Protein 3ND1 (pdb70)

Secondary structure (DSSP, 8-state):
--EEEEEEE-BSS-GGG-BHHHHHHHHH-SEEEEEPP-S-GGG-HHHHHHHHHHH---TT-EEEEEPPP---HHHHHHHHHHHHHHHHHHH-TTS-EEEEEEESB-TTSS-SHHHHHHTTTTTSSEEEEEE----HHHHHHHHHT--SSPTT--EEEEEHHHHHHH-SPTT-SEEEEES-SS-GGGGS--TTEEEEEEESTTSTT-EEEEEEHHHHHHHHHHHHHHHHHHHS---EEEEEEE--/--EEEEEEE-BSS-GGG-BHHHHHHHHH-SEEEEEPP-S-GGG-HHHHHHHHHHH---TT-EEEEEPPPPP-TT--HHHHHHHHHHHHHHHHHHHHSTT--EEEEEEESB-TTSS-SHHHHHHHHTTTS-EEEEEE----HHHHHHHHHT--SSPTT--EEEEEHHHHHHH-SPTT-SEEEEES-SS-GGGGS--TTEEEEEEESTTSTT-EEEEEEHHHHHHHHHHHHHHHHHHHS---EEEEEEE--

Radius of gyration: 22.64 Å; Cα contacts (8 Å, |Δi|>4): 1051; chains: 2; bounding box: 62×51×59 Å

InterPro domains:
  IPR000878 Tetrapyrrole methylase [PF00590] (4-224)
  IPR012797 Precorrin-6A synthase [deacetylating] [PIRSF036525] (1-253)
  IPR012797 Precorrin-6A synthase [deacetylating] [TIGR02434] (3-250)
  IPR012797 Precorrin-6A synthase [deacetylating] [cd11643] (6-250)
  IPR014776 Tetrapyrrole methylase, subdomain 2 [G3DSA:3.30.950.10] (143-255)
  IPR014777 Tetrapyrrole methylase, subdomain 1 [G3DSA:3.40.1010.10] (1-142)
  IPR035996 Tetrapyrrole methylase superfamily [SSF53790] (4-250)

Sequence (493 aa):
HMIELSLIGIGTGNPRHITGQAVDAMNAADLILIPLKGADKSDLAGLRRQICAAHLTNPATKVIDFALPVRGVDDWHDAIAETWLSEITAHVPGLEGRVALLVWGDPSLYDSTLRIAERLKSRLPLTTKVIPGITAIQALCAAHAIPLNDIGAPVVITTGRQLRDHGWPAGTETVVAMLDGECSFQSLPPDGLTIFWGACVAMPEEVLIRGPVAEVTDEILQARADLRARHGWVMDIYLLRRNVHMIELSLIGIGTGNPRHITGQAVDAMNAADLILIPLKGADKSDLAGLRRQICAAHLTNPATKVIDFALPVRDASNKGVDDWHDAIAETWLSEITAHVPGLEGRVALLVWGDPSLYDSTLRIAERLKSRLPLTTKVIPGITAIQALCAAHAIPLNDIGAPVVITTGRQLRDHGWPAGTETVVAMLDGECSFQSLPPDGLTIFWGACVAMPEEVLIRGPVAEVTDEILQARADLRARHGWVMDIYLLRRNV

B-factor: mean 17.98, std 8.76, range [4.0, 58.09]

Nearest PDB structures (foldseek):
  3nd1-assembly1_B  TM=1.004E+00  e=5.130E-55  Rhodobacter capsulatus SB 1003
  3nd1-assembly1_A  TM=1.000E+00  e=1.198E-51  Rhodobacter capsulatus SB 1003
  2npn-assembly1_A  TM=9.055E-01  e=2.704E-24  Corynebacterium diphtheriae
  1ve2-assembly1_A  TM=6.795E-01  e=1.907E-11  Thermus thermophilus
  8t1s-assembly1_A  TM=6.544E-01  e=1.743E-08  Shewanella oneidensis MR-1

Foldseek 3Di:
DAEEEEEEECEAQALVQHDPVSLVLQQQFQEEEAEDDDPACVVVSVSLVVSSVVRHDNPNRYYDYFHQADDVVVVSLQVRLVRVVVVCCVRVVVNDTYYYYYDYAFCVPPHCPVVSVVVCVVVGRYDYHYHHTHHPLNLLCVVVVHDQADVVADEAEEELVVCLVPNDDPRHQKYKYFPHPDPSVVSYDQPQKKKWKWKSGNDPLIDTDIGRCVVCVVVVVVSQVVCCVVSVDIGMMMMMGGDD/DEEEEEEEECEAQQLVQHDPVSLVLLQQFQEEEAEDDDPPCSVVRVSLVVSSVVRHDNPRRYYYYDHQDDFDPPDVSVVVSLQVRLVRVVVVCCVRVVVLDTYYYYYDYAFCVPPHCPVVSVVVCVVVGRYDYHYHHTHHPLNLLCVVVVHDQDDVPADEAEEELVCCQVPNDDPRHQKYKYFPYPDLSCVVHDLPQKKKWKWKSGSHPLIDTDIGRCVPCVVVVVVSQVVSCVVPVDIGMMMMIGGDD

Organism: Rhodobacter capsulatus (strain ATCC BAA-309 / NBRC 16581 / SB1003) (NCBI:txid272942)

CATH classification: 3.40.1010.10 (+1 more: 3.30.950.10)

Solvent-accessible surface area: 21117 Å² total; per-residue (Å²): 179,90,0,41,1,10,0,0,1,1,0,20,4,32,52,90,4,4,1,9,45,0,31,65,18,0,37,54,4,69,3,0,1,2,15,98,141,45,106,95,89,26,36,41,10,44,36,15,93,111,0,0,65,70,21,33,111,50,135,61,13,122,29,45,73,5,72,73,32,133,206,76,78,90,101,75,29,59,38,8,4,76,29,13,20,71,34,0,72,70,84,16,100,69,55,106,13,122,1,0,10,7,5,58,10,3,1,4,15,28,46,48,19,3,74,4,1,78,88,1,100,106,123,12,48,25,52,18,95,12,9,4,2,0,8,30,10,7,3,0,0,9,38,8,26,15,20,8,6,45,145,32,22,22,0,4,2,2,7,0,149,45,2,93,76,136,24,44,23,58,59,5,77,1,0,0,0,23,118,8,58,98,1,4,0,91,64,12,104,60,118,30,7,46,0,23,0,0,0,4,12,28,13,134,66,63,43,64,13,123,11,61,4,77,135,15,23,97,96,0,59,136,22,27,56,66,2,138,88,150,53,48,30,18,91,15,8,0,0,0,36,73,133,142,129,80,0,41,1,11,0,0,1,0,0,22,4,31,50,90,3,5,1,10,44,0,28,63,18,0,38,53,3,72,2,0,1,2,18,95,154,50,92,94,97,24,39,46,15,55,38,14,96,98,0,2,71,69,34,37,111,48,137,78,14,120,41,32,55,8,70,75,31,141,111,89,87,108,109,164,12,80,65,58,72,34,56,36,6,1,59,31,12,27,72,35,1,62,67,76,15,101,54,35,117,10,121,1,0,10,8,5,58,9,3,1,3,15,28,47,49,19,12,76,5,1,98,86,0,93,105,121,10,43,23,56,17,96,11,11,3,1,0,7,30,10,7,3,0,0,11,39,9,28,14,18,9,6,47,143,32,20,23,0,4,2,2,6,1,133,46,2,74,91,138,25,44,26,57,60,5,70,2,0,0,0,24,118,8,55,77,1,0,0,79,62,11,91,56,112,42,8,46,0,24,0,0,0,5,12,29,18,133,64,64,44,65,15,124,10,62,4,76,132,15,21,96,91,0,61,131,22,25,60,68,2,143,89,148,69,45,37,20,94,14,8,0,0,0,33,70,130,156

Structure (mmCIF, N/CA/C/O backbone):
data_3ND1
#
_entry.id   3ND1
#
_cell.length_a   61.661
_cell.length_b   89.283
_cell.length_c   107.163
_cell.angle_alpha   90.00
_cell.angle_beta   90.00
_cell.angle_gamma   90.00
#
_symmetry.space_group_name_H-M   'P 21 21 21'
#
loop_
_entity.id
_entity.type
_entity.pdbx_description
1 polymer 'Precorrin-6A synthase/CobF protein'
2 non-polymer S-ADENOSYL-L-HOMOCYSTEINE
3 non-polymer 'ACETATE ION'
4 water water
#
loop_
_atom_site.group_PDB
_atom_site.id
_atom_site.type_symbol
_atom_site.label_atom_id
_atom_site.label_alt_id
_atom_site.label_comp_id
_atom_site.label_asym_id
_atom_site.label_entity_id
_atom_site.label_seq_id
_atom_site.pdbx_PDB_ins_code
_atom_site.Cartn_x
_atom_site.Cartn_y
_atom_site.Cartn_z
_atom_site.occupancy
_atom_site.B_iso_or_equiv
_atom_site.auth_seq_id
_atom_site.auth_comp_id
_atom_site.auth_asym_id
_atom_site.auth_atom_id
_atom_site.pdbx_PDB_model_num
ATOM 1 N N . HIS A 1 20 ? 38.545 84.146 -1.914 1.00 25.49 0 HIS A N 1
ATOM 2 C CA . HIS A 1 20 ? 37.443 83.354 -2.545 1.00 24.63 0 HIS A CA 1
ATOM 3 C C . HIS A 1 20 ? 37.204 82.052 -1.768 1.00 23.82 0 HIS A C 1
ATOM 4 O O . HIS A 1 20 ? 36.940 80.996 -2.351 1.00 23.21 0 HIS A O 1
ATOM 11 N N . MET A 1 21 ? 37.287 82.154 -0.441 1.00 22.59 1 MET A N 1
ATOM 12 C CA . MET A 1 21 ? 37.218 81.009 0.455 1.00 21.30 1 MET A CA 1
ATOM 13 C C . MET A 1 21 ? 36.476 81.422 1.724 1.00 19.10 1 MET A C 1
ATOM 14 O O . MET A 1 21 ? 36.507 82.590 2.117 1.00 18.45 1 MET A O 1
ATOM 19 N N . ILE A 1 22 ? 35.807 80.459 2.350 1.00 17.25 2 ILE A N 1
ATOM 20 C CA . ILE A 1 22 ? 35.416 80.579 3.748 1.00 15.33 2 ILE A CA 1
ATOM 21 C C . ILE A 1 22 ? 36.531 79.941 4.566 1.00 15.05 2 ILE A C 1
ATOM 22 O O . ILE A 1 22 ? 36.845 78.765 4.371 1.00 14.88 2 ILE A O 1
ATOM 27 N N . GLU A 1 23 ? 37.156 80.724 5.441 1.00 13.71 3 GLU A N 1
ATOM 28 C CA . GLU A 1 23 ? 38.092 80.176 6.416 1.00 13.30 3 GLU A CA 1
ATOM 29 C C . GLU A 1 23 ? 37.334 79.969 7.713 1.00 12.49 3 GLU A C 1
ATOM 30 O O . GLU A 1 23 ? 36.890 80.932 8.332 1.00 12.40 3 GLU A O 1
ATOM 36 N N . LEU A 1 24 ? 37.186 78.709 8.106 1.00 11.74 4 LEU A N 1
ATOM 37 C CA . LEU A 1 24 ? 36.469 78.346 9.320 1.00 11.70 4 LEU A CA 1
ATOM 38 C C . LEU A 1 24 ? 37.460 77.995 10.427 1.00 11.74 4 LEU A C 1
ATOM 39 O O . LEU A 1 24 ? 38.219 77.030 10.305 1.00 12.37 4 LEU A O 1
ATOM 44 N N . SER A 1 25 ? 37.449 78.779 11.499 1.00 11.14 5 SER A N 1
ATOM 45 C CA . SER A 1 25 ? 38.305 78.518 12.652 1.00 10.88 5 SER A CA 1
ATOM 46 C C . SER A 1 25 ? 37.506 77.875 13.763 1.00 10.41 5 SER A C 1
ATOM 47 O O . SER A 1 25 ? 36.462 78.373 14.149 1.00 11.10 5 SER A O 1
ATOM 50 N N . LEU A 1 26 ? 38.010 76.748 14.257 1.00 9.62 6 LEU A N 1
ATOM 51 C CA . LEU A 1 26 ? 37.441 76.090 15.423 1.00 9.42 6 LEU A CA 1
ATOM 52 C C . LEU A 1 26 ? 38.297 76.525 16.599 1.00 9.18 6 LEU A C 1
ATOM 53 O O . LEU A 1 26 ? 39.452 76.103 16.740 1.00 9.21 6 LEU A O 1
ATOM 58 N N . ILE A 1 27 ? 37.730 77.410 17.413 1.00 8.29 7 ILE A N 1
ATOM 59 C CA . ILE A 1 27 ? 38.508 78.059 18.475 1.00 8.19 7 ILE A CA 1
ATOM 60 C C . ILE A 1 27 ? 38.224 77.415 19.826 1.00 8.28 7 ILE A C 1
ATOM 61 O O . ILE A 1 27 ? 37.129 77.557 20.371 1.00 8.43 7 ILE A O 1
ATOM 66 N N . GLY A 1 28 ? 39.223 76.726 20.381 1.00 7.94 8 GLY A N 1
ATOM 67 C CA . GLY A 1 28 ? 39.123 76.230 21.762 1.00 8.55 8 GLY A CA 1
ATOM 68 C C . GLY A 1 28 ? 39.008 77.400 22.725 1.00 8.44 8 GLY A C 1
ATOM 69 O O . GLY A 1 28 ? 39.736 78.384 22.593 1.00 9.18 8 GLY A O 1
ATOM 70 N N . ILE A 1 29 ? 38.090 77.300 23.682 1.00 9.02 9 ILE A N 1
ATOM 71 C CA . ILE A 1 29 ? 37.874 78.384 24.653 1.00 9.51 9 ILE A CA 1
ATOM 72 C C . ILE A 1 29 ? 38.092 78.003 26.114 1.00 9.95 9 ILE A C 1
ATOM 73 O O . ILE A 1 29 ? 37.827 78.803 27.002 1.00 11.49 9 ILE A O 1
ATOM 78 N N . GLY A 1 30 ? 38.591 76.792 26.359 1.00 9.35 10 GLY A N 1
ATOM 79 C CA . GLY A 1 30 ? 38.924 76.398 27.726 1.00 9.49 10 GLY A CA 1
ATOM 80 C C . GLY A 1 30 ? 37.752 75.787 28.453 1.00 9.74 10 GLY A C 1
ATOM 81 O O . GLY A 1 30 ? 36.732 75.471 27.849 1.00 9.52 10 GLY A O 1
ATOM 82 N N . THR A 1 31 ? 37.889 75.619 29.768 1.00 9.90 11 THR A N 1
ATOM 83 C CA . THR A 1 31 ? 36.931 74.785 30.505 1.00 11.16 11 THR A CA 1
ATOM 84 C C . THR A 1 31 ? 35.880 75.542 31.321 1.00 11.45 11 THR A C 1
ATOM 85 O O . THR A 1 31 ? 35.174 74.948 32.143 1.00 12.18 11 THR A O 1
ATOM 89 N N . GLY A 1 32 ? 35.749 76.839 31.075 1.00 11.03 12 GLY A N 1
ATOM 90 C CA . GLY A 1 32 ? 34.730 77.640 31.755 1.00 11.92 12 GLY A CA 1
ATOM 91 C C . GLY A 1 32 ? 35.266 78.902 32.391 1.00 11.94 12 GLY A C 1
ATOM 92 O O . GLY A 1 32 ? 34.502 79.833 32.649 1.00 12.87 12 GLY A O 1
ATOM 93 N N . ASN A 1 33 ? 36.568 78.930 32.662 1.00 11.75 13 ASN A N 1
ATOM 94 C CA . ASN A 1 33 ? 37.232 80.129 33.165 1.00 11.38 13 ASN A CA 1
ATOM 95 C C . ASN A 1 33 ? 37.497 81.075 31.986 1.00 10.98 13 ASN A C 1
ATOM 96 O O . ASN A 1 33 ? 38.188 80.693 31.048 1.00 10.60 13 ASN A O 1
ATOM 101 N N . PRO A 1 34 ? 36.959 82.308 32.023 1.00 11.04 14 PRO A N 1
ATOM 102 C CA . PRO A 1 34 ? 37.217 83.209 30.885 1.00 10.99 14 PRO A CA 1
ATOM 103 C C . PRO A 1 34 ? 38.699 83.501 30.668 1.00 10.43 14 PRO A C 1
ATOM 104 O O . PRO A 1 34 ? 39.106 83.842 29.556 1.00 10.42 14 PRO A O 1
ATOM 108 N N . ARG A 1 35 ? 39.500 83.332 31.716 1.00 10.16 15 ARG A N 1
ATOM 109 C CA . ARG A 1 35 ? 40.933 83.570 31.619 1.00 9.68 15 ARG A CA 1
ATOM 110 C C . ARG A 1 35 ? 41.698 82.413 30.962 1.00 9.92 15 ARG A C 1
ATOM 111 O O . ARG A 1 35 ? 42.898 82.518 30.736 1.00 9.65 15 ARG A O 1
ATOM 119 N N . HIS A 1 36 ? 41.007 81.323 30.623 1.00 9.31 16 HIS A N 1
ATOM 120 C CA . HIS A 1 36 ? 41.654 80.235 29.876 1.00 9.38 16 HIS A CA 1
ATOM 121 C C . HIS A 1 36 ? 41.964 80.606 28.433 1.00 9.47 16 HIS A C 1
ATOM 122 O O . HIS A 1 36 ? 42.793 79.967 27.808 1.00 9.69 16 HIS A O 1
ATOM 129 N N . ILE A 1 37 ? 41.290 81.630 27.917 1.00 9.90 17 ILE A N 1
ATOM 130 C CA . ILE A 1 37 ? 41.459 82.042 26.522 1.00 10.58 17 ILE A CA 1
ATOM 131 C C . ILE A 1 37 ? 42.913 82.423 26.228 1.00 9.94 17 ILE A C 1
ATOM 132 O O . ILE A 1 37 ? 43.536 83.184 26.980 1.00 10.03 17 ILE A O 1
ATOM 137 N N . THR A 1 38 ? 43.456 81.876 25.140 1.00 9.36 18 THR A N 1
ATOM 138 C CA . THR A 1 38 ? 44.813 82.196 24.725 1.00 9.06 18 THR A CA 1
ATOM 139 C C . THR A 1 38 ? 44.824 83.443 23.839 1.00 8.89 18 THR A C 1
ATOM 140 O O . THR A 1 38 ? 43.801 83.810 23.237 1.00 8.79 18 THR A O 1
ATOM 144 N N . GLY A 1 39 ? 45.992 84.063 23.706 1.00 9.20 19 GLY A N 1
ATOM 145 C CA . GLY A 1 39 ? 46.137 85.170 22.768 1.00 9.47 19 GLY A CA 1
ATOM 146 C C . GLY A 1 39 ? 45.787 84.757 21.347 1.00 9.45 19 GLY A C 1
ATOM 147 O O . GLY A 1 39 ? 45.183 85.518 20.593 1.00 9.55 19 GLY A O 1
ATOM 148 N N . GLN A 1 40 ? 46.137 83.524 20.985 1.00 9.68 20 GLN A N 1
ATOM 149 C CA . GLN A 1 40 ? 45.845 83.017 19.652 1.00 9.33 20 GLN A CA 1
ATOM 150 C C . GLN A 1 40 ? 44.329 82.962 19.396 1.00 9.51 20 GLN A C 1
ATOM 151 O O . GLN A 1 40 ? 43.852 83.272 18.286 1.00 9.26 20 GLN A O 1
ATOM 157 N N . ALA A 1 41 ? 43.582 82.564 20.426 1.00 9.08 21 ALA A N 1
ATOM 158 C CA . ALA A 1 41 ? 42.121 82.531 20.353 1.00 9.51 21 ALA A CA 1
ATOM 159 C C . ALA A 1 41 ? 41.537 83.933 20.215 1.00 9.53 21 ALA A C 1
ATOM 160 O O . ALA A 1 41 ? 40.628 84.144 19.411 1.00 10.06 21 ALA A O 1
ATOM 162 N N . VAL A 1 42 ? 42.077 84.888 20.978 1.00 9.64 22 VAL A N 1
ATOM 163 C CA . VAL A 1 42 ? 41.638 86.290 20.883 1.00 9.44 22 VAL A CA 1
ATOM 164 C C . VAL A 1 42 ? 41.843 86.793 19.453 1.00 9.54 22 VAL A C 1
ATOM 165 O O . VAL A 1 42 ? 40.950 87.409 18.869 1.00 9.24 22 VAL A O 1
ATOM 169 N N . ASP A 1 43 ? 43.010 86.500 18.888 1.00 9.63 23 ASP A N 1
ATOM 170 C CA . ASP A 1 43 ? 43.339 86.947 17.536 1.00 10.02 23 ASP A CA 1
ATOM 171 C C . ASP A 1 43 ? 42.359 86.364 16.516 1.00 9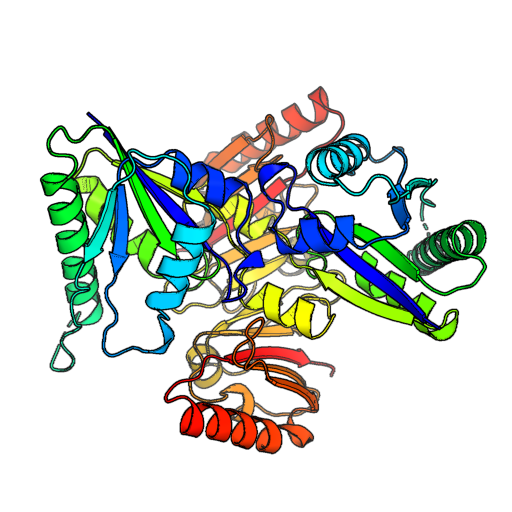.71 23 ASP A C 1
ATOM 172 O O . ASP A 1 43 ? 41.898 87.067 15.608 1.00 10.58 23 ASP A O 1
ATOM 177 N N . ALA A 1 44 ? 42.020 85.085 16.671 1.00 9.30 24 ALA A N 1
ATOM 178 C CA . ALA A 1 44 ? 41.114 84.424 15.737 1.00 9.32 24 ALA A CA 1
ATOM 179 C C . ALA A 1 44 ? 39.674 84.945 15.867 1.00 9.96 24 ALA A C 1
ATOM 180 O O . ALA A 1 44 ? 38.942 85.034 14.863 1.00 10.48 24 ALA A O 1
ATOM 182 N N . MET A 1 45 ? 39.263 85.292 17.087 1.00 10.01 25 MET A N 1
ATOM 183 C CA . MET A 1 45 ? 37.953 85.919 17.276 1.00 10.44 25 MET A CA 1
ATOM 184 C C . MET A 1 45 ? 37.920 87.275 16.570 1.00 10.61 25 MET A C 1
ATOM 185 O O . MET A 1 45 ? 36.977 87.576 15.819 1.00 10.50 25 MET A O 1
ATOM 190 N N . ASN A 1 46 ? 38.957 88.078 16.797 1.00 10.53 26 ASN A N 1
ATOM 191 C CA . ASN A 1 46 ? 39.013 89.428 16.218 1.00 10.83 26 ASN A CA 1
ATOM 192 C C . ASN A 1 46 ? 39.160 89.450 14.704 1.00 11.15 26 ASN A C 1
ATOM 193 O O . ASN A 1 46 ? 38.778 90.415 14.058 1.00 12.08 26 ASN A O 1
ATOM 198 N N . ALA A 1 47 ? 39.722 88.387 14.144 1.00 10.55 27 ALA A N 1
ATOM 199 C CA . ALA A 1 47 ? 39.831 88.260 12.691 1.00 10.47 27 ALA A CA 1
ATOM 200 C C . ALA A 1 47 ? 38.549 87.770 12.031 1.00 10.84 27 ALA A C 1
ATOM 201 O O . ALA A 1 47 ? 38.398 87.880 10.807 1.00 11.41 27 ALA A O 1
ATOM 203 N N . ALA A 1 48 ? 37.622 87.233 12.819 1.00 10.54 28 ALA A N 1
ATOM 204 C CA . ALA A 1 48 ? 36.395 86.659 12.262 1.00 10.40 28 ALA A CA 1
ATOM 205 C C . ALA A 1 48 ? 35.419 87.736 11.776 1.00 10.61 28 ALA A C 1
ATOM 206 O O . ALA A 1 48 ? 35.236 88.777 12.421 1.00 11.50 28 ALA A O 1
ATOM 208 N N . ASP A 1 49 ? 34.798 87.478 10.630 1.00 10.35 29 ASP A N 1
ATOM 209 C CA . ASP A 1 49 ? 33.648 88.269 10.201 1.00 10.75 29 ASP A CA 1
ATOM 210 C C . ASP A 1 49 ? 32.395 87.822 10.933 1.00 10.71 29 ASP A C 1
ATOM 211 O O . ASP A 1 49 ? 31.507 88.633 11.223 1.00 10.71 29 ASP A O 1
ATOM 216 N N . LEU A 1 50 ? 32.329 86.526 11.227 1.00 10.48 30 LEU A N 1
ATOM 217 C CA . LEU A 1 50 ? 31.141 85.907 11.793 1.00 10.81 30 LEU A CA 1
ATOM 218 C C . LEU A 1 50 ? 31.553 84.905 12.867 1.00 10.24 30 LEU A C 1
ATOM 219 O O . LEU A 1 50 ? 32.417 84.075 12.618 1.00 10.53 30 LEU A O 1
ATOM 224 N N . ILE A 1 51 ? 30.937 84.975 14.044 1.00 10.27 31 ILE A N 1
ATOM 225 C CA . ILE A 1 51 ? 31.131 83.947 15.074 1.00 10.42 31 ILE A CA 1
ATOM 226 C C . ILE A 1 51 ? 29.757 83.345 15.357 1.00 10.53 31 ILE A C 1
ATOM 227 O O . ILE A 1 51 ? 28.831 84.063 15.726 1.00 11.46 31 ILE A O 1
ATOM 232 N N . LEU A 1 52 ? 29.627 82.041 15.134 1.00 11.03 32 LEU A N 1
ATOM 233 C CA . LEU A 1 52 ? 28.351 81.342 15.324 1.00 12.16 32 LEU A CA 1
ATOM 234 C C . LEU A 1 52 ? 28.326 80.690 16.691 1.00 13.05 32 LEU A C 1
ATOM 235 O O . LEU A 1 52 ? 29.207 79.898 17.011 1.00 13.25 32 LEU A O 1
ATOM 240 N N . ILE A 1 53 ? 27.345 81.047 17.514 1.00 14.19 33 ILE A N 1
ATOM 241 C CA . ILE A 1 53 ? 27.231 80.408 18.825 1.00 16.21 33 ILE A CA 1
ATOM 242 C C . ILE A 1 53 ? 25.821 79.873 19.065 1.00 16.71 33 ILE A C 1
ATOM 243 O O . ILE A 1 53 ? 24.836 80.517 18.695 1.00 17.55 33 ILE A O 1
ATOM 248 N N . PRO A 1 54 ? 25.721 78.674 19.648 1.00 17.02 34 PRO A N 1
ATOM 249 C CA . PRO A 1 54 ? 24.397 78.080 19.842 1.00 17.52 34 PRO A CA 1
ATOM 250 C C . PRO A 1 54 ? 23.580 78.772 20.932 1.00 18.18 34 PRO A C 1
ATOM 251 O O . PRO A 1 54 ? 24.138 79.238 21.931 1.00 17.87 34 PRO A O 1
ATOM 255 N N . LEU A 1 55 ? 22.266 78.850 20.719 1.00 19.48 35 LEU A N 1
ATOM 256 C CA . LEU A 1 55 ? 21.340 79.259 21.767 1.00 20.99 35 LEU A CA 1
ATOM 257 C C . LEU A 1 55 ? 21.260 78.181 22.846 1.00 22.00 35 LEU A C 1
ATOM 258 O O . LEU A 1 55 ? 21.565 77.011 22.592 1.00 21.87 35 LEU A O 1
ATOM 263 N N . LYS A 1 56 ? 20.851 78.587 24.046 1.00 23.78 36 LYS A N 1
ATOM 264 C CA . LYS A 1 56 ? 20.547 77.651 25.128 1.00 25.79 36 LYS A CA 1
ATOM 265 C C . LYS A 1 56 ? 19.505 76.627 24.677 1.00 26.77 36 LYS A C 1
ATOM 266 O O . LYS A 1 56 ? 18.567 76.964 23.948 1.00 26.92 36 LYS A O 1
ATOM 272 N N . GLY A 1 57 ? 19.686 75.381 25.101 1.00 28.00 37 GLY A N 1
ATOM 273 C CA . GLY A 1 57 ? 18.711 74.325 24.847 1.00 29.86 37 GLY A CA 1
ATOM 274 C C . GLY A 1 57 ? 18.358 73.592 26.125 1.00 30.88 37 GLY A C 1
ATOM 275 O O . GLY A 1 57 ? 18.557 74.118 27.222 1.00 31.38 37 GLY A O 1
ATOM 276 N N . ALA A 1 58 ? 17.830 72.378 25.973 1.00 31.80 38 ALA A N 1
ATOM 277 C CA . ALA A 1 58 ? 17.509 71.503 27.101 1.00 32.42 38 ALA A CA 1
ATOM 278 C C . ALA A 1 58 ? 18.762 71.098 27.880 1.00 32.70 38 ALA A C 1
ATOM 279 O O . ALA A 1 58 ? 18.727 70.992 29.108 1.00 33.07 38 ALA A O 1
ATOM 281 N N . ASP A 1 59 ? 19.864 70.883 27.157 1.00 32.88 39 ASP A N 1
ATOM 282 C CA . ASP A 1 59 ? 21.148 70.524 27.759 1.00 32.79 39 ASP A CA 1
ATOM 283 C C . ASP A 1 59 ? 21.816 71.746 28.397 1.00 32.31 39 ASP A C 1
ATOM 284 O O . ASP A 1 59 ? 22.519 72.510 27.725 1.00 32.34 39 ASP A O 1
ATOM 289 N N . LYS A 1 60 ? 21.601 71.908 29.701 1.00 31.63 40 LYS A N 1
ATOM 290 C CA . LYS A 1 60 ? 22.139 73.049 30.453 1.00 30.95 40 LYS A CA 1
ATOM 291 C C . LYS A 1 60 ? 23.666 73.028 30.590 1.00 30.08 40 LYS A C 1
ATOM 292 O O . LYS A 1 60 ? 24.279 74.063 30.863 1.00 29.78 40 LYS A O 1
ATOM 298 N N . SER A 1 61 ? 24.270 71.856 30.383 1.00 28.94 41 SER A N 1
ATOM 299 C CA . SER A 1 61 ? 25.723 71.699 30.505 1.00 27.97 41 SER A CA 1
ATOM 300 C C . SER A 1 61 ? 26.521 72.403 29.399 1.00 26.94 41 SER A C 1
ATOM 301 O O . SER A 1 61 ? 27.727 72.621 29.555 1.00 26.96 41 SER A O 1
ATOM 304 N N . ASP A 1 62 ? 25.855 72.767 28.298 1.00 25.75 42 ASP A N 1
ATOM 305 C CA . ASP A 1 62 ? 26.520 73.521 27.221 1.00 24.58 42 ASP A CA 1
ATOM 306 C C . ASP A 1 62 ? 26.895 74.944 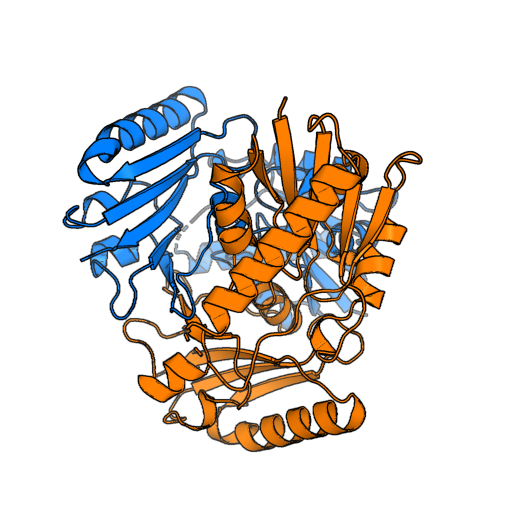27.638 1.00 23.50 42 ASP A C 1
ATOM 307 O O . ASP A 1 62 ? 27.728 75.583 26.990 1.00 22.99 42 ASP A O 1
ATOM 312 N N . LEU A 1 63 ? 26.279 75.434 28.714 1.00 21.91 43 LEU A N 1
ATOM 313 C CA . LEU A 1 63 ? 26.531 76.785 29.223 1.00 20.84 43 LEU A CA 1
ATOM 314 C C . LEU A 1 63 ? 26.613 77.780 28.068 1.00 19.73 43 LEU A C 1
ATOM 315 O O . LEU A 1 63 ? 27.616 78.483 27.890 1.00 19.06 43 LEU A O 1
ATOM 320 N N . ALA A 1 64 ? 25.543 77.818 27.280 1.00 18.11 44 ALA A N 1
ATOM 321 C CA . ALA A 1 64 ? 25.491 78.648 26.081 1.00 17.00 44 ALA A CA 1
ATOM 322 C C . ALA A 1 64 ? 25.695 80.125 26.400 1.00 16.21 44 ALA A C 1
ATOM 323 O O . ALA A 1 64 ? 26.339 80.841 25.639 1.00 15.79 44 ALA A O 1
ATOM 325 N N . GLY A 1 65 ? 25.157 80.573 27.533 1.00 15.24 45 GLY A N 1
ATOM 326 C CA . GLY A 1 65 ? 25.322 81.950 27.990 1.00 14.46 45 GLY A CA 1
ATOM 327 C C . GLY A 1 65 ? 26.762 82.246 28.359 1.00 14.05 45 GLY A C 1
ATOM 328 O O . GLY A 1 65 ? 27.269 83.334 28.071 1.00 14.14 45 GLY A O 1
ATOM 329 N N . LEU A 1 66 ? 27.420 81.278 29.002 1.00 13.82 46 LEU A N 1
ATOM 330 C CA . LEU A 1 66 ? 28.818 81.450 29.383 1.00 13.06 46 LEU A CA 1
ATOM 331 C C . LEU A 1 66 ? 29.715 81.580 28.148 1.00 12.44 46 LEU A C 1
ATOM 332 O O . LEU A 1 66 ? 30.629 82.405 28.130 1.00 12.37 46 LEU A O 1
ATOM 337 N N . ARG A 1 67 ? 29.445 80.787 27.113 1.00 12.02 47 ARG A N 1
ATOM 338 C CA . ARG A 1 67 ? 30.205 80.914 25.865 1.00 11.50 47 ARG A CA 1
ATOM 339 C C . ARG A 1 67 ? 30.090 82.339 25.307 1.00 11.42 47 ARG A C 1
ATOM 340 O O . ARG A 1 67 ? 31.098 82.937 24.913 1.00 11.10 47 ARG A O 1
ATOM 348 N N . ARG A 1 68 ? 28.871 82.879 25.292 1.00 11.15 48 ARG A N 1
ATOM 349 C CA . ARG A 1 68 ? 28.637 84.243 24.808 1.00 11.19 48 ARG A CA 1
ATOM 350 C C . ARG A 1 68 ? 29.411 85.258 25.636 1.00 11.02 48 ARG A C 1
ATOM 351 O O . ARG A 1 68 ? 29.990 86.197 25.086 1.00 10.65 48 AR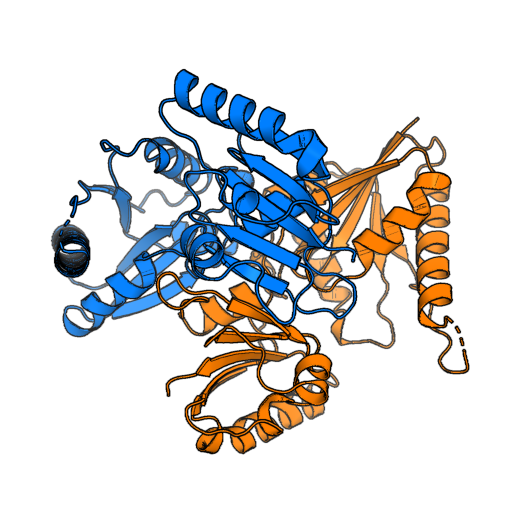G A O 1
ATOM 359 N N . GLN A 1 69 ? 29.420 85.069 26.954 1.00 11.41 49 GLN A N 1
ATOM 360 C CA . GLN A 1 69 ? 30.108 85.976 27.870 1.00 11.94 49 GLN A CA 1
ATOM 361 C C . GLN A 1 69 ? 31.617 85.917 27.702 1.00 11.63 49 GLN A C 1
ATOM 362 O O . GLN A 1 69 ? 32.305 86.941 27.785 1.00 11.07 49 GLN A O 1
ATOM 368 N N . ILE A 1 70 ? 32.135 84.714 27.480 1.00 11.60 50 ILE A N 1
ATOM 369 C CA . ILE A 1 70 ? 33.571 84.552 27.282 1.00 11.71 50 ILE A CA 1
ATOM 370 C C . ILE A 1 70 ? 33.975 85.243 25.977 1.00 11.46 50 ILE A C 1
ATOM 371 O O . ILE A 1 70 ? 35.006 85.925 25.917 1.00 11.23 50 ILE A O 1
ATOM 376 N N . CYS A 1 71 ? 33.137 85.109 24.953 1.00 11.43 51 CYS A N 1
ATOM 377 C CA . CYS A 1 71 ? 33.354 85.847 23.717 1.00 11.54 51 CYS A CA 1
ATOM 378 C C . CYS A 1 71 ? 33.365 87.357 23.978 1.00 11.24 51 CYS A C 1
ATOM 379 O O . CYS A 1 71 ? 34.281 88.070 23.541 1.00 11.02 51 CYS A O 1
ATOM 382 N N . ALA A 1 72 ? 32.372 87.839 24.720 1.00 11.48 52 ALA A N 1
ATOM 383 C CA . ALA A 1 72 ? 32.254 89.277 24.953 1.00 11.71 52 ALA A CA 1
ATOM 384 C C . ALA A 1 72 ? 33.442 89.835 25.729 1.00 11.87 52 ALA A C 1
ATOM 385 O O . ALA A 1 72 ? 33.811 91.000 25.548 1.00 12.84 52 ALA A O 1
ATOM 387 N N . ALA A 1 73 ? 34.033 89.014 26.593 1.00 11.73 53 ALA A N 1
ATOM 388 C CA . ALA A 1 73 ? 35.177 89.429 27.403 1.00 11.74 53 ALA A CA 1
ATOM 389 C C . ALA A 1 73 ? 36.465 89.635 26.605 1.00 11.62 53 ALA A C 1
ATOM 390 O O . ALA A 1 73 ? 37.397 90.283 27.093 1.00 12.53 53 ALA A O 1
ATOM 392 N N . HIS A 1 74 ? 36.523 89.089 25.392 1.00 11.14 54 HIS A N 1
ATOM 393 C CA . HIS A 1 74 ? 37.763 89.084 24.621 1.00 10.90 54 HIS A CA 1
ATOM 394 C C . HIS A 1 74 ? 37.666 89.703 23.230 1.00 10.71 54 HIS A C 1
ATOM 395 O O . HIS A 1 74 ? 38.650 90.254 22.734 1.00 11.34 54 HIS A O 1
ATOM 402 N N . LEU A 1 75 ? 36.507 89.584 22.593 1.00 10.49 55 LEU A N 1
ATOM 403 C CA . LEU A 1 75 ? 36.318 90.144 21.260 1.00 10.54 55 LEU A CA 1
ATOM 404 C C . LEU A 1 75 ? 36.317 91.671 21.314 1.00 10.80 55 LEU A C 1
ATOM 405 O O . LEU A 1 75 ? 35.527 92.274 22.050 1.00 11.81 55 LEU A O 1
ATOM 410 N N . THR A 1 76 ? 37.200 92.291 20.532 1.00 10.57 56 THR A N 1
ATOM 411 C CA . THR A 1 76 ? 37.264 93.756 20.496 1.00 11.35 56 THR A CA 1
ATOM 412 C C . THR A 1 76 ? 36.944 94.357 19.124 1.00 11.57 56 THR A C 1
ATOM 413 O O . THR A 1 76 ? 36.749 95.574 19.018 1.00 12.86 56 THR A O 1
ATOM 417 N N . ASN A 1 77 ? 36.879 93.528 18.084 1.00 10.59 57 ASN A N 1
ATOM 418 C CA . ASN A 1 77 ? 36.545 94.013 16.738 1.00 10.68 57 ASN A CA 1
ATOM 419 C C . ASN A 1 77 ? 35.052 94.337 16.638 1.00 10.55 57 ASN A C 1
ATOM 420 O O . ASN A 1 77 ? 34.214 93.441 16.718 1.00 10.10 57 ASN A O 1
ATOM 425 N N . PRO A 1 78 ? 34.712 95.627 16.453 1.00 10.31 58 PRO A N 1
ATOM 426 C CA . PRO A 1 78 ? 33.298 95.978 16.425 1.00 10.47 58 PRO A CA 1
ATOM 427 C C . PRO A 1 78 ? 32.561 95.508 15.172 1.00 10.62 58 PRO A C 1
ATOM 428 O O . PRO A 1 78 ? 31.332 95.572 15.144 1.00 11.22 58 PRO A O 1
ATOM 432 N N . ALA A 1 79 ? 33.297 95.044 14.155 1.00 10.20 59 ALA A N 1
ATOM 433 C CA . ALA A 1 79 ? 32.679 94.567 12.916 1.00 10.54 59 ALA A CA 1
ATOM 434 C C . ALA A 1 79 ? 32.428 93.061 12.909 1.00 10.48 59 ALA A C 1
ATOM 435 O O . ALA A 1 79 ? 31.766 92.537 12.014 1.00 10.95 59 ALA A O 1
ATOM 437 N N . THR A 1 80 ? 32.951 92.369 13.917 1.00 10.29 60 THR A N 1
ATOM 438 C CA . THR A 1 80 ? 32.706 90.942 14.053 1.00 10.42 60 THR A CA 1
ATOM 439 C C . THR A 1 80 ? 31.266 90.734 14.529 1.00 10.47 60 THR A C 1
ATOM 440 O O . THR A 1 80 ? 30.824 91.344 15.509 1.00 10.76 60 THR A O 1
ATOM 444 N N . LYS A 1 81 ? 30.544 89.866 13.829 1.00 11.11 61 LYS A N 1
ATOM 445 C CA . LYS A 1 81 ? 29.134 89.636 14.123 1.00 11.31 61 LYS A CA 1
ATOM 446 C C . LYS A 1 81 ? 28.935 88.296 14.804 1.00 11.88 61 LYS A C 1
ATOM 447 O O . LYS A 1 81 ? 29.165 87.241 14.200 1.00 11.76 61 LYS A O 1
ATOM 453 N N . VAL A 1 82 ? 28.521 88.356 16.067 1.00 12.42 62 VAL A N 1
ATOM 454 C CA . VAL A 1 82 ? 28.230 87.166 16.863 1.00 14.01 62 VAL A CA 1
ATOM 455 C C . VAL A 1 82 ? 26.756 86.852 16.677 1.00 14.75 62 VAL A C 1
ATOM 456 O O . VAL A 1 82 ? 25.883 87.636 17.082 1.00 15.48 62 VAL A O 1
ATOM 460 N N . ILE A 1 83 ? 26.489 85.703 16.069 1.00 15.33 63 ILE A N 1
ATOM 461 C CA . ILE A 1 83 ? 25.134 85.314 15.699 1.00 16.64 63 ILE A CA 1
ATOM 462 C C . ILE A 1 83 ? 24.732 84.069 16.468 1.00 17.33 63 ILE A C 1
ATOM 463 O O . ILE A 1 83 ? 25.417 83.042 16.411 1.00 16.47 63 ILE A O 1
ATOM 468 N N . ASP A 1 84 ? 23.636 84.182 17.207 1.00 18.73 64 ASP A N 1
ATOM 469 C CA . ASP A 1 84 ? 23.093 83.047 17.939 1.00 20.71 64 ASP A CA 1
ATOM 470 C C . ASP A 1 84 ? 22.234 82.230 16.992 1.00 21.15 64 ASP A C 1
ATOM 471 O O . ASP A 1 84 ? 21.426 82.789 16.241 1.00 21.71 64 ASP A O 1
ATOM 476 N N . PHE A 1 85 ? 22.417 80.914 17.019 1.00 21.33 65 PHE A N 1
ATOM 477 C CA . PHE A 1 85 ? 21.665 80.015 16.151 1.00 21.78 65 PHE A CA 1
ATOM 478 C C . PHE A 1 85 ? 21.060 78.861 16.946 1.00 22.42 65 PHE A C 1
ATOM 479 O O . PHE A 1 85 ? 21.584 78.473 17.992 1.00 21.94 65 PHE A O 1
ATOM 487 N N . ALA A 1 86 ? 19.947 78.323 16.448 1.00 23.28 66 ALA A N 1
ATOM 488 C CA . ALA A 1 86 ? 19.319 77.161 17.061 1.00 24.52 66 ALA A CA 1
ATOM 489 C C . ALA A 1 86 ? 20.047 75.887 16.654 1.00 25.11 66 ALA A C 1
ATOM 490 O O . ALA A 1 86 ? 20.124 75.551 15.470 1.00 25.45 66 ALA A O 1
ATOM 492 N N . LEU A 1 87 ? 20.591 75.190 17.643 1.00 26.22 67 LEU A N 1
ATOM 493 C CA . LEU A 1 87 ? 21.314 73.948 17.410 1.00 27.73 67 LEU A CA 1
ATOM 494 C C . LEU A 1 87 ? 20.324 72.786 17.316 1.00 28.66 67 LEU A C 1
ATOM 495 O O . LEU A 1 87 ? 19.520 72.589 18.227 1.00 28.89 67 LEU A O 1
ATOM 500 N N . PRO A 1 88 ? 20.372 72.021 16.208 1.00 29.58 68 PRO A N 1
ATOM 501 C CA . PRO A 1 88 ? 19.515 70.840 16.060 1.00 30.43 68 PRO A CA 1
ATOM 502 C C . PRO A 1 88 ? 19.770 69.805 17.156 1.00 31.40 68 PRO A C 1
ATOM 503 O O . PRO A 1 88 ? 20.895 69.689 17.652 1.00 31.48 68 PRO A O 1
ATOM 507 N N . VAL A 1 89 ? 18.727 69.067 17.527 1.00 32.48 69 VAL A N 1
ATOM 508 C CA . VAL A 1 89 ? 18.842 68.019 18.544 1.00 33.57 69 VAL A CA 1
ATOM 509 C C . VAL A 1 89 ? 18.691 66.623 17.942 1.00 34.03 69 VAL A C 1
ATOM 510 O O . VAL A 1 89 ? 18.045 66.450 16.904 1.00 34.16 69 VAL A O 1
ATOM 514 N N . ARG A 1 90 ? 19.307 65.638 18.594 1.00 34.59 70 ARG A N 1
ATOM 515 C CA . ARG A 1 90 ? 19.240 64.246 18.157 1.00 35.23 70 ARG A CA 1
ATOM 516 C C . ARG A 1 90 ? 17.854 63.655 18.424 1.00 35.38 70 ARG A C 1
ATOM 517 O O . ARG A 1 90 ? 17.170 63.223 17.495 1.00 35.72 70 ARG A O 1
ATOM 525 N N . GLY A 1 100 ? 21.118 57.656 13.726 1.00 39.89 80 GLY A N 1
ATOM 526 C CA . GLY A 1 100 ? 20.562 58.671 14.616 1.00 39.79 80 GLY A CA 1
ATOM 527 C C . GLY A 1 100 ? 21.540 59.806 14.851 1.00 39.78 80 GLY A C 1
ATOM 528 O O . GLY A 1 100 ? 21.216 60.976 14.625 1.00 39.79 80 GLY A O 1
ATOM 529 N N . VAL A 1 101 ? 22.740 59.448 15.303 1.00 39.64 81 VAL A N 1
ATOM 530 C CA . VAL A 1 101 ? 23.825 60.406 15.539 1.00 39.37 81 VAL A CA 1
ATOM 531 C C . VAL A 1 101 ? 24.348 60.991 14.218 1.00 39.10 81 VAL A C 1
ATOM 532 O O . VAL A 1 101 ? 24.663 62.184 14.145 1.00 39.05 81 VAL A O 1
ATOM 536 N N . ASP A 1 102 ? 24.414 60.150 13.184 1.00 38.67 82 ASP A N 1
ATOM 537 C CA . ASP A 1 102 ? 24.840 60.568 11.844 1.00 38.25 82 ASP A CA 1
ATOM 538 C C . ASP A 1 102 ? 23.915 61.627 11.245 1.00 37.56 82 ASP A C 1
ATOM 539 O O . ASP A 1 102 ? 24.381 62.598 10.645 1.00 37.48 82 ASP A O 1
ATOM 544 N N . ASP A 1 103 ? 22.609 61.430 11.418 1.00 36.49 83 ASP A N 1
ATOM 545 C CA . ASP A 1 103 ? 21.605 62.376 10.933 1.00 35.47 83 ASP A CA 1
ATOM 546 C C . ASP A 1 103 ? 21.687 63.695 11.695 1.00 34.40 83 ASP A C 1
ATOM 547 O O . ASP A 1 103 ? 21.527 64.768 11.112 1.00 34.18 83 ASP A O 1
ATOM 552 N N . TRP A 1 104 ? 21.932 63.593 12.999 1.00 33.10 84 TRP A N 1
ATOM 553 C CA . TRP A 1 104 ? 22.058 64.750 13.879 1.00 31.88 84 TRP A CA 1
ATOM 554 C C . TRP A 1 104 ? 23.257 65.608 13.463 1.00 31.13 84 TRP A C 1
ATOM 555 O O . TRP A 1 104 ? 23.144 66.832 13.330 1.00 30.32 84 TRP A O 1
ATOM 566 N N . HIS A 1 105 ? 24.388 64.945 13.234 1.00 30.07 85 HIS A N 1
ATOM 567 C CA . HIS A 1 105 ? 25.616 65.603 12.792 1.00 29.42 85 HIS A CA 1
ATOM 568 C C . HIS A 1 105 ? 25.459 66.225 11.403 1.00 28.60 85 HIS A C 1
ATOM 569 O O . HIS A 1 105 ? 25.950 67.327 11.156 1.00 28.46 85 HIS A O 1
ATOM 576 N N . ASP A 1 106 ? 24.761 65.523 10.509 1.00 27.64 86 ASP A N 1
ATOM 577 C CA . ASP A 1 106 ? 24.391 66.083 9.207 1.00 26.58 86 ASP A CA 1
ATOM 578 C C . ASP A 1 106 ? 23.536 67.344 9.362 1.00 25.30 86 ASP A C 1
ATOM 579 O O . ASP A 1 106 ? 23.778 68.344 8.686 1.00 24.95 86 ASP A O 1
ATOM 584 N N . ALA A 1 107 ? 22.553 67.289 10.263 1.00 23.58 87 ALA A N 1
ATOM 585 C CA . ALA A 1 107 ? 21.662 68.421 10.527 1.00 22.17 87 ALA A CA 1
ATOM 586 C C . ALA A 1 107 ? 22.417 69.628 11.090 1.00 21.11 87 ALA A C 1
ATOM 587 O O . ALA A 1 107 ? 22.137 70.772 10.717 1.00 20.59 87 ALA A O 1
ATOM 589 N N . ILE A 1 108 ? 23.370 69.364 11.984 1.00 19.85 88 ILE A N 1
ATOM 590 C CA . ILE A 1 108 ? 24.214 70.424 12.538 1.00 18.47 88 ILE A CA 1
ATOM 591 C C . ILE A 1 108 ? 25.025 71.095 11.419 1.00 17.90 88 ILE A C 1
ATOM 592 O O . ILE A 1 108 ? 25.071 72.323 11.333 1.00 17.01 88 ILE A O 1
ATOM 597 N N . ALA A 1 109 ? 25.655 70.283 10.571 1.00 17.75 89 ALA A N 1
ATOM 598 C CA . ALA A 1 109 ? 26.405 70.794 9.423 1.00 17.67 89 ALA A CA 1
ATOM 599 C C . ALA A 1 109 ? 25.527 71.657 8.514 1.00 17.80 89 ALA A C 1
ATOM 600 O O . ALA A 1 109 ? 25.942 72.739 8.102 1.00 17.45 89 ALA A O 1
ATOM 602 N N . GLU A 1 110 ? 24.314 71.179 8.224 1.00 18.22 90 GLU A N 1
ATOM 603 C CA . GLU A 1 110 ? 23.357 71.942 7.417 1.00 18.39 90 GLU A CA 1
ATOM 604 C C . GLU A 1 110 ? 22.995 73.282 8.059 1.00 17.76 90 GLU A C 1
ATOM 605 O O . GLU A 1 110 ? 22.827 74.281 7.360 1.00 17.72 90 GLU A O 1
ATOM 611 N N . THR A 1 111 ? 22.877 73.303 9.386 1.00 17.30 91 THR A N 1
ATOM 612 C CA . THR A 1 111 ? 22.580 74.536 10.113 1.00 16.96 91 THR A CA 1
ATOM 613 C C . THR A 1 111 ? 23.727 75.551 9.990 1.00 16.52 91 THR A C 1
ATOM 614 O O . THR A 1 111 ? 23.490 76.714 9.664 1.00 15.94 91 THR A O 1
ATOM 618 N N . TRP A 1 112 ? 24.962 75.113 10.229 1.00 16.36 92 TRP A N 1
ATOM 619 C CA . TRP A 1 112 ? 26.114 75.993 10.025 1.00 15.98 92 TRP A CA 1
ATOM 620 C C . TRP A 1 112 ? 26.172 76.503 8.588 1.00 16.05 92 TRP A C 1
ATOM 621 O O . TRP A 1 112 ? 26.436 77.678 8.362 1.00 15.68 92 TRP A O 1
ATOM 632 N N . LEU A 1 113 ? 25.937 75.615 7.622 1.00 16.39 93 LEU A N 1
ATOM 633 C CA . LEU A 1 113 ? 25.989 75.998 6.211 1.00 16.43 93 LEU A CA 1
ATOM 634 C C . LEU A 1 113 ? 24.945 77.069 5.891 1.00 16.43 93 LEU A C 1
ATOM 635 O O . LEU A 1 113 ? 25.251 78.055 5.212 1.00 15.87 93 LEU A O 1
ATOM 640 N N . SER A 1 114 ? 23.730 76.874 6.405 1.00 16.37 94 SER A N 1
ATOM 641 C CA . SER A 1 114 ? 22.640 77.841 6.224 1.00 16.61 94 SER A CA 1
ATOM 642 C C . SER A 1 114 ? 22.990 79.203 6.816 1.00 16.54 94 SER A C 1
ATOM 643 O O . SER A 1 114 ? 22.718 80.232 6.200 1.00 16.91 94 SER A O 1
ATOM 648 N N . GLU A 1 115 ? 23.621 79.201 7.990 1.00 16.13 95 GLU A N 1
ATOM 649 C CA . GLU A 1 115 ? 24.022 80.441 8.652 1.00 15.94 95 GLU A CA 1
ATOM 650 C C . GLU A 1 115 ? 25.139 81.143 7.888 1.00 15.46 95 GLU A C 1
ATOM 651 O O . GLU A 1 115 ? 25.143 82.366 7.770 1.00 15.17 95 GLU A O 1
ATOM 657 N N . ILE A 1 116 ? 26.094 80.360 7.389 1.00 15.45 96 ILE A N 1
ATOM 658 C CA . ILE A 1 116 ? 27.189 80.900 6.584 1.00 15.83 96 ILE A CA 1
ATOM 659 C C . ILE A 1 116 ? 26.646 81.479 5.273 1.00 16.67 96 ILE A C 1
ATOM 660 O O . ILE A 1 116 ? 27.030 82.578 4.866 1.00 16.71 96 ILE A O 1
ATOM 665 N N . THR A 1 117 ? 25.737 80.750 4.632 1.00 17.69 97 THR A N 1
ATOM 666 C CA . THR A 1 117 ? 25.095 81.224 3.404 1.00 18.90 97 THR A CA 1
ATOM 667 C C . THR A 1 117 ? 24.354 82.536 3.627 1.00 18.45 97 THR A C 1
ATOM 668 O O . THR A 1 117 ? 24.451 83.457 2.805 1.00 18.95 97 THR A O 1
ATOM 672 N N . ALA A 1 118 ? 23.628 82.614 4.742 1.00 18.27 98 ALA A N 1
ATOM 673 C CA . ALA A 1 118 ? 22.798 83.771 5.071 1.00 17.97 98 ALA A CA 1
ATOM 674 C C . ALA A 1 118 ? 23.614 85.016 5.408 1.00 18.03 98 ALA A C 1
ATOM 675 O O . ALA A 1 118 ? 23.253 86.128 5.004 1.00 18.56 98 ALA A O 1
ATOM 677 N N . HIS A 1 119 ? 24.707 84.829 6.146 1.00 17.37 99 HIS A N 1
ATOM 678 C CA . HIS A 1 119 ? 25.479 85.949 6.691 1.00 17.27 99 HIS A CA 1
ATOM 679 C C . HIS A 1 119 ? 26.748 86.265 5.908 1.00 17.25 99 HIS A C 1
ATOM 680 O O . HIS A 1 119 ? 27.276 87.371 6.010 1.00 17.92 99 HIS A O 1
ATOM 687 N N . VAL A 1 120 ? 27.235 85.294 5.138 1.00 17.35 100 VAL A N 1
ATOM 688 C CA . VAL A 1 120 ? 28.361 85.497 4.223 1.00 17.19 100 VAL A CA 1
ATOM 689 C C . VAL A 1 120 ? 27.971 84.962 2.830 1.00 17.42 100 VAL A C 1
ATOM 690 O O . VAL A 1 120 ? 28.586 84.022 2.326 1.00 17.19 100 VAL A O 1
ATOM 694 N N . PRO A 1 121 ? 26.936 85.556 2.201 1.00 17.60 101 PRO A N 1
ATOM 695 C CA . PRO A 1 121 ? 26.416 85.019 0.933 1.00 17.79 101 PRO A CA 1
ATOM 696 C C . PRO A 1 121 ? 27.419 85.038 -0.223 1.00 17.70 101 PRO A C 1
ATOM 697 O O . PRO A 1 121 ? 27.317 84.212 -1.137 1.00 18.04 101 PRO A O 1
ATOM 701 N N . GLY A 1 122 ? 28.374 85.967 -0.176 1.00 17.53 102 GLY A N 1
ATOM 702 C CA . GLY A 1 122 ? 29.462 86.023 -1.152 1.00 17.36 102 GLY A CA 1
ATOM 703 C C . GLY A 1 122 ? 30.443 84.871 -1.021 1.00 17.37 102 GLY A C 1
ATOM 704 O O . GLY A 1 122 ? 31.290 84.668 -1.896 1.00 17.78 102 GLY A O 1
ATOM 705 N N . LEU A 1 123 ? 30.332 84.130 0.086 1.00 17.23 103 LEU A N 1
ATOM 706 C CA . LEU A 1 123 ? 31.174 82.961 0.376 1.00 17.36 103 LEU A CA 1
ATOM 707 C C . LEU A 1 123 ? 32.674 83.274 0.407 1.00 17.51 103 LEU A C 1
ATOM 708 O O . LEU A 1 123 ? 33.507 82.453 0.026 1.00 18.19 103 LEU A O 1
ATOM 713 N N . GLU A 1 124 ? 32.998 84.473 0.881 1.00 17.27 104 GLU A N 1
ATOM 714 C CA . GLU A 1 124 ? 34.375 84.878 1.089 1.00 17.58 104 GLU A CA 1
ATOM 715 C C . GLU A 1 124 ? 34.438 85.583 2.433 1.00 16.49 104 GLU A C 1
ATOM 716 O O . GLU A 1 124 ? 33.887 86.674 2.601 1.00 16.83 104 GLU A O 1
ATOM 722 N N . GLY A 1 125 ? 35.099 84.956 3.397 1.00 15.64 105 GLY A N 1
ATOM 723 C CA . GLY A 1 125 ? 35.156 85.528 4.733 1.00 14.59 105 GLY A CA 1
ATOM 724 C C . GLY A 1 125 ? 35.698 84.568 5.761 1.00 13.81 105 GLY A C 1
ATOM 725 O O . GLY A 1 125 ? 36.079 83.443 5.437 1.00 14.06 105 GLY A O 1
ATOM 726 N N . ARG A 1 126 ? 35.724 85.033 7.004 1.00 12.90 106 ARG A N 1
ATOM 727 C CA . ARG A 1 126 ? 36.257 84.267 8.120 1.00 12.24 106 ARG A CA 1
ATOM 728 C C . ARG A 1 126 ? 35.139 84.018 9.114 1.00 11.36 106 ARG A C 1
ATOM 729 O O . ARG A 1 126 ? 34.466 84.952 9.545 1.00 11.52 106 ARG A O 1
ATOM 737 N N . VAL A 1 127 ? 34.928 82.748 9.436 1.00 10.45 107 VAL A N 1
ATOM 738 C CA . VAL A 1 127 ? 33.858 82.313 10.327 1.00 10.32 107 VAL A CA 1
ATOM 739 C C . VAL A 1 127 ? 34.489 81.534 11.470 1.00 10.17 107 VAL A C 1
ATOM 740 O O . VAL A 1 127 ? 35.468 80.821 11.261 1.00 11.28 107 VAL A O 1
ATOM 744 N N . ALA A 1 128 ? 33.946 81.684 12.677 1.00 9.96 108 ALA A N 1
ATOM 745 C CA . ALA A 1 128 ? 34.459 80.923 13.819 1.00 9.97 108 ALA A CA 1
ATOM 746 C C . ALA A 1 128 ? 33.364 80.226 14.591 1.00 9.99 108 ALA A C 1
ATOM 747 O O . ALA A 1 128 ? 32.234 80.723 14.685 1.00 10.01 108 ALA A O 1
ATOM 749 N N . LEU A 1 129 ? 33.717 79.067 15.138 1.00 9.98 109 LEU A N 1
ATOM 750 C CA . LEU A 1 129 ? 32.920 78.391 16.150 1.00 10.30 109 LEU A CA 1
ATOM 751 C C . LEU A 1 129 ? 33.750 78.357 17.426 1.00 9.70 109 LEU A C 1
ATOM 752 O O . LEU A 1 129 ? 34.980 78.195 17.361 1.00 10.02 109 LEU A O 1
ATOM 757 N N . LEU A 1 130 ? 33.081 78.486 18.575 1.00 9.63 110 LEU A N 1
ATOM 758 C CA . LEU A 1 130 ? 33.764 78.491 19.871 1.00 10.19 110 LEU A CA 1
ATOM 759 C C . LEU A 1 130 ? 33.526 77.159 20.562 1.00 10.11 110 LEU A C 1
ATOM 760 O O . LEU A 1 130 ? 32.392 76.826 20.929 1.00 10.70 110 LEU A O 1
ATOM 765 N N . VAL A 1 131 ? 34.610 76.392 20.705 1.00 9.79 111 VAL A N 1
ATOM 766 C CA . VAL A 1 131 ? 34.538 74.997 21.134 1.00 10.04 111 VAL A CA 1
ATOM 767 C C . VAL A 1 131 ? 35.053 74.877 22.572 1.00 9.33 111 VAL A C 1
ATOM 768 O O . VAL A 1 131 ? 36.152 75.312 22.874 1.00 9.98 111 VAL A O 1
ATOM 772 N N . TRP A 1 132 ? 34.255 74.306 23.466 1.00 9.69 112 TRP A N 1
ATOM 773 C CA . TRP A 1 132 ? 34.703 74.146 24.850 1.00 9.72 112 TRP A CA 1
ATOM 774 C C . TRP A 1 132 ? 35.971 73.301 24.926 1.00 9.51 112 TRP A C 1
ATOM 775 O O . TRP A 1 132 ? 36.107 72.301 24.215 1.00 9.95 112 TRP A O 1
ATOM 786 N N . GLY A 1 133 ? 36.890 73.717 25.796 1.00 8.95 113 GLY A N 1
ATOM 787 C CA . GLY A 1 133 ? 38.155 73.007 25.999 1.00 8.94 113 GLY A CA 1
ATOM 788 C C . GLY A 1 133 ? 39.057 73.163 24.795 1.00 8.41 113 GLY A C 1
ATOM 789 O O . GLY A 1 133 ? 39.328 74.275 24.357 1.00 8.74 113 GLY A O 1
ATOM 790 N N . ASP A 1 134 ? 39.533 72.035 24.275 1.00 8.36 114 ASP A N 1
ATOM 791 C CA . ASP A 1 134 ? 40.291 72.004 23.022 1.00 8.43 114 ASP A CA 1
ATOM 792 C C . ASP A 1 134 ? 39.477 71.231 21.983 1.00 8.57 114 ASP A C 1
ATOM 793 O O . ASP A 1 134 ? 38.836 70.229 22.318 1.00 9.04 114 ASP A O 1
ATOM 798 N N . PRO A 1 135 ? 39.498 71.685 20.709 1.00 9.19 115 PRO A N 1
ATOM 799 C CA . PRO A 1 135 ? 38.677 71.024 19.684 1.00 9.32 115 PRO A CA 1
ATOM 800 C C . PRO A 1 135 ? 39.080 69.587 19.359 1.00 9.61 115 PRO A C 1
ATOM 801 O O . PRO A 1 135 ? 38.286 68.852 18.766 1.00 10.29 115 PRO A O 1
ATOM 805 N N . SER A 1 136 ? 40.281 69.186 19.770 1.00 9.37 116 SER A N 1
ATOM 806 C CA . SER A 1 136 ? 40.789 67.846 19.472 1.00 9.13 116 SER A CA 1
ATOM 807 C C . SER A 1 136 ? 40.217 66.768 20.380 1.00 9.08 116 SER A C 1
ATOM 808 O O . SER A 1 136 ? 40.294 65.582 20.050 1.00 8.92 116 SER A O 1
ATOM 811 N N . LEU A 1 137 ? 39.661 67.174 21.526 1.00 9.21 117 LEU A N 1
ATOM 812 C CA . LEU A 1 137 ? 39.411 66.226 22.612 1.00 9.60 117 LEU A CA 1
ATOM 813 C C . LEU A 1 137 ? 37.927 65.944 22.854 1.00 9.61 117 LEU A C 1
ATOM 814 O O . LEU A 1 137 ? 37.212 66.786 23.394 1.00 9.53 117 LEU A O 1
ATOM 819 N N . TYR A 1 138 ? 37.481 64.748 22.468 1.00 9.53 118 TYR A N 1
ATOM 820 C CA . TYR A 1 138 ? 36.087 64.303 22.667 1.00 10.01 118 TYR A CA 1
ATOM 821 C C . TYR A 1 138 ? 35.062 65.387 22.317 1.00 10.31 118 TYR A C 1
ATOM 822 O O . TYR A 1 138 ? 34.144 65.670 23.076 1.00 10.67 118 TYR A O 1
ATOM 831 N N . ASP A 1 139 ? 35.244 65.988 21.149 1.00 10.47 119 ASP A N 1
ATOM 832 C CA . ASP A 1 139 ? 34.330 67.004 20.668 1.00 10.84 119 ASP A CA 1
ATOM 833 C C . ASP A 1 139 ? 34.042 66.761 19.193 1.00 11.19 119 ASP A C 1
ATOM 834 O O . ASP A 1 139 ? 34.952 66.527 18.413 1.00 11.42 119 ASP A O 1
ATOM 839 N N . SER A 1 140 ? 32.765 66.829 18.821 1.00 12.35 120 SER A N 1
ATOM 840 C CA . SER A 1 140 ? 32.340 66.450 17.473 1.00 13.36 120 SER A CA 1
ATOM 841 C C . SER A 1 140 ? 32.514 67.531 16.408 1.00 13.22 120 SER A C 1
ATOM 842 O O . SER A 1 140 ? 32.371 67.244 15.226 1.00 12.72 120 SER A O 1
ATOM 845 N N . THR A 1 141 ? 32.820 68.760 16.820 1.00 13.59 121 THR A N 1
ATOM 846 C CA . THR A 1 141 ? 32.797 69.908 15.905 1.00 13.48 121 THR A CA 1
ATOM 847 C C . THR A 1 141 ? 33.699 69.717 14.691 1.00 13.70 121 THR A C 1
ATOM 848 O O . THR A 1 141 ? 33.277 69.943 13.553 1.00 13.84 121 THR A O 1
ATOM 852 N N . LEU A 1 142 ? 34.930 69.280 14.933 1.00 13.72 122 LEU A N 1
ATOM 853 C CA . LEU A 1 142 ? 35.916 69.118 13.875 1.00 14.27 122 LEU A CA 1
ATOM 854 C C . LEU A 1 142 ? 35.441 68.124 12.811 1.00 14.87 122 LEU A C 1
ATOM 855 O O . LEU A 1 142 ? 35.523 68.403 11.614 1.00 15.15 122 LEU A O 1
ATOM 860 N N . ARG A 1 143 ? 34.921 66.979 13.250 1.00 15.57 123 ARG A N 1
ATOM 861 C CA . ARG A 1 143 ? 34.428 65.961 12.319 1.00 16.72 123 ARG A CA 1
ATOM 862 C C . ARG A 1 143 ? 33.144 66.391 11.586 1.00 17.00 123 ARG A C 1
ATOM 863 O O . ARG A 1 143 ? 32.978 66.082 10.400 1.00 17.40 123 ARG A O 1
ATOM 871 N N . ILE A 1 144 ? 32.257 67.114 12.268 1.00 16.92 124 ILE A N 1
ATOM 872 C CA . ILE A 1 144 ? 31.056 67.663 11.622 1.00 17.50 124 ILE A CA 1
ATOM 873 C C . ILE A 1 144 ? 31.447 68.686 10.548 1.00 17.69 124 ILE A C 1
ATOM 874 O O . ILE A 1 144 ? 30.900 68.680 9.437 1.00 17.57 124 ILE A O 1
ATOM 879 N N . ALA A 1 145 ? 32.412 69.543 10.864 1.00 17.74 125 ALA A N 1
ATOM 880 C CA . ALA A 1 145 ? 32.903 70.546 9.914 1.00 18.28 125 ALA A CA 1
ATOM 881 C C . ALA A 1 145 ? 33.502 69.954 8.632 1.00 18.90 125 ALA A C 1
ATOM 882 O O . ALA A 1 145 ? 33.481 70.601 7.582 1.00 18.58 125 ALA A O 1
ATOM 884 N N . GLU A 1 146 ? 34.032 68.735 8.718 1.00 19.69 126 GLU A N 1
ATOM 885 C CA . GLU A 1 146 ? 34.541 68.019 7.542 1.00 21.20 126 GLU A CA 1
ATOM 886 C C . GLU A 1 146 ? 33.465 67.872 6.466 1.00 21.17 126 GLU A C 1
ATOM 887 O O . GLU A 1 146 ? 33.772 67.911 5.270 1.00 21.58 126 GLU A O 1
ATOM 893 N N . ARG A 1 147 ? 32.212 67.714 6.893 1.00 21.37 127 ARG A N 1
ATOM 894 C CA . ARG A 1 147 ? 31.086 67.571 5.959 1.00 21.83 127 ARG A CA 1
ATOM 895 C C . ARG A 1 147 ? 30.938 68.784 5.043 1.00 21.65 127 ARG A C 1
ATOM 896 O O . ARG A 1 147 ? 30.417 68.659 3.930 1.00 21.89 127 ARG A O 1
ATOM 904 N N . LEU A 1 148 ? 31.402 69.944 5.504 1.00 20.83 128 LEU A N 1
ATOM 905 C CA . LEU A 1 148 ? 31.253 71.197 4.754 1.00 20.61 128 LEU A CA 1
ATOM 906 C C . LEU A 1 148 ? 32.316 71.427 3.681 1.00 20.19 128 LEU A C 1
ATOM 907 O O . LEU A 1 148 ? 32.164 72.308 2.831 1.00 19.75 128 LEU A O 1
ATOM 912 N N . LYS A 1 149 ? 33.379 70.627 3.697 1.00 19.61 129 LYS A N 1
ATOM 913 C CA . LYS A 1 149 ? 34.471 70.790 2.732 1.00 19.80 129 LYS A CA 1
ATOM 914 C C . LYS A 1 149 ? 34.009 70.671 1.276 1.00 19.63 129 LYS A C 1
ATOM 915 O O . LYS A 1 149 ? 34.508 71.387 0.406 1.00 19.66 129 LYS A O 1
ATOM 921 N N . SER A 1 150 ? 33.056 69.777 1.030 1.00 19.29 130 SER A N 1
ATOM 922 C CA . SER A 1 150 ? 32.565 69.521 -0.323 1.00 19.91 130 SER A CA 1
ATOM 923 C C . SER A 1 150 ? 31.453 70.484 -0.729 1.00 19.92 130 SER A C 1
ATOM 924 O O . SER A 1 150 ? 31.070 70.532 -1.900 1.00 19.59 130 SER A O 1
ATOM 927 N N . ARG A 1 151 ? 30.946 71.248 0.239 1.00 19.97 131 ARG A N 1
ATOM 928 C CA . ARG A 1 151 ? 29.766 72.098 0.052 1.00 20.56 131 ARG A CA 1
ATOM 929 C C . ARG A 1 151 ? 30.113 73.565 -0.155 1.00 20.63 131 ARG A C 1
ATOM 930 O O . ARG A 1 151 ? 29.309 74.331 -0.698 1.00 21.01 131 ARG A O 1
ATOM 938 N N . LEU A 1 152 ? 31.298 73.948 0.305 1.00 20.58 132 LEU A N 1
ATOM 939 C CA . LEU A 1 152 ? 31.760 75.331 0.311 1.00 20.71 132 LEU A CA 1
ATOM 940 C C . LEU A 1 152 ? 33.207 75.363 -0.138 1.00 20.35 132 LEU A C 1
ATOM 941 O O . LEU A 1 152 ? 33.897 74.347 -0.051 1.00 20.04 132 LEU A O 1
ATOM 946 N N . PRO A 1 153 ? 33.688 76.533 -0.602 1.00 20.25 133 PRO A N 1
ATOM 947 C CA . PRO A 1 153 ? 35.129 76.676 -0.759 1.00 20.33 133 PRO A CA 1
ATOM 948 C C . PRO A 1 153 ? 35.711 76.935 0.627 1.00 20.77 133 PRO A C 1
ATOM 949 O O . PRO A 1 153 ? 35.631 78.057 1.126 1.00 21.42 133 PRO A O 1
ATOM 953 N N . LEU A 1 154 ? 36.264 75.888 1.238 1.00 20.65 134 LEU A N 1
ATOM 954 C CA . LEU A 1 154 ? 36.515 75.873 2.681 1.00 20.55 134 LEU A CA 1
ATOM 955 C C . LEU A 1 154 ? 37.960 75.551 3.062 1.00 20.70 134 LEU A C 1
ATOM 956 O O . LEU A 1 154 ? 38.577 74.639 2.510 1.00 21.08 134 LEU A O 1
ATOM 961 N N . THR A 1 155 ? 38.488 76.319 4.010 1.00 20.14 135 THR A N 1
ATOM 962 C CA . THR A 1 155 ? 39.741 75.998 4.693 1.00 20.11 135 THR A CA 1
ATOM 963 C C . THR A 1 155 ? 39.401 75.976 6.179 1.00 19.35 135 THR A C 1
ATOM 964 O O . THR A 1 155 ? 38.713 76.867 6.671 1.00 19.76 135 THR A O 1
ATOM 968 N N . THR A 1 156 ? 39.864 74.954 6.887 1.00 18.43 136 THR A N 1
ATOM 969 C CA . THR A 1 156 ? 39.549 74.822 8.304 1.00 17.74 136 THR A CA 1
ATOM 970 C C . THR A 1 156 ? 40.820 74.929 9.125 1.00 16.70 136 THR A C 1
ATOM 971 O O . THR A 1 156 ? 41.822 74.281 8.820 1.00 17.32 136 THR A O 1
ATOM 975 N N . LYS A 1 157 ? 40.773 75.769 10.156 1.00 15.06 137 LYS A N 1
ATOM 976 C CA . LYS A 1 157 ? 41.896 75.927 11.078 1.00 14.14 137 LYS A CA 1
ATOM 977 C C . LYS A 1 157 ? 41.439 75.633 12.498 1.00 12.99 137 LYS A C 1
ATOM 978 O O . LYS A 1 157 ? 40.267 75.816 12.835 1.00 12.70 137 LYS A O 1
ATOM 989 N N . VAL A 1 158 ? 42.366 75.155 13.325 1.00 11.35 138 VAL A N 1
ATOM 990 C CA . VAL A 1 158 ? 42.063 74.853 14.722 1.00 10.76 138 VAL A CA 1
ATOM 991 C C . VAL A 1 158 ? 42.961 75.672 15.632 1.00 10.21 138 VAL A C 1
ATOM 992 O O . VAL A 1 158 ? 44.177 75.744 15.426 1.00 10.15 138 VAL A O 1
ATOM 996 N N . ILE A 1 159 ? 42.349 76.303 16.633 1.00 9.58 139 ILE A N 1
ATOM 997 C CA . ILE A 1 159 ? 43.103 77.042 17.644 1.00 9.47 139 ILE A CA 1
ATOM 998 C C . ILE A 1 159 ? 42.986 76.279 18.976 1.00 9.03 139 ILE A C 1
ATOM 999 O O . ILE A 1 159 ? 41.876 76.065 19.467 1.00 8.59 139 ILE A O 1
ATOM 1004 N N . PRO A 1 160 ? 44.124 75.836 19.546 1.00 9.23 140 PRO A N 1
ATOM 1005 C CA . PRO A 1 160 ? 44.054 75.058 20.786 1.00 9.61 140 PRO A CA 1
ATOM 1006 C C . PRO A 1 160 ? 43.535 75.823 22.000 1.00 9.56 140 PRO A C 1
ATOM 1007 O O . PRO A 1 160 ? 43.643 77.059 22.069 1.00 9.09 140 PRO A O 1
ATOM 1011 N N . GLY A 1 161 ? 42.965 75.076 22.941 1.00 9.41 141 GLY A N 1
ATOM 1012 C CA . GLY A 1 161 ? 42.451 75.628 24.189 1.00 9.72 141 GLY A CA 1
ATOM 1013 C C . GLY A 1 161 ? 42.769 74.709 25.351 1.00 10.00 141 GLY A C 1
ATOM 1014 O O . GLY A 1 161 ? 43.195 73.567 25.152 1.00 11.03 141 GLY A O 1
ATOM 1015 N N . ILE A 1 162 ? 42.564 75.207 26.565 1.00 9.91 142 ILE A N 1
ATOM 1016 C CA . ILE A 1 162 ? 42.841 74.428 27.774 1.00 9.38 142 ILE A CA 1
ATOM 1017 C C . ILE A 1 162 ? 41.820 73.299 27.914 1.00 8.94 142 ILE A C 1
ATOM 1018 O O . ILE A 1 162 ? 40.619 73.548 27.905 1.00 9.56 142 ILE A O 1
ATOM 1023 N N . THR A 1 163 ? 42.309 72.063 28.036 1.00 8.58 143 THR A N 1
ATOM 1024 C CA . THR A 1 163 ? 41.424 70.897 28.158 1.00 8.32 143 THR A CA 1
ATOM 1025 C C . THR A 1 163 ? 41.011 70.670 29.603 1.00 8.13 143 THR A C 1
ATOM 1026 O O . THR A 1 163 ? 41.673 71.146 30.533 1.00 8.36 143 THR A O 1
ATOM 1030 N N . ALA A 1 164 ? 39.954 69.891 29.787 1.00 7.90 144 ALA A N 1
ATOM 1031 C CA . ALA A 1 164 ? 39.502 69.546 31.133 1.00 7.40 144 ALA A CA 1
ATOM 1032 C C . ALA A 1 164 ? 40.534 68.665 31.849 1.00 7.63 144 ALA A C 1
ATOM 1033 O O . ALA A 1 164 ? 40.592 68.671 33.082 1.00 7.95 144 ALA A O 1
ATOM 1035 N N . ILE A 1 165 ? 41.345 67.921 31.094 1.00 7.65 145 ILE A N 1
ATOM 1036 C CA . ILE A 1 165 ? 42.406 67.105 31.695 1.00 7.86 145 ILE A CA 1
ATOM 1037 C C . ILE A 1 165 ? 43.421 68.015 32.381 1.00 7.63 145 ILE A C 1
ATOM 1038 O O . ILE A 1 165 ? 43.772 67.819 33.558 1.00 7.32 145 ILE A O 1
ATOM 1043 N N . GLN A 1 166 ? 43.883 69.022 31.647 1.00 7.58 146 GLN A N 1
ATOM 1044 C CA . GLN A 1 166 ? 44.850 69.959 32.198 1.00 7.60 146 GLN A CA 1
ATOM 1045 C C . GLN A 1 166 ? 44.260 70.781 33.324 1.00 7.38 146 GLN A C 1
ATOM 1046 O O . GLN A 1 166 ? 44.935 71.056 34.315 1.00 7.42 146 GLN A O 1
ATOM 1057 N N . ALA A 1 167 ? 43.004 71.183 33.181 1.00 7.20 147 ALA A N 1
ATOM 1058 C CA . ALA A 1 167 ? 42.367 71.945 34.243 1.00 7.80 147 ALA A CA 1
ATOM 1059 C C . ALA A 1 167 ? 42.256 71.126 35.525 1.00 7.83 147 ALA A C 1
ATOM 1060 O O . ALA A 1 167 ? 42.486 71.646 36.623 1.00 8.42 147 ALA A O 1
ATOM 1062 N N . LEU A 1 168 ? 41.944 69.836 35.394 1.00 7.74 148 LEU A N 1
ATOM 1063 C CA . LEU A 1 168 ? 41.824 68.979 36.572 1.00 7.84 148 LEU A CA 1
ATOM 1064 C C . LEU A 1 168 ? 43.184 68.819 37.259 1.00 7.58 148 LEU A C 1
ATOM 1065 O O . LEU A 1 168 ? 43.303 68.989 38.482 1.00 8.22 148 LEU A O 1
ATOM 1070 N N . CYS A 1 169 ? 44.206 68.485 36.481 1.00 7.44 149 CYS A N 1
ATOM 1071 C CA . CYS A 1 169 ? 45.538 68.301 37.046 1.00 7.26 149 CYS A CA 1
ATOM 1072 C C . CYS A 1 169 ? 46.028 69.589 37.692 1.00 7.62 149 CYS A C 1
ATOM 1073 O O . CYS A 1 169 ? 46.633 69.554 38.764 1.00 7.69 149 CYS A O 1
ATOM 1076 N N . ALA A 1 170 ? 45.761 70.726 37.052 1.00 8.37 150 ALA A N 1
ATOM 1077 C CA . ALA A 1 170 ? 46.190 72.008 37.607 1.00 8.12 150 ALA A CA 1
ATOM 1078 C C . ALA A 1 170 ? 45.480 72.297 38.930 1.00 8.21 150 ALA A C 1
ATOM 1079 O O . ALA A 1 170 ? 46.124 72.729 39.895 1.00 8.65 150 ALA A O 1
ATOM 1081 N N . ALA A 1 171 ? 44.174 72.027 38.991 1.00 8.43 151 ALA A N 1
ATOM 1082 C CA . ALA A 1 171 ? 43.388 72.306 40.197 1.00 9.20 151 ALA A CA 1
ATOM 1083 C C . ALA A 1 171 ? 43.903 71.492 41.385 1.00 9.41 151 ALA A C 1
ATOM 1084 O O . ALA A 1 171 ? 43.962 71.994 42.518 1.00 10.08 151 ALA A O 1
ATOM 1086 N N . HIS A 1 172 ? 44.302 70.248 41.109 1.00 9.42 152 HIS A N 1
ATOM 1087 C CA . HIS A 1 172 ? 44.851 69.344 42.119 1.00 9.13 152 HIS A CA 1
ATOM 1088 C C . HIS A 1 172 ? 46.354 69.514 42.322 1.00 9.35 152 HIS A C 1
ATOM 1089 O O . HIS A 1 172 ? 46.927 68.898 43.227 1.00 9.78 152 HIS A O 1
ATOM 1096 N N . ALA A 1 173 ? 46.977 70.335 41.472 1.00 8.98 153 ALA A N 1
ATOM 1097 C CA . ALA A 1 173 ? 48.439 70.504 41.433 1.00 9.72 153 ALA A CA 1
ATOM 1098 C C . ALA A 1 173 ? 49.180 69.162 41.371 1.00 9.87 153 ALA A C 1
ATOM 1099 O O . ALA A 1 173 ? 50.053 68.873 42.188 1.00 10.63 153 ALA A O 1
ATOM 1101 N N . ILE A 1 174 ? 48.800 68.338 40.396 1.00 9.26 154 ILE A N 1
ATOM 1102 C CA . ILE A 1 174 ? 49.389 67.012 40.218 1.00 9.30 154 ILE A CA 1
ATOM 1103 C C . ILE A 1 174 ? 49.892 66.837 38.795 1.00 9.34 154 ILE A C 1
ATOM 1104 O O . ILE A 1 174 ? 49.367 67.469 37.873 1.00 8.72 154 ILE A O 1
ATOM 1109 N N . PRO A 1 175 ? 50.898 65.969 38.608 1.00 9.33 155 PRO A N 1
ATOM 1110 C CA . PRO A 1 175 ? 51.313 65.568 37.265 1.00 9.58 155 PRO A CA 1
ATOM 1111 C C . PRO A 1 175 ? 50.254 64.702 36.595 1.00 9.46 155 PRO A C 1
ATOM 1112 O O . PRO A 1 175 ? 49.526 63.972 37.273 1.00 9.75 155 PRO A O 1
ATOM 1116 N N . LEU A 1 176 ? 50.182 64.755 35.271 1.00 8.54 156 LEU A N 1
ATOM 1117 C CA . LEU A 1 176 ? 49.329 63.827 34.535 1.00 9.42 156 LEU A CA 1
ATOM 1118 C C . LEU A 1 176 ? 49.969 62.441 34.570 1.00 9.94 156 LEU A C 1
ATOM 1119 O O . LEU A 1 176 ? 49.321 61.456 34.932 1.00 10.40 156 LEU A O 1
ATOM 1124 N N . ASN A 1 177 ? 51.237 62.380 34.191 1.00 10.31 157 ASN A N 1
ATOM 1125 C CA . ASN A 1 177 ? 51.959 61.114 34.110 1.00 10.82 157 ASN A CA 1
ATOM 1126 C C . ASN A 1 177 ? 52.793 60.814 35.340 1.00 11.52 157 ASN A C 1
ATOM 1127 O O . ASN A 1 177 ? 53.248 61.726 36.034 1.00 12.38 157 ASN A O 1
ATOM 1132 N N . ASP A 1 178 ? 53.031 59.526 35.570 1.00 12.27 158 ASP A N 1
ATOM 1133 C CA . ASP A 1 178 ? 54.151 59.103 36.415 1.00 13.53 158 ASP A CA 1
ATOM 1134 C C . ASP A 1 178 ? 55.434 59.250 35.585 1.00 13.50 158 ASP A C 1
ATOM 1135 O O . ASP A 1 178 ? 55.389 59.243 34.350 1.00 13.10 158 ASP A O 1
ATOM 1140 N N . ILE A 1 179 ? 56.575 59.396 36.255 1.00 13.71 159 ILE A N 1
ATOM 1141 C CA . ILE A 1 179 ? 57.839 59.653 35.562 1.00 14.75 159 ILE A CA 1
ATOM 1142 C C . ILE A 1 179 ? 58.071 58.648 34.432 1.00 14.18 159 ILE A C 1
ATOM 1143 O O . ILE A 1 179 ? 58.103 57.434 34.660 1.00 15.02 159 ILE A O 1
ATOM 1148 N N . GLY A 1 180 ? 58.196 59.180 33.218 1.00 14.21 160 GLY A N 1
ATOM 1149 C CA . GLY A 1 180 ? 58.525 58.400 32.023 1.00 13.86 160 GLY A CA 1
ATOM 1150 C C . GLY A 1 180 ? 57.503 57.363 31.601 1.00 13.02 160 GLY A C 1
ATOM 1151 O O . GLY A 1 180 ? 57.807 56.489 30.799 1.00 13.61 160 GLY A O 1
ATOM 1152 N N . ALA A 1 181 ? 56.288 57.473 32.135 1.00 12.78 161 ALA A N 1
ATOM 1153 C CA . ALA A 1 181 ? 55.273 56.424 32.016 1.00 11.45 161 ALA A CA 1
ATOM 1154 C C . ALA A 1 181 ? 54.135 56.785 31.052 1.00 11.17 161 ALA A C 1
ATOM 1155 O O . ALA A 1 181 ? 53.846 57.970 30.846 1.00 11.07 161 ALA A O 1
ATOM 1157 N N . PRO A 1 182 ? 53.469 55.766 30.481 1.00 10.29 162 PRO A N 1
ATOM 1158 C CA . PRO A 1 182 ? 52.289 56.039 29.663 1.00 10.36 162 PRO A CA 1
ATOM 1159 C C . PRO A 1 182 ? 51.077 56.479 30.486 1.00 9.83 162 PRO A C 1
ATOM 1160 O O . PRO A 1 182 ? 51.006 56.237 31.690 1.00 9.98 162 PRO A O 1
ATOM 1164 N N . VAL A 1 183 ? 50.138 57.131 29.809 1.00 9.52 163 VAL A N 1
ATOM 1165 C CA . VAL A 1 183 ? 48.868 57.563 30.387 1.00 9.56 163 VAL A CA 1
ATOM 1166 C C . VAL A 1 183 ? 47.762 57.148 29.419 1.00 9.05 163 VAL A C 1
ATOM 1167 O O . VAL A 1 183 ? 47.921 57.276 28.211 1.00 9.39 163 VAL A O 1
ATOM 1171 N N . VAL A 1 184 ? 46.638 56.659 29.941 1.00 8.49 164 VAL A N 1
ATOM 1172 C CA . VAL A 1 184 ? 45.474 56.389 29.109 1.00 8.42 164 VAL A CA 1
ATOM 1173 C C . VAL A 1 184 ? 44.409 57.445 29.371 1.00 8.46 164 VAL A C 1
ATOM 1174 O O . VAL A 1 184 ? 44.060 57.729 30.517 1.00 9.07 164 VAL A O 1
ATOM 1178 N N . ILE A 1 185 ? 43.924 58.045 28.290 1.00 7.98 165 ILE A N 1
ATOM 1179 C CA . ILE A 1 185 ? 42.747 58.903 28.312 1.00 8.12 165 ILE A CA 1
ATOM 1180 C C . ILE A 1 185 ? 41.616 58.062 27.743 1.00 8.29 165 ILE A C 1
ATOM 1181 O O . ILE A 1 185 ? 41.774 57.434 26.697 1.00 8.43 165 ILE A O 1
ATOM 1190 N N . THR A 1 186 ? 40.483 58.023 28.432 1.00 7.87 166 THR A N 1
ATOM 1191 C CA . THR A 1 186 ? 39.389 57.172 27.984 1.00 8.62 166 THR A CA 1
ATOM 1192 C C . THR A 1 186 ? 38.038 57.749 28.387 1.00 8.66 166 THR A C 1
ATOM 1193 O O . THR A 1 186 ? 37.971 58.852 28.927 1.00 9.10 166 THR A O 1
ATOM 1197 N N . THR A 1 187 ? 36.969 57.006 28.094 1.00 9.05 167 THR A N 1
ATOM 1198 C CA . THR A 1 187 ? 35.611 57.412 28.444 1.00 9.69 167 THR A CA 1
ATOM 1199 C C . THR A 1 187 ? 35.059 56.526 29.554 1.00 9.80 167 THR A C 1
ATOM 1200 O O . THR A 1 187 ? 35.574 55.435 29.815 1.00 9.53 167 THR A O 1
ATOM 1204 N N . GLY A 1 188 ? 33.998 57.005 30.197 1.00 10.01 168 GLY A N 1
ATOM 1205 C CA . GLY A 1 188 ? 33.274 56.224 31.205 1.00 10.50 168 GLY A CA 1
ATOM 1206 C C . GLY A 1 188 ? 32.844 54.880 30.654 1.00 10.62 168 GLY A C 1
ATOM 1207 O O . GLY A 1 188 ? 33.051 53.849 31.300 1.00 10.63 168 GLY A O 1
ATOM 1208 N N . ARG A 1 189 ? 32.276 54.873 29.445 1.00 11.21 169 ARG A N 1
ATOM 1209 C CA . ARG A 1 189 ? 31.795 53.613 28.863 1.00 11.66 169 ARG A CA 1
ATOM 1210 C C . ARG A 1 189 ? 32.924 52.627 28.552 1.00 11.39 169 ARG A C 1
ATOM 1211 O O . ARG A 1 189 ? 32.776 51.429 28.786 1.00 10.82 169 ARG A O 1
ATOM 1226 N N . GLN A 1 190 ? 34.048 53.118 28.029 1.00 10.86 170 GLN A N 1
ATOM 1227 C CA . GLN A 1 190 ? 35.186 52.233 27.765 1.00 10.58 170 GLN A CA 1
ATOM 1228 C C . GLN A 1 190 ? 35.728 51.620 29.054 1.00 10.56 170 GLN A C 1
ATOM 1229 O O . GLN A 1 190 ? 36.149 50.459 29.072 1.00 10.23 170 GLN A O 1
ATOM 1235 N N . LEU A 1 191 ? 35.710 52.402 30.134 1.00 10.64 171 LEU A N 1
ATOM 1236 C CA . LEU A 1 191 ? 36.147 51.919 31.436 1.00 10.81 171 LEU A CA 1
ATOM 1237 C C . LEU A 1 191 ? 35.219 50.826 31.961 1.00 10.75 171 LEU A C 1
ATOM 1238 O O . LEU A 1 191 ? 35.679 49.806 32.475 1.00 11.13 171 LEU A O 1
ATOM 1243 N N . ARG A 1 192 ? 33.915 51.044 31.820 1.00 10.49 172 ARG A N 1
ATOM 1244 C CA . ARG A 1 192 ? 32.936 50.022 32.194 1.00 11.09 172 ARG A CA 1
ATOM 1245 C C . ARG A 1 192 ? 33.068 48.764 31.341 1.00 11.57 172 ARG A C 1
ATOM 1246 O O . ARG A 1 192 ? 32.986 47.650 31.861 1.00 11.99 172 ARG A O 1
ATOM 1254 N N . ASP A 1 193 ? 33.287 48.931 30.038 1.00 12.14 173 ASP A N 1
ATOM 1255 C CA . ASP A 1 193 ? 33.256 47.790 29.120 1.00 12.35 173 ASP A CA 1
ATOM 1256 C C . ASP A 1 193 ? 34.486 46.908 29.202 1.00 12.47 173 ASP A C 1
ATOM 1257 O O . ASP A 1 193 ? 34.421 45.714 28.892 1.00 12.60 173 ASP A O 1
ATOM 1262 N N . HIS A 1 194 ? 35.619 47.484 29.594 1.00 12.36 174 HIS A N 1
ATOM 1263 C CA . HIS A 1 194 ? 36.885 46.747 29.523 1.00 13.04 174 HIS A CA 1
ATOM 1264 C C . HIS A 1 194 ? 37.686 46.693 30.811 1.00 13.04 174 HIS A C 1
ATOM 1265 O O . HIS A 1 194 ? 38.661 45.942 30.894 1.00 13.83 174 HIS A O 1
ATOM 1272 N N . GLY A 1 195 ? 37.279 47.472 31.809 1.00 12.80 175 GLY A N 1
ATOM 1273 C CA . GLY A 1 195 ? 37.989 47.503 33.083 1.00 13.37 175 GLY A CA 1
ATOM 1274 C C . GLY A 1 195 ? 39.254 48.329 33.020 1.00 13.55 175 GLY A C 1
ATOM 1275 O O . GLY A 1 195 ? 39.413 49.171 32.131 1.00 13.67 175 GLY A O 1
ATOM 1276 N N . TRP A 1 196 ? 40.158 48.088 33.966 1.00 14.04 176 TRP A N 1
ATOM 1277 C CA . TRP A 1 196 ? 41.396 48.848 34.043 1.00 14.46 176 TRP A CA 1
ATOM 1278 C C . TRP A 1 196 ? 42.176 48.685 32.744 1.00 14.94 176 TRP A C 1
ATOM 1279 O O . TRP A 1 196 ? 42.474 47.562 32.342 1.00 15.22 176 TRP A O 1
ATOM 1290 N N . PRO A 1 197 ? 42.484 49.806 32.069 1.00 15.45 177 PRO A N 1
ATOM 1291 C CA . PRO A 1 197 ? 43.172 49.726 30.792 1.00 15.65 177 PRO A CA 1
ATOM 1292 C C . PRO A 1 197 ? 44.557 49.117 30.948 1.00 15.72 177 PRO A C 1
ATOM 1293 O O . PRO A 1 197 ? 45.307 49.479 31.865 1.00 16.14 177 PRO A O 1
ATOM 1297 N N . ALA A 1 198 ? 44.884 48.186 30.062 1.00 16.00 178 ALA A N 1
ATOM 1298 C CA . ALA A 1 198 ? 46.186 47.537 30.077 1.00 15.80 178 ALA A CA 1
ATOM 1299 C C . ALA A 1 198 ? 47.304 48.526 29.753 1.00 15.68 178 ALA A C 1
ATOM 1300 O O . ALA A 1 198 ? 47.094 49.527 29.056 1.00 16.04 178 ALA A O 1
ATOM 1302 N N . GLY A 1 199 ? 48.477 48.249 30.309 1.00 15.34 179 GLY A N 1
ATOM 1303 C CA . GLY A 1 199 ? 49.694 48.983 29.983 1.00 14.83 179 GLY A CA 1
ATOM 1304 C C . GLY A 1 199 ? 49.834 50.352 30.619 1.00 14.43 179 GLY A C 1
ATOM 1305 O O . GLY A 1 199 ? 50.622 51.173 30.158 1.00 14.46 179 GLY A O 1
ATOM 1306 N N . THR A 1 200 ? 49.079 50.601 31.686 1.00 13.69 180 THR A N 1
ATOM 1307 C CA . THR A 1 200 ? 49.166 51.892 32.355 1.00 13.02 180 THR A CA 1
ATOM 1308 C C . THR A 1 200 ? 48.894 51.777 33.843 1.00 12.40 180 THR A C 1
ATOM 1309 O O . THR A 1 200 ? 48.219 50.850 34.288 1.00 13.46 180 THR A O 1
ATOM 1313 N N . GLU A 1 201 ? 49.431 52.723 34.605 1.00 12.18 181 GLU A N 1
ATOM 1314 C CA . GLU A 1 201 ? 49.065 52.879 36.011 1.00 12.20 181 GLU A CA 1
ATOM 1315 C C . GLU A 1 201 ? 48.317 54.199 36.243 1.00 11.41 181 GLU A C 1
ATOM 1316 O O . GLU A 1 201 ? 48.013 54.554 37.382 1.00 11.13 181 GLU A O 1
ATOM 1322 N N . THR A 1 202 ? 48.021 54.912 35.152 1.00 10.69 182 THR A N 1
ATOM 1323 C CA . THR A 1 202 ? 47.268 56.172 35.199 1.00 10.05 182 THR A CA 1
ATOM 1324 C C . THR A 1 202 ? 46.186 56.187 34.125 1.00 9.68 182 THR A C 1
ATOM 1325 O O . THR A 1 202 ? 46.462 55.940 32.947 1.00 9.09 182 THR A O 1
ATOM 1329 N N . VAL A 1 203 ? 44.966 56.509 34.543 1.00 9.75 183 VAL A N 1
ATOM 1330 C CA . VAL A 1 203 ? 43.846 56.672 33.621 1.00 9.62 183 VAL A CA 1
ATOM 1331 C C . VAL A 1 203 ? 43.112 57.960 33.941 1.00 9.49 183 VAL A C 1
ATOM 1332 O O . VAL A 1 203 ? 42.832 58.245 35.103 1.00 9.88 183 VAL A O 1
ATOM 1336 N N . VAL A 1 204 ? 42.793 58.728 32.903 1.00 8.65 184 VAL A N 1
ATOM 1337 C CA . VAL A 1 204 ? 41.879 59.859 33.039 1.00 8.76 184 VAL A CA 1
ATOM 1338 C C . VAL A 1 204 ? 40.609 59.529 32.262 1.00 8.73 184 VAL A C 1
ATOM 1339 O O . VAL A 1 204 ? 40.681 59.160 31.091 1.00 8.45 184 VAL A O 1
ATOM 1343 N N . ALA A 1 205 ? 39.453 59.637 32.918 1.00 8.94 185 ALA A N 1
ATOM 1344 C CA . ALA A 1 205 ? 38.179 59.298 32.289 1.00 9.30 185 ALA A CA 1
ATOM 1345 C C . ALA A 1 205 ? 37.310 60.522 32.058 1.00 9.76 185 ALA A C 1
ATOM 1346 O O . ALA A 1 205 ? 37.070 61.313 32.977 1.00 10.81 185 ALA A O 1
ATOM 1348 N N . MET A 1 206 ? 36.849 60.645 30.818 1.00 9.93 186 MET A N 1
ATOM 1349 C CA . MET A 1 206 ? 35.995 61.745 30.372 1.00 10.40 186 MET A CA 1
ATOM 1350 C C . MET A 1 206 ? 34.669 61.180 29.882 1.00 10.96 186 MET A C 1
ATOM 1351 O O . MET A 1 206 ? 34.530 59.962 29.734 1.00 10.61 186 MET A O 1
ATOM 1356 N N . LEU A 1 207 ? 33.693 62.061 29.661 1.00 11.43 187 LEU A N 1
ATOM 1357 C CA . LEU A 1 207 ? 32.381 61.650 29.131 1.00 12.25 187 LEU A CA 1
ATOM 1358 C C . LEU A 1 207 ? 31.734 60.594 30.021 1.00 12.48 187 LEU A C 1
ATOM 1359 O O . LEU A 1 207 ? 31.088 59.656 29.540 1.00 13.48 187 LEU A O 1
ATOM 1364 N N . ASP A 1 208 ? 31.935 60.732 31.324 1.00 11.87 188 ASP A N 1
ATOM 1365 C CA . ASP A 1 208 ? 31.378 59.787 32.274 1.00 11.82 188 ASP A CA 1
ATOM 1366 C C . ASP A 1 208 ? 30.259 60.462 33.057 1.00 12.13 188 ASP A C 1
ATOM 1367 O O . ASP A 1 208 ? 30.497 61.416 33.801 1.00 12.05 188 ASP A O 1
ATOM 1372 N N . GLY A 1 209 ? 29.037 59.977 32.860 1.00 12.29 189 GLY A N 1
ATOM 1373 C CA . GLY A 1 209 ? 27.888 60.534 33.556 1.00 12.18 189 GLY A CA 1
ATOM 1374 C C . GLY A 1 209 ? 27.568 59.837 34.865 1.00 11.84 189 GLY A C 1
ATOM 1375 O O . GLY A 1 209 ? 26.599 60.197 35.519 1.00 12.52 189 GLY A O 1
ATOM 1376 N N . GLU A 1 210 ? 28.378 58.856 35.263 1.00 11.76 190 GLU A N 1
ATOM 1377 C CA . GLU A 1 210 ? 27.984 58.018 36.408 1.00 11.12 190 GLU A CA 1
ATOM 1378 C C . GLU A 1 210 ? 29.111 57.409 37.251 1.00 10.61 190 GLU A C 1
ATOM 1379 O O . GLU A 1 210 ? 28.944 56.323 37.823 1.00 10.39 190 GLU A O 1
ATOM 1385 N N . CYS A 1 211 ? 30.234 58.118 37.373 1.00 10.09 191 CYS A N 1
ATOM 1386 C CA . CYS A 1 211 ? 31.280 57.704 38.306 1.00 10.18 191 CYS A CA 1
ATOM 1387 C C . CYS A 1 211 ? 31.650 56.247 38.060 1.00 9.67 191 CYS A C 1
ATOM 1388 O O . CYS A 1 211 ? 31.579 55.395 38.954 1.00 10.26 191 CYS A O 1
ATOM 1391 N N . SER A 1 212 ? 32.064 55.982 36.826 1.00 9.81 192 SER A N 1
ATOM 1392 C CA . SER A 1 212 ? 32.341 54.620 36.364 1.00 9.43 192 SER A CA 1
ATOM 1393 C C . SER A 1 212 ? 33.551 53.979 37.019 1.00 9.53 192 SER A C 1
ATOM 1394 O O . SER A 1 212 ? 33.769 52.775 36.863 1.00 9.35 192 SER A O 1
ATOM 1397 N N . PHE A 1 213 ? 34.327 54.768 37.767 1.00 8.97 193 PHE A N 1
ATOM 1398 C CA . PHE A 1 213 ? 35.414 54.221 38.583 1.00 8.98 193 PHE A CA 1
ATOM 1399 C C . PHE A 1 213 ? 34.899 53.219 39.628 1.00 9.35 193 PHE A C 1
ATOM 1400 O O . PHE A 1 213 ? 35.668 52.413 40.143 1.00 9.74 193 PHE A O 1
ATOM 1408 N N . GLN A 1 214 ? 33.595 53.276 39.908 1.00 9.48 194 GLN A N 1
ATOM 1409 C CA . GLN A 1 214 ? 32.940 52.296 40.778 1.00 10.43 194 GLN A CA 1
ATOM 1410 C C . GLN A 1 214 ? 32.981 50.877 40.217 1.00 10.72 194 GLN A C 1
ATOM 1411 O O . GLN A 1 214 ? 32.750 49.917 40.960 1.00 10.90 194 GLN A O 1
ATOM 1417 N N . SER A 1 215 ? 33.234 50.747 38.911 1.00 10.51 195 SER A N 1
ATOM 1418 C CA . SER A 1 215 ? 33.210 49.438 38.242 1.00 10.41 195 SER A CA 1
ATOM 1419 C C . SER A 1 215 ? 34.528 48.683 38.392 1.00 10.64 195 SER A C 1
ATOM 1420 O O . SER A 1 215 ? 34.676 47.562 37.887 1.00 11.26 195 SER A O 1
ATOM 1425 N N . LEU A 1 216 ? 35.486 49.306 39.074 1.00 10.70 196 LEU A N 1
ATOM 1426 C CA . LEU A 1 216 ? 36.816 48.744 39.268 1.00 11.47 196 LEU A CA 1
ATOM 1427 C C . LEU A 1 216 ? 36.988 48.240 40.693 1.00 11.81 196 LEU A C 1
ATOM 1428 O O . LEU A 1 216 ? 36.376 48.774 41.613 1.00 11.87 196 LEU A O 1
ATOM 1433 N N . PRO A 1 217 ? 37.825 47.206 40.886 1.00 12.52 197 PRO A N 1
ATOM 1434 C CA . PRO A 1 217 ? 38.196 46.893 42.259 1.00 13.42 197 PRO A CA 1
ATOM 1435 C C . PRO A 1 217 ? 39.001 48.079 42.815 1.00 13.91 197 PRO A C 1
ATOM 1436 O O . PRO A 1 217 ? 39.929 48.543 42.153 1.00 14.57 197 PRO A O 1
ATOM 1440 N N . PRO A 1 218 ? 38.619 48.597 43.997 1.00 14.46 198 PRO A N 1
ATOM 1441 C CA . PRO A 1 218 ? 39.236 49.842 44.471 1.00 15.19 198 PRO A CA 1
ATOM 1442 C C . PRO A 1 218 ? 40.643 49.688 45.038 1.00 15.86 198 PRO A C 1
ATOM 1443 O O . PRO A 1 218 ? 41.340 50.693 45.200 1.00 15.72 198 PRO A O 1
ATOM 1447 N N . ASP A 1 219 ? 41.062 48.453 45.321 1.00 16.77 199 ASP A N 1
ATOM 1448 C CA . ASP A 1 219 ? 42.355 48.218 45.958 1.00 17.84 199 ASP A CA 1
ATOM 1449 C C . ASP A 1 219 ? 43.495 48.849 45.181 1.00 17.14 199 ASP A C 1
ATOM 1450 O O . ASP A 1 219 ? 43.666 48.597 43.985 1.00 17.63 199 ASP A O 1
ATOM 1455 N N . GLY A 1 220 ? 44.262 49.679 45.877 1.00 16.44 200 GLY A N 1
ATOM 1456 C CA . GLY A 1 220 ? 45.446 50.308 45.303 1.00 15.00 200 GLY A CA 1
ATOM 1457 C C . GLY A 1 220 ? 45.176 51.476 44.368 1.00 14.04 200 GLY A C 1
ATOM 1458 O O . GLY A 1 220 ? 46.107 52.002 43.766 1.00 14.28 200 GLY A O 1
ATOM 1459 N N . LEU A 1 221 ? 43.916 51.893 44.257 1.00 13.30 201 LEU A N 1
ATOM 1460 C CA . LEU A 1 221 ? 43.565 53.032 43.409 1.00 12.70 201 LEU A CA 1
ATOM 1461 C C . LEU A 1 221 ? 43.381 54.298 44.226 1.00 11.89 201 LEU A C 1
ATOM 1462 O O . LEU A 1 221 ? 42.741 54.285 45.289 1.00 11.62 201 LEU A O 1
ATOM 1467 N N . THR A 1 222 ? 43.959 55.385 43.725 1.00 11.44 202 THR A N 1
ATOM 1468 C CA . THR A 1 222 ? 43.733 56.709 44.270 1.00 11.58 202 THR A CA 1
ATOM 1469 C C . THR A 1 222 ? 43.050 57.520 43.179 1.00 10.66 202 THR A C 1
ATOM 1470 O O . THR A 1 222 ? 43.388 57.391 42.002 1.00 11.15 202 THR A O 1
ATOM 1474 N N . ILE A 1 223 ? 42.085 58.332 43.579 1.00 9.35 203 ILE A N 1
ATOM 1475 C CA . ILE A 1 223 ? 41.349 59.172 42.638 1.00 9.01 203 ILE A CA 1
ATOM 1476 C C . ILE A 1 223 ? 41.554 60.646 42.931 1.00 8.66 203 ILE A C 1
ATOM 1477 O O . ILE A 1 223 ? 41.627 61.064 44.087 1.00 8.50 203 ILE A O 1
ATOM 1482 N N . PHE A 1 224 ? 41.677 61.417 41.857 1.00 8.14 204 PHE A N 1
ATOM 1483 C CA . PHE A 1 224 ? 41.663 62.864 41.917 1.00 7.86 204 PHE A CA 1
ATOM 1484 C C . PHE A 1 224 ? 40.492 63.288 41.033 1.00 7.72 204 PHE A C 1
ATOM 1485 O O . PHE A 1 224 ? 40.568 63.204 39.798 1.00 7.86 204 PHE A O 1
ATOM 1493 N N . TRP A 1 225 ? 39.410 63.714 41.677 1.00 7.97 205 TRP A N 1
ATOM 1494 C CA . TRP A 1 225 ? 38.137 63.996 41.026 1.00 8.15 205 TRP A CA 1
ATOM 1495 C C . TRP A 1 225 ? 37.838 65.485 41.054 1.00 8.56 205 TRP A C 1
ATOM 1496 O O . TRP A 1 225 ? 38.226 66.192 41.993 1.00 8.40 205 TRP A O 1
ATOM 1507 N N . GLY A 1 226 ? 37.164 65.966 40.018 1.00 8.34 206 GLY A N 1
ATOM 1508 C CA . GLY A 1 226 ? 36.727 67.351 39.997 1.00 8.89 206 GLY A CA 1
ATOM 1509 C C . GLY A 1 226 ? 35.466 67.519 39.193 1.00 9.55 206 GLY A C 1
ATOM 1510 O O . GLY A 1 226 ? 35.332 66.949 38.108 1.00 9.86 206 GLY A O 1
ATOM 1511 N N . ALA A 1 227 ? 34.542 68.313 39.729 1.00 9.56 207 ALA A N 1
ATOM 1512 C CA . ALA A 1 227 ? 33.343 68.726 39.001 1.00 10.23 207 ALA A CA 1
ATOM 1513 C C . ALA A 1 227 ? 33.363 70.223 38.774 1.00 10.59 207 ALA A C 1
ATOM 1514 O O . ALA A 1 227 ? 33.790 70.979 39.636 1.00 10.27 207 ALA A O 1
ATOM 1516 N N . CYS A 1 228 ? 32.912 70.641 37.593 1.00 11.27 208 CYS A N 1
ATOM 1517 C CA . CYS A 1 228 ? 32.839 72.062 37.248 1.00 12.25 208 CYS A CA 1
ATOM 1518 C C . CYS A 1 228 ? 34.176 72.737 37.497 1.00 11.18 208 CYS A C 1
ATOM 1519 O O . CYS A 1 228 ? 34.251 73.817 38.085 1.00 11.42 208 CYS A O 1
ATOM 1522 N N . VAL A 1 229 ? 35.230 72.058 37.053 1.00 10.38 209 VAL A N 1
ATOM 1523 C CA . VAL A 1 229 ? 36.601 72.514 37.244 1.00 10.33 209 VAL A CA 1
ATOM 1524 C C . VAL A 1 229 ? 36.833 73.860 36.549 1.00 10.87 209 VAL A C 1
ATOM 1525 O O . VAL A 1 229 ? 36.368 74.080 35.414 1.00 11.14 209 VAL A O 1
ATOM 1529 N N . ALA A 1 230 ? 37.515 74.758 37.270 1.00 11.32 210 ALA A N 1
ATOM 1530 C CA . ALA A 1 230 ? 37.857 76.119 36.808 1.00 12.04 210 ALA A CA 1
ATOM 1531 C C . ALA A 1 230 ? 36.654 77.057 36.732 1.00 12.95 210 ALA A C 1
ATOM 1532 O O . ALA A 1 230 ? 36.743 78.164 36.190 1.00 13.41 210 ALA A O 1
ATOM 1534 N N . MET A 1 231 ? 35.529 76.622 37.290 1.00 13.60 211 MET A N 1
ATOM 1535 C CA . MET A 1 231 ? 34.359 77.478 37.397 1.00 14.86 211 MET A CA 1
ATOM 1536 C C . MET A 1 231 ? 34.066 77.752 38.866 1.00 15.11 211 MET A C 1
ATOM 1537 O O . MET A 1 231 ? 34.615 77.082 39.741 1.00 14.50 211 MET A O 1
ATOM 1542 N N . PRO A 1 232 ? 33.225 78.763 39.152 1.00 16.21 212 PRO A N 1
ATOM 1543 C CA . PRO A 1 232 ? 32.972 79.085 40.560 1.00 16.65 212 PRO A CA 1
ATOM 1544 C C . PRO A 1 232 ? 32.426 77.921 41.389 1.00 17.27 212 PRO A C 1
ATOM 1545 O O . PRO A 1 232 ? 32.697 77.861 42.590 1.00 18.17 212 PRO A O 1
ATOM 1549 N N . GLU A 1 233 ? 31.719 76.996 40.740 1.00 17.27 213 GLU A N 1
ATOM 1550 C CA . GLU A 1 233 ? 31.094 75.831 41.389 1.00 17.26 213 GLU A CA 1
ATOM 1551 C C . GLU A 1 233 ? 32.068 74.669 41.659 1.00 16.07 213 GLU A C 1
ATOM 1552 O O . GLU A 1 233 ? 31.658 73.616 42.159 1.00 15.97 213 GLU A O 1
ATOM 1558 N N . GLU A 1 234 ? 33.344 74.861 41.322 1.00 14.78 214 GLU A N 1
ATOM 1559 C CA . GLU A 1 234 ? 34.347 73.784 41.395 1.00 13.44 214 GLU A CA 1
ATOM 1560 C C . GLU A 1 234 ? 34.338 73.012 42.719 1.00 12.75 214 GLU A C 1
ATOM 1561 O O . GLU A 1 234 ? 34.362 73.611 43.798 1.00 12.99 214 GLU A O 1
ATOM 1567 N N . VAL A 1 235 ? 34.314 71.684 42.614 1.00 11.81 215 VAL A N 1
ATOM 1568 C CA . VAL A 1 235 ? 34.482 70.791 43.762 1.00 11.11 215 VAL A CA 1
ATOM 1569 C C . VAL A 1 235 ? 35.605 69.818 43.425 1.00 10.75 215 VAL A C 1
ATOM 1570 O O . VAL A 1 235 ? 35.583 69.189 42.359 1.00 11.20 215 VAL A O 1
ATOM 1574 N N . LEU A 1 236 ? 36.593 69.737 44.314 1.00 10.28 216 LEU A N 1
ATOM 1575 C CA . LEU A 1 236 ? 37.697 68.783 44.182 1.00 9.96 216 LEU A CA 1
ATOM 1576 C C . LEU A 1 236 ? 37.686 67.798 45.338 1.00 9.91 216 LEU A C 1
ATOM 1577 O O . LEU A 1 236 ? 37.524 68.199 46.494 1.00 10.63 216 LEU A O 1
ATOM 1582 N N . ILE A 1 237 ? 37.874 66.519 45.018 1.00 9.66 217 ILE A N 1
ATOM 1583 C CA . ILE A 1 237 ? 37.988 65.458 46.017 1.00 9.71 217 ILE A CA 1
ATOM 1584 C C . ILE A 1 237 ? 39.118 64.527 45.608 1.00 9.50 217 ILE A C 1
ATOM 1585 O O . ILE A 1 237 ? 39.273 64.211 44.426 1.00 9.49 217 ILE A O 1
ATOM 1590 N N . ARG A 1 238 ? 39.924 64.111 46.572 1.00 9.62 218 ARG A N 1
ATOM 1591 C CA . ARG A 1 238 ? 40.997 63.154 46.317 1.00 10.32 218 ARG A CA 1
ATOM 1592 C C . ARG A 1 238 ? 41.095 62.135 47.443 1.00 10.97 218 ARG A C 1
ATOM 1593 O O . ARG A 1 238 ? 40.693 62.404 48.584 1.00 11.18 218 ARG A O 1
ATOM 1601 N N . GLY A 1 239 ? 41.640 60.972 47.113 1.00 10.84 219 GLY A N 1
ATOM 1602 C CA . GLY A 1 239 ? 41.928 59.958 48.113 1.00 10.98 219 GLY A CA 1
ATOM 1603 C C . GLY A 1 239 ? 41.816 58.544 47.589 1.00 11.16 219 GLY A C 1
ATOM 1604 O O . GLY A 1 239 ? 41.497 58.328 46.416 1.00 10.05 219 GLY A O 1
ATOM 1605 N N . PRO A 1 240 ? 42.083 57.557 48.455 1.00 11.29 220 PRO A N 1
ATOM 1606 C CA . PRO A 1 240 ? 41.861 56.167 48.088 1.00 11.53 220 PRO A CA 1
ATOM 1607 C C . PRO A 1 240 ? 40.410 55.976 47.631 1.00 11.36 220 PRO A C 1
ATOM 1608 O O . PRO A 1 240 ? 39.478 56.491 48.258 1.00 10.88 220 PRO A O 1
ATOM 1612 N N . VAL A 1 241 ? 40.219 55.271 46.521 1.00 11.68 221 VAL A N 1
ATOM 1613 C CA . VAL A 1 241 ? 38.887 55.131 45.936 1.00 12.22 221 VAL A CA 1
ATOM 1614 C C . VAL A 1 241 ? 37.869 54.584 46.941 1.00 12.65 221 VAL A C 1
ATOM 1615 O O . VAL A 1 241 ? 36.766 55.098 47.031 1.00 13.39 221 VAL A O 1
ATOM 1619 N N . ALA A 1 242 ? 38.256 53.572 47.716 1.00 12.91 222 ALA A N 1
ATOM 1620 C CA . ALA A 1 242 ? 37.343 52.984 48.700 1.00 13.50 222 ALA A CA 1
ATOM 1621 C C . ALA A 1 242 ? 36.896 54.010 49.738 1.00 13.62 222 ALA A C 1
ATOM 1622 O O . ALA A 1 242 ? 35.758 53.968 50.216 1.00 15.01 222 ALA A O 1
ATOM 1624 N N . GLU A 1 243 ? 37.783 54.945 50.067 1.00 13.24 223 GLU A N 1
ATOM 1625 C CA . GLU A 1 243 ? 37.511 55.920 51.118 1.00 13.35 223 GLU A CA 1
ATOM 1626 C C . GLU A 1 243 ? 36.601 57.054 50.651 1.00 12.68 223 GLU A C 1
ATOM 1627 O O . GLU A 1 243 ? 35.758 57.530 51.411 1.00 13.32 223 GLU A O 1
ATOM 1633 N N . VAL A 1 244 ? 36.747 57.481 49.399 1.00 11.47 224 VAL A N 1
ATOM 1634 C CA . VAL A 1 244 ? 36.069 58.702 48.943 1.00 10.60 224 VAL A CA 1
ATOM 1635 C C . VAL A 1 244 ? 34.969 58.506 47.891 1.00 10.19 224 VAL A C 1
ATOM 1636 O O . VAL A 1 244 ? 34.349 59.477 47.451 1.00 10.32 224 VAL A O 1
ATOM 1640 N N . THR A 1 245 ? 34.712 57.261 47.503 1.00 9.47 225 THR A N 1
ATOM 1641 C CA . THR A 1 245 ? 33.653 56.984 46.523 1.00 9.63 225 THR A CA 1
ATOM 1642 C C . THR A 1 245 ? 32.323 57.641 46.906 1.00 9.83 225 THR A C 1
ATOM 1643 O O . THR A 1 245 ? 31.723 58.358 46.102 1.00 10.11 225 THR A O 1
ATOM 1647 N N . ASP A 1 246 ? 31.850 57.411 48.133 1.00 10.08 226 ASP A N 1
ATOM 1648 C CA . ASP A 1 246 ? 30.541 57.954 48.475 1.00 10.82 226 ASP A CA 1
ATOM 16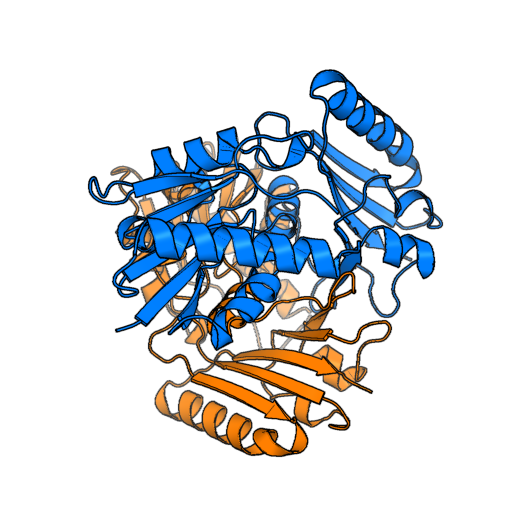49 C C . ASP A 1 246 ? 30.546 59.474 48.596 1.00 10.36 226 ASP A C 1
ATOM 1650 O O . ASP A 1 246 ? 29.563 60.120 48.237 1.00 10.95 226 ASP A O 1
ATOM 1659 N N . GLU A 1 247 ? 31.658 60.030 49.069 1.00 10.60 227 GLU A N 1
ATOM 1660 C CA . GLU A 1 247 ? 31.809 61.480 49.122 1.00 10.43 227 GLU A CA 1
ATOM 1661 C C . GLU A 1 247 ? 31.615 62.098 47.728 1.00 10.32 227 GLU A C 1
ATOM 1662 O O . GLU A 1 247 ? 30.898 63.093 47.561 1.00 10.37 227 GLU A O 1
ATOM 1668 N N . ILE A 1 248 ? 32.248 61.480 46.735 1.00 10.23 228 ILE A N 1
ATOM 1669 C CA . ILE A 1 248 ? 32.143 61.920 45.354 1.00 10.11 228 ILE A CA 1
ATOM 1670 C C . ILE A 1 248 ? 30.714 61.766 44.835 1.00 10.20 228 ILE A C 1
ATOM 1671 O O . ILE A 1 248 ? 30.169 62.687 44.228 1.00 10.53 228 ILE A O 1
ATOM 1676 N N . LEU A 1 249 ? 30.095 60.613 45.077 1.00 10.69 229 LEU A N 1
ATOM 1677 C CA . LEU A 1 249 ? 28.730 60.400 44.614 1.00 11.06 229 LEU A CA 1
ATOM 1678 C C . LEU A 1 249 ? 27.781 61.480 45.125 1.00 11.30 229 LEU A C 1
ATOM 1679 O O . LEU A 1 249 ? 26.978 62.015 44.374 1.00 11.28 229 LEU A O 1
ATOM 1684 N N . GLN A 1 250 ? 27.894 61.805 46.409 1.00 11.62 230 GLN A N 1
ATOM 1685 C CA . GLN A 1 250 ? 27.020 62.797 47.016 1.00 12.61 230 GLN A CA 1
ATOM 1686 C C . GLN A 1 250 ? 27.312 64.218 46.535 1.00 12.38 230 GLN A C 1
ATOM 1687 O O . GLN A 1 250 ? 26.382 64.995 46.288 1.00 12.98 230 GLN A O 1
ATOM 1693 N N . ALA A 1 251 ? 28.596 64.557 46.407 1.00 12.01 231 ALA A N 1
ATOM 1694 C CA . ALA A 1 251 ? 28.972 65.902 45.946 1.00 12.07 231 ALA A CA 1
ATOM 1695 C C . ALA A 1 251 ? 28.480 66.126 44.523 1.00 12.12 231 ALA A C 1
ATOM 1696 O O . ALA A 1 251 ? 27.960 67.194 44.200 1.00 12.38 231 ALA A O 1
ATOM 1698 N N . ARG A 1 252 ? 28.632 65.103 43.683 1.00 11.87 232 ARG A N 1
ATOM 1699 C CA . ARG A 1 252 ? 28.178 65.153 42.305 1.00 11.92 232 ARG A CA 1
ATOM 1700 C C . ARG A 1 252 ? 26.662 65.335 42.240 1.00 12.89 232 ARG A C 1
ATOM 1701 O O . ARG A 1 252 ? 26.160 66.187 41.504 1.00 13.45 232 ARG A O 1
ATOM 1709 N N . ALA A 1 253 ? 25.942 64.531 43.021 1.00 13.71 233 ALA A N 1
ATOM 1710 C CA . ALA A 1 253 ? 24.480 64.562 43.002 1.00 14.74 233 ALA A CA 1
ATOM 1711 C C . ALA A 1 253 ? 23.959 65.907 43.493 1.00 15.69 233 ALA A C 1
ATOM 1712 O O . ALA A 1 253 ? 22.976 66.422 42.959 1.00 16.13 233 ALA A O 1
ATOM 1714 N N . ASP A 1 254 ? 24.642 66.472 44.488 1.00 16.24 234 ASP A N 1
ATOM 1715 C CA . ASP A 1 254 ? 24.291 67.780 45.044 1.00 17.58 234 ASP A CA 1
ATOM 1716 C C . ASP A 1 254 ? 24.448 68.908 44.023 1.00 17.93 234 ASP A C 1
ATOM 1717 O O . ASP A 1 254 ? 23.572 69.763 43.899 1.00 18.22 234 ASP A O 1
ATOM 1722 N N . LEU A 1 255 ? 25.563 68.915 43.294 1.00 18.24 235 LEU A N 1
ATOM 1723 C CA . LEU A 1 255 ? 25.740 69.878 42.211 1.00 18.64 235 LEU A CA 1
ATOM 1724 C C . LEU A 1 255 ? 24.650 69.746 41.164 1.00 19.17 235 LEU A C 1
ATOM 1725 O O . LEU A 1 255 ? 24.094 70.747 40.706 1.00 19.15 235 LEU A O 1
ATOM 1730 N N . ARG A 1 256 ? 24.338 68.509 40.793 1.00 19.75 236 ARG A N 1
ATOM 1731 C CA . ARG A 1 256 ? 23.366 68.256 39.739 1.00 21.15 236 ARG A CA 1
ATOM 1732 C C . ARG A 1 256 ? 21.963 68.692 40.160 1.00 21.88 236 ARG A C 1
ATOM 1733 O O . ARG A 1 256 ? 21.211 69.226 39.348 1.00 22.40 236 ARG A O 1
ATOM 1741 N N . ALA A 1 257 ? 21.623 68.467 41.428 1.00 22.74 237 ALA A N 1
ATOM 1742 C CA . ALA A 1 257 ? 20.313 68.856 41.952 1.00 23.67 237 ALA A CA 1
ATOM 1743 C C . ALA A 1 257 ? 20.154 70.372 42.031 1.00 24.35 237 ALA A C 1
ATOM 1744 O O . ALA A 1 257 ? 19.097 70.909 41.685 1.00 24.69 237 ALA A O 1
ATOM 1746 N N . ARG A 1 258 ? 21.207 71.057 42.464 1.00 24.81 238 ARG A N 1
ATOM 1747 C CA . ARG A 1 258 ? 21.145 72.503 42.668 1.00 25.62 238 ARG A CA 1
ATOM 1748 C C . ARG A 1 258 ? 21.269 73.316 41.383 1.00 25.73 238 ARG A C 1
ATOM 1749 O O . ARG A 1 258 ? 20.719 74.415 41.292 1.00 26.26 238 ARG A O 1
ATOM 1757 N N . HIS A 1 259 ? 21.968 72.775 40.386 1.00 25.61 239 HIS A N 1
ATOM 1758 C CA . HIS A 1 259 ? 22.206 73.502 39.136 1.00 25.61 239 HIS A CA 1
ATOM 1759 C C . HIS A 1 259 ? 21.460 72.948 37.915 1.00 25.18 239 HIS A C 1
ATOM 1760 O O . HIS A 1 259 ? 21.308 73.645 36.906 1.00 25.44 239 HIS A O 1
ATOM 1767 N N . GLY A 1 260 ? 20.997 71.703 38.009 1.00 24.51 240 GLY A N 1
ATOM 1768 C CA . GLY A 1 260 ? 20.275 71.048 36.916 1.00 23.90 240 GLY A CA 1
ATOM 1769 C C . GLY A 1 260 ? 21.164 70.247 35.981 1.00 23.41 240 GLY A C 1
ATOM 1770 O O . GLY A 1 260 ? 20.669 69.488 35.139 1.00 24.04 240 GLY A O 1
ATOM 1771 N N . TRP A 1 261 ? 22.477 70.413 36.144 1.00 22.24 241 TRP A N 1
ATOM 1772 C CA . TRP A 1 261 ? 23.489 69.751 35.316 1.00 20.98 241 TRP A CA 1
ATOM 1773 C C . TRP A 1 261 ? 24.778 69.622 36.135 1.00 19.34 241 TRP A C 1
ATOM 1774 O O . TRP A 1 261 ? 24.939 70.300 37.151 1.00 18.44 241 TRP A O 1
ATOM 1785 N N . VAL A 1 262 ? 25.686 68.754 35.684 1.00 17.84 242 VAL A N 1
ATOM 1786 C CA . VAL A 1 262 ? 27.032 68.647 36.256 1.00 16.70 242 VAL A CA 1
ATOM 1787 C C . VAL A 1 262 ? 27.982 68.044 35.210 1.00 15.60 242 VAL A C 1
ATOM 1788 O O . VAL A 1 262 ? 27.559 67.247 34.378 1.00 15.99 242 VAL A O 1
ATOM 1792 N N . MET A 1 263 ? 29.252 68.445 35.240 1.00 14.41 243 MET A N 1
ATOM 1793 C CA . MET A 1 263 ? 30.277 67.815 34.411 1.00 14.19 243 MET A CA 1
ATOM 1794 C C . MET A 1 263 ? 31.444 67.504 35.314 1.00 12.74 243 MET A C 1
ATOM 1795 O O . MET A 1 263 ? 31.889 68.366 36.077 1.00 12.93 243 MET A O 1
ATOM 1800 N N . ASP A 1 264 ? 31.929 66.275 35.241 1.00 11.39 244 ASP A N 1
ATOM 1801 C CA . ASP A 1 264 ? 33.057 65.866 36.073 1.00 10.07 244 ASP A CA 1
ATOM 1802 C C . ASP A 1 264 ? 34.105 65.107 35.277 1.00 9.59 244 ASP A C 1
ATOM 1803 O O . ASP A 1 264 ? 33.850 64.610 34.167 1.00 9.70 244 ASP A O 1
ATOM 1808 N N . ILE A 1 265 ? 35.290 65.039 35.857 1.00 7.87 245 ILE A N 1
ATOM 1809 C CA . ILE A 1 265 ? 36.413 64.374 35.232 1.00 7.54 245 ILE A CA 1
ATOM 1810 C C . ILE A 1 265 ? 37.272 63.874 36.377 1.00 7.53 245 ILE A C 1
ATOM 1811 O O . ILE A 1 265 ? 37.262 64.454 37.465 1.00 8.11 245 ILE A O 1
ATOM 1816 N N . TYR A 1 266 ? 37.982 62.780 36.161 1.00 6.95 246 TYR A N 1
ATOM 1817 C CA . TYR A 1 266 ? 38.840 62.279 37.219 1.00 6.93 246 TYR A CA 1
ATOM 1818 C C . TYR A 1 266 ? 40.049 61.528 36.690 1.00 6.99 246 TYR A C 1
ATOM 1819 O O . TYR A 1 266 ? 40.030 60.990 35.578 1.00 7.73 246 TYR A O 1
ATOM 1828 N N . LEU A 1 267 ? 41.087 61.517 37.511 1.00 6.90 247 LEU A N 1
ATOM 1829 C CA . LEU A 1 267 ? 42.304 60.767 37.256 1.00 7.18 247 LEU A CA 1
ATOM 1830 C C . LEU A 1 267 ? 42.417 59.661 38.300 1.00 7.75 247 LEU A C 1
ATOM 1831 O O . LEU A 1 267 ? 42.214 59.899 39.491 1.00 8.12 247 LEU A O 1
ATOM 1836 N N . LEU A 1 268 ? 42.733 58.456 37.832 1.00 7.89 248 LEU A N 1
ATOM 1837 C CA . LEU A 1 268 ? 42.970 57.309 38.690 1.00 8.76 248 LEU A CA 1
ATOM 1838 C C . LEU A 1 268 ? 44.436 56.925 38.622 1.00 9.42 248 LEU A C 1
ATOM 1839 O O . LEU A 1 268 ? 44.995 56.784 37.536 1.00 9.68 248 LEU A O 1
ATOM 1844 N N . ARG A 1 269 ? 45.046 56.753 39.790 1.00 10.73 249 ARG A N 1
ATOM 1845 C CA . ARG A 1 269 ? 46.437 56.347 39.907 1.00 12.76 249 ARG A CA 1
ATOM 1846 C C . ARG A 1 269 ? 46.483 55.003 40.624 1.00 14.05 249 ARG A C 1
ATOM 1847 O O . ARG A 1 269 ? 45.965 54.875 41.739 1.00 13.96 249 ARG A O 1
ATOM 1855 N N . ARG A 1 270 ? 47.090 54.008 39.983 1.00 15.67 250 ARG A N 1
ATOM 1856 C CA . ARG A 1 270 ? 47.221 52.689 40.592 1.00 18.24 250 ARG A CA 1
ATOM 1857 C C . ARG A 1 270 ? 48.616 52.475 41.173 1.00 20.02 250 ARG A C 1
ATOM 1858 O O . ARG A 1 270 ? 49.626 52.828 40.557 1.00 20.04 250 ARG A O 1
ATOM 1866 N N . ASN A 1 271 ? 48.643 51.912 42.377 1.00 22.24 251 ASN A N 1
ATOM 1867 C CA . ASN A 1 271 ? 49.874 51.480 43.028 1.00 24.85 251 ASN A CA 1
ATOM 1868 C C . ASN A 1 271 ? 49.651 50.075 43.586 1.00 26.00 251 ASN A C 1
ATOM 1869 O O . ASN A 1 271 ? 49.102 49.914 44.680 1.00 26.48 251 ASN A O 1
ATOM 1874 N N . VAL A 1 272 ? 50.057 49.063 42.814 1.00 27.40 252 VAL A N 1
ATOM 1875 C CA . VAL A 1 272 ? 49.822 47.658 43.167 1.00 28.71 252 VAL A CA 1
ATOM 1876 C C . VAL A 1 272 ? 51.081 46.815 42.957 1.00 29.25 252 VAL A C 1
ATOM 1877 O O . VAL A 1 272 ? 51.435 45.990 43.807 1.00 30.34 252 VAL A O 1
ATOM 1881 N N . HIS B 1 20 ? 54.229 83.045 57.951 1.00 24.51 0 HIS B N 1
ATOM 1882 C CA . HIS B 1 20 ? 54.564 83.384 56.533 1.00 24.30 0 HIS B CA 1
ATOM 1883 C C . HIS B 1 20 ? 54.336 82.218 55.574 1.00 23.40 0 HIS B C 1
ATOM 1884 O O . HIS B 1 20 ? 54.372 81.053 55.971 1.00 24.07 0 HIS B O 1
ATOM 1891 N N . MET B 1 21 ? 54.107 82.554 54.307 1.00 21.79 1 MET B N 1
ATOM 1892 C CA . MET B 1 21 ? 53.737 81.584 53.289 1.00 20.19 1 MET B CA 1
ATOM 1893 C C . MET B 1 21 ? 54.224 82.070 51.928 1.00 18.11 1 MET B C 1
ATOM 1894 O O . MET B 1 21 ? 53.963 83.208 51.540 1.00 17.66 1 MET B O 1
ATOM 1899 N N . ILE B 1 22 ? 54.945 81.207 51.220 1.00 16.00 2 ILE B N 1
ATOM 1900 C CA . ILE B 1 22 ? 55.290 81.460 49.823 1.00 14.64 2 ILE B CA 1
ATOM 1901 C C . ILE B 1 22 ? 54.262 80.745 48.955 1.00 13.69 2 ILE B C 1
ATOM 1902 O O . ILE B 1 22 ? 54.032 79.547 49.119 1.00 13.66 2 ILE B O 1
ATOM 1907 N N . GLU B 1 23 ? 53.632 81.495 48.056 1.00 12.69 3 GLU B N 1
ATOM 1908 C CA . GLU B 1 23 ? 52.786 80.901 47.035 1.00 12.60 3 GLU B CA 1
ATOM 1909 C C . GLU B 1 23 ? 53.606 80.754 45.763 1.00 12.13 3 GLU B C 1
ATOM 1910 O O . GLU B 1 23 ? 53.981 81.755 45.148 1.00 12.14 3 GLU B O 1
ATOM 1916 N N . LEU B 1 24 ? 53.896 79.509 45.391 1.00 10.71 4 LEU B N 1
ATOM 1917 C CA . LEU B 1 24 ? 54.687 79.212 44.201 1.00 10.26 4 LEU B CA 1
ATOM 1918 C C . LEU B 1 24 ? 53.768 78.781 43.058 1.00 10.50 4 LEU B C 1
ATOM 1919 O O . LEU B 1 24 ? 53.125 77.729 43.133 1.00 10.96 4 LEU B O 1
ATOM 1924 N N . SER B 1 25 ? 53.713 79.599 42.015 1.00 9.97 5 SER B N 1
ATOM 1925 C CA . SER B 1 25 ? 52.889 79.306 40.849 1.00 9.59 5 SER B CA 1
ATOM 1926 C C . SER B 1 25 ? 53.740 78.742 39.735 1.00 9.14 5 SER B C 1
ATOM 1927 O O . SER B 1 25 ? 54.722 79.355 39.340 1.00 10.13 5 SER B O 1
ATOM 1930 N N . LEU B 1 26 ? 53.364 77.561 39.248 1.00 9.03 6 LEU B N 1
ATOM 1931 C CA . LEU B 1 26 ? 53.994 76.972 38.070 1.00 9.27 6 LEU B CA 1
ATOM 1932 C C . LEU B 1 26 ? 53.123 77.284 36.862 1.00 9.00 6 LEU B C 1
ATOM 1933 O O . LEU B 1 26 ? 52.016 76.750 36.716 1.00 9.35 6 LEU B O 1
ATOM 1938 N N . ILE B 1 27 ? 53.615 78.187 36.021 1.00 9.03 7 ILE B N 1
ATOM 1939 C CA . ILE B 1 27 ? 52.795 78.787 34.973 1.00 8.56 7 ILE B CA 1
ATOM 1940 C C . ILE B 1 27 ? 53.122 78.188 33.616 1.00 8.98 7 ILE B C 1
ATOM 1941 O O . ILE B 1 27 ? 54.206 78.405 33.089 1.00 8.97 7 ILE B O 1
ATOM 1946 N N . GLY B 1 28 ? 52.186 77.424 33.051 1.00 8.26 8 GLY B N 1
ATOM 1947 C CA . GLY B 1 28 ? 52.362 76.922 31.687 1.00 9.09 8 GLY B CA 1
ATOM 1948 C C . GLY B 1 28 ? 52.358 78.076 30.703 1.00 9.04 8 GLY B C 1
ATOM 1949 O O . GLY B 1 28 ? 51.560 78.998 30.832 1.00 9.73 8 GLY B O 1
ATOM 1950 N N . ILE B 1 29 ? 53.257 78.030 29.727 1.00 9.75 9 ILE B N 1
ATOM 1951 C CA . ILE B 1 29 ? 53.364 79.130 28.753 1.00 10.24 9 ILE B CA 1
ATOM 1952 C C . ILE B 1 29 ? 53.214 78.684 27.290 1.00 10.54 9 ILE B C 1
ATOM 1953 O O . ILE B 1 29 ? 53.413 79.473 26.376 1.00 11.67 9 ILE B O 1
ATOM 1958 N N . GLY B 1 30 ? 52.841 77.421 27.077 1.00 10.26 10 GLY B N 1
ATOM 1959 C CA . GLY B 1 30 ? 52.555 76.949 25.718 1.00 10.58 10 GLY B CA 1
ATOM 1960 C C . GLY B 1 30 ? 53.771 76.386 25.010 1.00 11.25 10 GLY B C 1
ATOM 1961 O O . GLY B 1 30 ? 54.825 76.189 25.616 1.00 10.73 10 GLY B O 1
ATOM 1962 N N . THR B 1 31 ? 53.639 76.134 23.706 1.00 12.05 11 THR B N 1
ATOM 1963 C CA . THR B 1 31 ? 54.654 75.324 23.009 1.00 13.71 11 THR B CA 1
ATOM 1964 C C . THR B 1 31 ? 55.647 76.075 22.117 1.00 14.45 11 THR B C 1
ATOM 1965 O O . THR B 1 31 ? 56.336 75.464 21.284 1.00 15.36 11 THR B O 1
ATOM 1969 N N . GLY B 1 32 ? 55.757 77.378 22.325 1.00 14.42 12 GLY B N 1
ATOM 1970 C CA . GLY B 1 32 ? 56.693 78.193 21.555 1.00 15.14 12 GLY B CA 1
ATOM 1971 C C . GLY B 1 32 ? 56.044 79.325 20.795 1.00 14.94 12 GLY B C 1
ATOM 1972 O O . GLY B 1 32 ? 56.726 80.280 20.431 1.00 16.22 12 GLY B O 1
ATOM 1973 N N . ASN B 1 33 ? 54.743 79.212 20.529 1.00 14.29 13 ASN B N 1
ATOM 1974 C CA . ASN B 1 33 ? 53.984 80.333 19.969 1.00 13.76 13 ASN B CA 1
ATOM 1975 C C . ASN B 1 33 ? 53.744 81.330 21.087 1.00 13.74 13 ASN B C 1
ATOM 1976 O O . ASN B 1 33 ? 53.116 80.992 22.087 1.00 12.67 13 ASN B O 1
ATOM 1981 N N . PRO B 1 34 ? 54.253 82.565 20.942 1.00 13.20 14 PRO B N 1
ATOM 1982 C CA . PRO B 1 34 ? 54.051 83.496 22.049 1.00 13.53 14 PRO B CA 1
ATOM 1983 C C . PRO B 1 34 ? 52.574 83.789 22.315 1.00 12.83 14 PRO B C 1
ATOM 1984 O O . PRO B 1 34 ? 52.225 84.183 23.431 1.00 13.84 14 PRO B O 1
ATOM 1988 N N . ARG B 1 35 ? 51.719 83.578 21.318 1.00 12.13 15 ARG B N 1
ATOM 1989 C CA . ARG B 1 35 ? 50.279 83.797 21.491 1.00 11.36 15 ARG B CA 1
ATOM 1990 C C . ARG B 1 35 ? 49.572 82.665 22.245 1.00 11.31 15 ARG B C 1
ATOM 1991 O O . ARG B 1 35 ? 48.374 82.759 22.530 1.00 10.99 15 ARG B O 1
ATOM 1999 N N . HIS B 1 36 ? 50.299 81.597 22.569 1.00 10.28 16 HIS B N 1
ATOM 2000 C CA . HIS B 1 36 ? 49.708 80.517 23.376 1.00 10.51 16 HIS B CA 1
ATOM 2001 C C . HIS B 1 36 ? 49.375 80.913 24.802 1.00 10.31 16 HIS B C 1
ATOM 2002 O O . HIS B 1 36 ? 48.532 80.283 25.442 1.00 9.77 16 HIS B O 1
ATOM 2009 N N . ILE B 1 37 ? 50.060 81.923 25.330 1.00 10.40 17 ILE B N 1
ATOM 2010 C CA . ILE B 1 37 ? 49.881 82.258 26.738 1.00 11.42 17 ILE B CA 1
ATOM 2011 C C . ILE B 1 37 ? 48.427 82.637 27.035 1.00 10.43 17 ILE B C 1
ATOM 2012 O O . ILE B 1 37 ? 47.778 83.326 26.245 1.00 10.39 17 ILE B O 1
ATOM 2017 N N . THR B 1 38 ? 47.912 82.148 28.161 1.00 9.64 18 THR B N 1
ATOM 2018 C CA . THR B 1 38 ? 46.520 82.416 28.533 1.00 9.28 18 THR B CA 1
ATOM 2019 C C . THR B 1 38 ? 46.426 83.647 29.424 1.00 8.92 18 THR B C 1
ATOM 2020 O O . THR B 1 38 ? 47.413 84.073 30.029 1.00 8.40 18 THR B O 1
ATOM 2024 N N . GLY B 1 39 ? 45.228 84.207 29.523 1.00 8.55 19 GLY B N 1
ATOM 2025 C CA . GLY B 1 39 ? 44.979 85.317 30.441 1.00 8.48 19 GLY B CA 1
ATOM 2026 C C . GLY B 1 39 ? 45.283 84.938 31.882 1.00 8.87 19 GLY B C 1
ATOM 2027 O O . GLY B 1 39 ? 45.804 85.749 32.652 1.00 9.44 19 GLY B O 1
ATOM 2028 N N . GLN B 1 40 ? 44.982 83.691 32.236 1.00 8.80 20 GLN B N 1
ATOM 2029 C CA . GLN B 1 40 ? 45.255 83.182 33.577 1.00 8.97 20 GLN B CA 1
ATOM 2030 C C . GLN B 1 40 ? 46.762 83.210 33.870 1.00 8.71 20 GLN B C 1
ATOM 2031 O O . GLN B 1 40 ? 47.204 83.553 34.983 1.00 9.69 20 GLN B O 1
ATOM 2037 N N . ALA B 1 41 ? 47.555 82.851 32.865 1.00 9.13 21 ALA B N 1
ATOM 2038 C CA . ALA B 1 41 ? 49.010 82.889 33.002 1.00 8.94 21 ALA B CA 1
ATOM 2039 C C . ALA B 1 41 ? 49.528 84.327 33.148 1.00 9.37 21 ALA B C 1
ATOM 2040 O O . ALA B 1 41 ? 50.393 84.606 34.002 1.00 10.12 21 ALA B O 1
ATOM 2042 N N . VAL B 1 42 ? 48.994 85.230 32.326 1.00 9.00 22 VAL B N 1
ATOM 2043 C CA . VAL B 1 42 ? 49.301 86.663 32.422 1.00 9.62 22 VAL B CA 1
ATOM 2044 C C . VAL B 1 42 ? 48.973 87.186 33.829 1.00 9.58 22 VAL B C 1
ATOM 2045 O O . VAL B 1 42 ? 49.771 87.908 34.432 1.00 10.09 22 VAL B O 1
ATOM 2049 N N . ASP B 1 43 ? 47.812 86.801 34.358 1.00 9.55 23 ASP B N 1
ATOM 2050 C CA . ASP B 1 43 ? 47.388 87.255 35.680 1.00 9.85 23 ASP B CA 1
ATOM 2051 C C . ASP B 1 43 ? 48.348 86.773 36.764 1.00 9.61 23 ASP B C 1
ATOM 2052 O O . ASP B 1 43 ? 48.660 87.525 37.704 1.00 10.07 23 ASP B O 1
ATOM 2057 N N . ALA B 1 44 ? 48.790 85.520 36.650 1.00 9.35 24 ALA B N 1
ATOM 2058 C CA . ALA B 1 44 ? 49.708 84.945 37.629 1.00 9.45 24 ALA B CA 1
ATOM 2059 C C . ALA B 1 44 ? 51.092 85.599 37.580 1.00 9.99 24 ALA B C 1
ATOM 2060 O O . ALA B 1 44 ? 51.735 85.779 38.625 1.00 10.69 24 ALA B O 1
ATOM 2062 N N . MET B 1 45 ? 51.541 85.984 36.385 1.00 10.49 25 MET B N 1
ATOM 2063 C CA . MET B 1 45 ? 52.794 86.736 36.257 1.00 10.71 25 MET B CA 1
ATOM 2064 C C . MET B 1 45 ? 52.648 88.094 36.938 1.00 10.73 25 MET B C 1
ATOM 2065 O O . MET B 1 45 ? 53.514 88.505 37.718 1.00 11.23 25 MET B O 1
ATOM 2070 N N . ASN B 1 46 ? 51.533 88.775 36.673 1.00 10.65 26 ASN B N 1
ATOM 2071 C CA . ASN B 1 46 ? 51.308 90.106 37.245 1.00 10.67 26 ASN B CA 1
ATOM 2072 C C . ASN B 1 46 ? 51.077 90.128 38.748 1.00 11.28 26 ASN B C 1
ATOM 2073 O O . ASN B 1 46 ? 51.269 91.158 39.392 1.00 12.66 26 ASN B O 1
ATOM 2078 N N . ALA B 1 47 ? 50.665 88.995 39.303 1.00 11.01 27 ALA B N 1
ATOM 2079 C CA . ALA B 1 47 ? 50.485 88.869 40.748 1.00 10.75 27 ALA B CA 1
ATOM 2080 C C . ALA B 1 47 ? 51.779 88.523 41.487 1.00 10.71 27 ALA B C 1
ATOM 2081 O O . ALA B 1 47 ? 51.836 88.619 42.717 1.00 11.18 27 ALA B O 1
ATOM 2083 N N . ALA B 1 48 ? 52.815 88.144 40.741 1.00 10.37 28 ALA B N 1
ATOM 2084 C CA . ALA B 1 48 ? 54.055 87.656 41.348 1.00 10.16 28 ALA B CA 1
ATOM 2085 C C . ALA B 1 48 ? 54.908 88.779 41.905 1.00 10.55 28 ALA B C 1
ATOM 2086 O O . ALA B 1 48 ? 55.000 89.850 41.309 1.00 10.56 28 ALA B O 1
ATOM 2088 N N . ASP B 1 49 ? 55.548 88.511 43.040 1.00 10.43 29 ASP B N 1
ATOM 2089 C CA . ASP B 1 49 ? 56.617 89.382 43.542 1.00 10.99 29 ASP B CA 1
ATOM 2090 C C . ASP B 1 49 ? 57.943 89.074 42.857 1.00 10.89 29 ASP B C 1
ATOM 2091 O O . ASP B 1 49 ? 58.811 89.957 42.697 1.00 11.36 29 ASP B O 1
ATOM 2096 N N . LEU B 1 50 ? 58.096 87.819 42.449 1.00 10.75 30 LEU B N 1
ATOM 2097 C CA . LEU B 1 50 ? 59.344 87.313 41.905 1.00 10.78 30 LEU B CA 1
ATOM 2098 C C . LEU B 1 50 ? 59.037 86.289 40.823 1.00 10.54 30 LEU B C 1
ATOM 2099 O O . LEU B 1 50 ? 58.239 85.383 41.036 1.00 10.74 30 LEU B O 1
ATOM 2104 N N . ILE B 1 51 ? 59.653 86.446 39.661 1.00 10.76 31 ILE B N 1
ATOM 2105 C CA . ILE B 1 51 ? 59.611 85.432 38.611 1.00 10.86 31 ILE B CA 1
ATOM 2106 C C . ILE B 1 51 ? 61.048 84.976 38.378 1.00 11.15 31 ILE B C 1
ATOM 2107 O O . ILE B 1 51 ? 61.926 85.798 38.087 1.00 11.19 31 ILE B O 1
ATOM 2112 N N . LEU B 1 52 ? 61.275 83.673 38.524 1.00 11.51 32 LEU B N 1
ATOM 2113 C CA . LEU B 1 52 ? 62.590 83.067 38.354 1.00 12.74 32 LEU B CA 1
ATOM 2114 C C . LEU B 1 52 ? 62.649 82.385 37.005 1.00 13.63 32 LEU B C 1
ATOM 2115 O O . LEU B 1 52 ? 61.786 81.562 36.682 1.00 14.04 32 LEU B O 1
ATOM 2120 N N . ILE B 1 53 ? 63.651 82.739 36.208 1.00 14.43 33 ILE B N 1
ATOM 2121 C CA . ILE B 1 53 ? 63.820 82.128 34.888 1.00 15.98 33 ILE B CA 1
ATOM 2122 C C . ILE B 1 53 ? 65.258 81.653 34.693 1.00 16.56 33 ILE B C 1
ATOM 2123 O O . ILE B 1 53 ? 66.200 82.355 35.065 1.00 16.07 33 ILE B O 1
ATOM 2128 N N . PRO B 1 54 ? 65.433 80.449 34.131 1.00 16.94 34 PRO B N 1
ATOM 2129 C CA . PRO B 1 54 ? 66.793 79.954 33.929 1.00 18.01 34 PRO B CA 1
ATOM 2130 C C . PRO B 1 54 ? 67.550 80.724 32.852 1.00 19.05 34 PRO B C 1
ATOM 2131 O O . PRO B 1 54 ? 66.962 81.184 31.866 1.00 18.93 34 PRO B O 1
ATOM 2135 N N . LEU B 1 55 ? 68.851 80.876 33.071 1.00 20.73 35 LEU B N 1
ATOM 2136 C CA . LEU B 1 55 ? 69.759 81.350 32.037 1.00 22.43 35 LEU B CA 1
ATOM 2137 C C . LEU B 1 55 ? 69.888 80.304 30.939 1.00 23.84 35 LEU B C 1
ATOM 2138 O O . LEU B 1 55 ? 69.678 79.109 31.176 1.00 24.06 35 LEU B O 1
ATOM 2143 N N . LYS B 1 56 ? 70.236 80.764 29.739 1.00 25.70 36 LYS B N 1
ATOM 2144 C CA . LYS B 1 56 ? 70.594 79.869 28.647 1.00 27.67 36 LYS B CA 1
ATOM 2145 C C . LYS B 1 56 ? 71.743 78.964 29.092 1.00 28.54 36 LYS B C 1
ATOM 2146 O O . LYS B 1 56 ? 72.703 79.431 29.708 1.00 28.84 36 LYS B O 1
ATOM 2152 N N . GLY B 1 57 ? 71.621 77.671 28.804 1.00 29.85 37 GLY B N 1
ATOM 2153 C CA . GLY B 1 57 ? 72.669 76.701 29.111 1.00 31.34 37 GLY B CA 1
ATOM 2154 C C . GLY B 1 57 ? 73.027 75.897 27.876 1.00 32.26 37 GLY B C 1
ATOM 2155 O O . GLY B 1 57 ? 72.918 76.394 26.751 1.00 32.53 37 GLY B O 1
ATOM 2156 N N . ALA B 1 58 ? 73.445 74.651 28.084 1.00 33.26 38 ALA B N 1
ATOM 2157 C CA . ALA B 1 58 ? 73.812 73.763 26.978 1.00 33.97 38 ALA B CA 1
ATOM 2158 C C . ALA B 1 58 ? 72.591 73.316 26.165 1.00 34.42 38 ALA B C 1
ATOM 2159 O O . ALA B 1 58 ? 72.646 73.263 24.932 1.00 34.73 38 ALA B O 1
ATOM 2161 N N . ASP B 1 59 ? 71.497 73.006 26.862 1.00 34.65 39 ASP B N 1
ATOM 2162 C CA . ASP B 1 59 ? 70.253 72.558 26.226 1.00 34.68 39 ASP B CA 1
ATOM 2163 C C . ASP B 1 59 ? 69.544 73.710 25.509 1.00 34.24 39 ASP B C 1
ATOM 2164 O O . ASP B 1 59 ? 68.795 74.478 26.123 1.00 34.14 39 ASP B O 1
ATOM 2169 N N . LYS B 1 60 ? 69.783 73.807 24.203 1.00 33.68 40 LYS B N 1
ATOM 2170 C CA . LYS B 1 60 ? 69.247 74.889 23.371 1.00 33.03 40 LYS B CA 1
ATOM 2171 C C . LYS B 1 60 ? 67.727 74.800 23.198 1.00 32.17 40 LYS B C 1
ATOM 2172 O O . LYS B 1 60 ? 67.068 75.802 22.891 1.00 32.03 40 LYS B O 1
ATOM 2178 N N . SER B 1 61 ? 67.179 73.604 23.410 1.00 30.97 41 SER B N 1
ATOM 2179 C CA . SER B 1 61 ? 65.735 73.376 23.315 1.00 30.00 41 SER B CA 1
ATOM 2180 C C . SER B 1 61 ? 64.934 74.054 24.434 1.00 29.12 41 SER B C 1
ATOM 2181 O O . SER B 1 61 ? 63.701 74.122 24.360 1.00 29.28 41 SER B O 1
ATOM 2184 N N . ASP B 1 62 ? 65.622 74.553 25.463 1.00 28.04 42 ASP B N 1
ATOM 2185 C CA . ASP B 1 62 ? 64.947 75.281 26.548 1.00 26.72 42 ASP B CA 1
ATOM 2186 C C . ASP B 1 62 ? 64.485 76.674 26.119 1.00 25.86 42 ASP B C 1
ATOM 2187 O O . ASP B 1 62 ? 63.630 77.279 26.776 1.00 25.22 42 ASP B O 1
ATOM 2192 N N . LEU B 1 63 ? 65.054 77.174 25.021 1.00 24.74 43 LEU B N 1
ATOM 2193 C CA . LEU B 1 63 ? 64.714 78.488 24.461 1.00 23.93 43 LEU B CA 1
ATOM 2194 C C . LEU B 1 63 ? 64.562 79.560 25.544 1.00 22.92 43 LEU B C 1
ATOM 2195 O O . LEU B 1 63 ? 63.512 80.206 25.665 1.00 22.46 43 LEU B O 1
ATOM 2200 N N . ALA B 1 64 ? 65.625 79.741 26.325 1.00 21.57 44 ALA B N 1
ATOM 2201 C CA . ALA B 1 64 ? 65.602 80.645 27.474 1.00 20.78 44 ALA B CA 1
ATOM 2202 C C . ALA B 1 64 ? 65.221 82.076 27.106 1.00 20.31 44 ALA B C 1
ATOM 2203 O O . ALA B 1 64 ? 64.520 82.747 27.866 1.00 20.05 44 ALA B O 1
ATOM 2205 N N . GLY B 1 65 ? 65.672 82.531 25.936 1.00 19.68 45 GLY B N 1
ATOM 2206 C CA . GLY B 1 65 ? 65.336 83.861 25.437 1.00 19.15 45 GLY B CA 1
ATOM 2207 C C . GLY B 1 65 ? 63.863 84.044 25.119 1.00 18.84 45 GLY B C 1
ATOM 2208 O O . GLY B 1 65 ? 63.288 85.103 25.392 1.00 18.81 45 GLY B O 1
ATOM 2209 N N . LEU B 1 66 ? 63.247 83.013 24.538 1.00 18.49 46 LEU B N 1
ATOM 2210 C CA . LEU B 1 66 ? 61.823 83.046 24.202 1.00 18.31 46 LEU B CA 1
ATOM 2211 C C . LEU B 1 66 ? 60.970 83.099 25.463 1.00 17.63 46 LEU B C 1
ATOM 2212 O O . LEU B 1 66 ? 59.972 83.833 25.517 1.00 17.50 46 LEU B O 1
ATOM 2217 N N . ARG B 1 67 ? 61.378 82.341 26.479 1.00 17.53 47 ARG B N 1
ATOM 2218 C CA . ARG B 1 67 ? 60.709 82.374 27.772 1.00 17.38 47 ARG B CA 1
ATOM 2219 C C . ARG B 1 67 ? 60.710 83.803 28.324 1.00 17.34 47 ARG B C 1
ATOM 2220 O O . ARG B 1 67 ? 59.661 84.321 28.708 1.00 16.65 47 ARG B O 1
ATOM 2228 N N . ARG B 1 68 ? 61.881 84.447 28.320 1.00 17.71 48 ARG B N 1
ATOM 2229 C CA . ARG B 1 68 ? 61.995 85.834 28.777 1.00 17.93 48 ARG B CA 1
ATOM 2230 C C . ARG B 1 68 ? 61.152 86.798 27.944 1.00 17.57 48 ARG B C 1
ATOM 2231 O O . ARG B 1 68 ? 60.518 87.703 28.491 1.00 17.75 48 ARG B O 1
ATOM 2239 N N . GLN B 1 69 ? 61.156 86.605 26.627 1.00 17.36 49 GLN B N 1
ATOM 2240 C CA . GLN B 1 69 ? 60.357 87.420 25.724 1.00 17.22 49 GLN B CA 1
ATOM 2241 C C . GLN B 1 69 ? 58.872 87.316 26.058 1.00 16.76 49 GLN B C 1
ATOM 2242 O O . GLN B 1 69 ? 58.162 88.326 26.121 1.00 16.41 49 GLN B O 1
ATOM 2248 N N . ILE B 1 70 ? 58.407 86.086 26.269 1.00 16.48 50 ILE B N 1
ATOM 2249 C CA . ILE B 1 70 ? 57.007 85.852 26.597 1.00 16.68 50 ILE B CA 1
ATOM 2250 C C . ILE B 1 70 ? 56.649 86.537 27.918 1.00 16.57 50 ILE B C 1
ATOM 2251 O O . ILE B 1 70 ? 55.623 87.221 28.024 1.00 16.93 50 ILE B O 1
ATOM 2256 N N . CYS B 1 71 ? 57.518 86.384 28.913 1.00 16.69 51 CYS B N 1
ATOM 2257 C CA . CYS B 1 71 ? 57.344 87.058 30.196 1.00 17.00 51 CYS B CA 1
ATOM 2258 C C . CYS B 1 71 ? 57.222 88.578 30.019 1.00 16.53 51 CYS B C 1
ATOM 2259 O O . CYS B 1 71 ? 56.261 89.197 30.491 1.00 16.62 51 CYS B O 1
ATOM 2262 N N . ALA B 1 72 ? 58.180 89.159 29.301 1.00 16.81 52 ALA B N 1
ATOM 2263 C CA . ALA B 1 72 ? 58.239 90.607 29.069 1.00 16.52 52 ALA B CA 1
ATOM 2264 C C . ALA B 1 72 ? 57.058 91.175 28.271 1.00 16.70 52 ALA B C 1
ATOM 2265 O O . ALA B 1 72 ? 56.656 92.329 28.481 1.00 17.34 52 ALA B O 1
ATOM 2267 N N . ALA B 1 73 ? 56.503 90.367 27.370 1.00 16.21 53 ALA B N 1
ATOM 2268 C CA . ALA B 1 73 ? 55.378 90.796 26.538 1.00 15.87 53 ALA B CA 1
ATOM 2269 C C . ALA B 1 73 ? 54.100 91.037 27.341 1.00 15.73 53 ALA B C 1
ATOM 2270 O O . ALA B 1 73 ? 53.207 91.760 26.886 1.00 15.60 53 ALA B O 1
ATOM 2272 N N . HIS B 1 74 ? 54.025 90.462 28.542 1.00 15.52 54 HIS B N 1
ATOM 2273 C CA . HIS B 1 74 ? 52.798 90.512 29.338 1.00 15.16 54 HIS B CA 1
ATOM 2274 C C . HIS B 1 74 ? 52.925 91.036 30.759 1.00 14.95 54 HIS B C 1
ATOM 2275 O O . HIS B 1 74 ? 51.914 91.359 31.388 1.00 14.53 54 HIS B O 1
ATOM 2282 N N . LEU B 1 75 ? 54.151 91.135 31.270 1.00 14.63 55 LEU B N 1
ATOM 2283 C CA . LEU B 1 75 ? 54.348 91.607 32.634 1.00 14.38 55 LEU B CA 1
ATOM 2284 C C . LEU B 1 75 ? 54.186 93.120 32.737 1.00 14.49 55 LEU B C 1
ATOM 2285 O O . LEU B 1 75 ? 55.013 93.876 32.231 1.00 15.37 55 LEU B O 1
ATOM 2290 N N . THR B 1 76 ? 53.125 93.555 33.409 1.00 14.38 56 THR B N 1
ATOM 2291 C CA . THR B 1 76 ? 52.855 94.984 33.570 1.00 14.74 56 THR B CA 1
ATOM 2292 C C . THR B 1 76 ? 52.970 95.469 35.011 1.00 14.59 56 THR B C 1
ATOM 2293 O O . THR B 1 76 ? 52.941 96.684 35.256 1.00 15.02 56 THR B O 1
ATOM 2297 N N . ASN B 1 77 ? 53.078 94.539 35.960 1.00 14.00 57 ASN B N 1
ATOM 2298 C CA . ASN B 1 77 ? 53.327 94.899 37.353 1.00 13.95 57 ASN B CA 1
ATOM 2299 C C . ASN B 1 77 ? 54.736 95.486 37.456 1.00 13.85 57 ASN B C 1
ATOM 2300 O O . ASN B 1 77 ? 55.718 94.771 37.246 1.00 13.72 57 ASN B O 1
ATOM 2305 N N . PRO B 1 78 ? 54.840 96.793 37.774 1.00 14.10 58 PRO B N 1
ATOM 2306 C CA . PRO B 1 78 ? 56.169 97.400 37.722 1.00 14.00 58 PRO B CA 1
ATOM 2307 C C . PRO B 1 78 ? 57.106 96.919 38.828 1.00 13.69 58 PRO B C 1
ATOM 2308 O O . PRO B 1 78 ? 58.323 97.066 38.699 1.00 13.65 58 PRO B O 1
ATOM 2312 N N . ALA B 1 79 ? 56.542 96.340 39.887 1.00 13.16 59 ALA B N 1
ATOM 2313 C CA . ALA B 1 79 ? 57.306 95.939 41.067 1.00 12.73 59 ALA B CA 1
ATOM 2314 C C . ALA B 1 79 ? 57.874 94.521 41.001 1.00 12.52 59 ALA B C 1
ATOM 2315 O O . ALA B 1 79 ? 58.773 94.178 41.773 1.00 12.91 59 ALA B O 1
ATOM 2317 N N . THR B 1 80 ? 57.341 93.704 40.096 1.00 12.31 60 THR B N 1
ATOM 2318 C CA . THR B 1 80 ? 57.765 92.312 39.975 1.00 12.07 60 THR B CA 1
ATOM 2319 C C . THR B 1 80 ? 59.245 92.239 39.621 1.00 12.49 60 THR B C 1
ATOM 2320 O O . THR B 1 80 ? 59.695 92.911 38.697 1.00 12.48 60 THR B O 1
ATOM 2324 N N . LYS B 1 81 ? 59.997 91.441 40.370 1.00 12.69 61 LYS B N 1
ATOM 2325 C CA . LYS B 1 81 ? 61.397 91.206 40.037 1.00 13.24 61 LYS B CA 1
ATOM 2326 C C . LYS B 1 81 ? 61.516 90.009 39.125 1.00 13.27 61 LYS B C 1
ATOM 2327 O O . LYS B 1 81 ? 60.917 88.966 39.379 1.00 13.66 61 LYS B O 1
ATOM 2333 N N . VAL B 1 82 ? 62.270 90.178 38.047 1.00 12.90 62 VAL B N 1
ATOM 2334 C CA . VAL B 1 82 ? 62.525 89.099 37.107 1.00 13.31 62 VAL B CA 1
ATOM 2335 C C . VAL B 1 82 ? 63.981 88.719 37.264 1.00 13.46 62 VAL B C 1
ATOM 2336 O O . VAL B 1 82 ? 64.875 89.513 36.970 1.00 13.91 62 VAL B O 1
ATOM 2340 N N . ILE B 1 83 ? 64.222 87.515 37.759 1.00 13.96 63 ILE B N 1
ATOM 2341 C CA . ILE B 1 83 ? 65.579 87.134 38.128 1.00 15.25 63 ILE B CA 1
ATOM 2342 C C . ILE B 1 83 ? 66.025 85.895 37.375 1.00 15.50 63 ILE B C 1
ATOM 2343 O O . ILE B 1 83 ? 65.440 84.821 37.517 1.00 15.05 63 ILE B O 1
ATOM 2348 N N . ASP B 1 84 ? 67.046 86.088 36.541 1.00 17.03 64 ASP B N 1
ATOM 2349 C CA . ASP B 1 84 ? 67.683 85.003 35.804 1.00 18.57 64 ASP B CA 1
ATOM 2350 C C . ASP B 1 84 ? 68.607 84.261 36.755 1.00 19.22 64 ASP B C 1
ATOM 2351 O O . ASP B 1 84 ? 69.295 84.885 37.570 1.00 20.07 64 ASP B O 1
ATOM 2356 N N . PHE B 1 85 ? 68.615 82.935 36.672 1.00 19.85 65 PHE B N 1
ATOM 2357 C CA . PHE B 1 85 ? 69.478 82.128 37.532 1.00 20.76 65 PHE B CA 1
ATOM 2358 C C . PHE B 1 85 ? 70.111 80.988 36.743 1.00 21.27 65 PHE B C 1
ATOM 2359 O O . PHE B 1 85 ? 69.559 80.541 35.737 1.00 20.94 65 PHE B O 1
ATOM 2367 N N . ALA B 1 86 ? 71.268 80.524 37.206 1.00 22.32 66 ALA B N 1
ATOM 2368 C CA . ALA B 1 86 ? 71.948 79.392 36.585 1.00 23.52 66 ALA B CA 1
ATOM 2369 C C . ALA B 1 86 ? 71.340 78.081 37.061 1.00 24.14 66 ALA B C 1
ATOM 2370 O O . ALA B 1 86 ? 71.343 77.779 38.257 1.00 24.24 66 ALA B O 1
ATOM 2372 N N . LEU B 1 87 ? 70.804 77.311 36.119 1.00 25.37 67 LEU B N 1
ATOM 2373 C CA . LEU B 1 87 ? 70.260 75.996 36.427 1.00 26.67 67 LEU B CA 1
ATOM 2374 C C . LEU B 1 87 ? 71.418 75.022 36.644 1.00 27.50 67 LEU B C 1
ATOM 2375 O O . LEU B 1 87 ? 72.365 75.014 35.855 1.00 27.42 67 LEU B O 1
ATOM 2380 N N . PRO B 1 88 ? 71.360 74.226 37.732 1.00 28.35 68 PRO B N 1
ATOM 2381 C CA . PRO B 1 88 ? 72.372 73.202 38.009 1.00 29.16 68 PRO B CA 1
ATOM 2382 C C . PRO B 1 88 ? 72.538 72.208 36.865 1.00 30.24 68 PRO B C 1
ATOM 2383 O O . PRO B 1 88 ? 71.589 71.950 36.122 1.00 30.26 68 PRO B O 1
ATOM 2387 N N . VAL B 1 89 ? 73.742 71.658 36.742 1.00 31.38 69 VAL B N 1
ATOM 2388 C CA . VAL B 1 89 ? 74.068 70.691 35.699 1.00 32.72 69 VAL B CA 1
ATOM 2389 C C . VAL B 1 89 ? 74.062 69.281 36.291 1.00 33.46 69 VAL B C 1
ATOM 2390 O O . VAL B 1 89 ? 74.624 69.054 37.365 1.00 33.57 69 VAL B O 1
ATOM 2394 N N . ARG B 1 90 ? 73.413 68.348 35.598 1.00 34.51 70 ARG B N 1
ATOM 2395 C CA . ARG B 1 90 ? 73.410 66.941 35.999 1.00 35.63 70 ARG B CA 1
ATOM 2396 C C . ARG B 1 90 ? 74.812 66.347 35.848 1.00 36.17 70 ARG B C 1
ATOM 2397 O O . ARG B 1 90 ? 75.486 66.587 34.843 1.00 36.30 70 ARG B O 1
ATOM 2405 N N . ASP B 1 91 ? 75.246 65.588 36.854 1.00 36.86 71 ASP B N 1
ATOM 2406 C CA . ASP B 1 91 ? 76.520 64.875 36.786 1.00 37.56 71 ASP B CA 1
ATOM 2407 C C . ASP B 1 91 ? 76.377 63.633 35.906 1.00 38.04 71 ASP B C 1
ATOM 2408 O O . ASP B 1 91 ? 75.814 62.618 36.326 1.00 38.19 71 ASP B O 1
ATOM 2413 N N . ALA B 1 92 ? 76.896 63.730 34.683 1.00 38.75 72 ALA B N 1
ATOM 2414 C CA . ALA B 1 92 ? 76.833 62.644 33.705 1.00 39.34 72 ALA B CA 1
ATOM 2415 C C . ALA B 1 92 ? 77.737 61.461 34.067 1.00 39.77 72 ALA B C 1
ATOM 2416 O O . ALA B 1 92 ? 77.605 60.374 33.496 1.00 39.85 72 ALA B O 1
ATOM 2418 N N . SER B 1 93 ? 78.642 61.679 35.019 1.00 40.21 73 SER B N 1
ATOM 2419 C CA . SER B 1 93 ? 79.605 60.662 35.442 1.00 40.76 73 SER B CA 1
ATOM 2420 C C . SER B 1 93 ? 79.133 59.831 36.642 1.00 41.04 73 SER B C 1
ATOM 2421 O O . SER B 1 93 ? 79.920 59.081 37.231 1.00 41.18 73 SER B O 1
ATOM 2424 N N . ASN B 1 94 ? 77.856 59.962 37.000 1.00 41.27 74 ASN B N 1
ATOM 2425 C CA . ASN B 1 94 ? 77.289 59.201 38.113 1.00 41.57 74 ASN B CA 1
ATOM 2426 C C . ASN B 1 94 ? 77.069 57.736 37.735 1.00 41.68 74 ASN B C 1
ATOM 2427 O O . ASN B 1 94 ? 77.668 56.837 38.328 1.00 41.92 74 ASN B O 1
ATOM 2432 N N . LYS B 1 99 ? 70.127 57.963 40.281 1.00 39.16 79 LYS B N 1
ATOM 2433 C CA . LYS B 1 99 ? 70.782 58.698 41.360 1.00 39.19 79 LYS B CA 1
ATOM 2434 C C . LYS B 1 99 ? 71.300 60.054 40.873 1.00 39.03 79 LYS B C 1
ATOM 2435 O O . LYS B 1 99 ? 71.226 61.049 41.599 1.00 39.04 79 LYS B O 1
ATOM 2441 N N . GLY B 1 100 ? 71.821 60.079 39.646 1.00 38.74 80 GLY B N 1
ATOM 2442 C CA . GLY B 1 100 ? 72.293 61.315 39.018 1.00 38.33 80 GLY B CA 1
ATOM 2443 C C . GLY B 1 100 ? 71.158 62.293 38.786 1.00 38.04 80 GLY B C 1
ATOM 2444 O O . GLY B 1 100 ? 71.290 63.489 39.057 1.00 37.90 80 GLY B O 1
ATOM 2445 N N . VAL B 1 101 ? 70.040 61.767 38.287 1.00 37.67 81 VAL B N 1
ATOM 2446 C CA . VAL B 1 101 ? 68.813 62.538 38.076 1.00 37.26 81 VAL B CA 1
ATOM 2447 C C . VAL B 1 101 ? 68.270 63.044 39.415 1.00 36.93 81 VAL B C 1
ATOM 2448 O O . VAL B 1 101 ? 67.866 64.208 39.533 1.00 36.94 81 VAL B O 1
ATOM 2452 N N . ASP B 1 102 ? 68.282 62.163 40.413 1.00 36.37 82 ASP B N 1
ATOM 2453 C CA . ASP B 1 102 ? 67.832 62.474 41.769 1.00 35.91 82 ASP B CA 1
ATOM 2454 C C . ASP B 1 102 ? 68.648 63.594 42.421 1.00 35.11 82 ASP B C 1
ATOM 2455 O O . ASP B 1 102 ? 68.077 64.513 43.015 1.00 35.11 82 ASP B O 1
ATOM 2460 N N . ASP B 1 103 ? 69.976 63.509 42.310 1.00 33.85 83 ASP B N 1
ATOM 2461 C CA . ASP B 1 103 ? 70.873 64.540 42.841 1.00 32.73 83 ASP B CA 1
ATOM 2462 C C . ASP B 1 103 ? 70.682 65.871 42.113 1.00 31.59 83 ASP B C 1
ATOM 2463 O O . ASP B 1 103 ? 70.703 66.939 42.734 1.00 31.03 83 ASP B O 1
ATOM 2468 N N . TRP B 1 104 ? 70.493 65.786 40.797 1.00 30.38 84 TRP B N 1
ATOM 2469 C CA . TRP B 1 104 ? 70.263 66.948 39.941 1.00 29.36 84 TRP B CA 1
ATOM 2470 C C . TRP B 1 104 ? 68.983 67.691 40.337 1.00 28.89 84 TRP B C 1
ATOM 2471 O O . TRP B 1 104 ? 68.998 68.914 40.501 1.00 28.59 84 TRP B O 1
ATOM 2482 N N . HIS B 1 105 ? 67.887 66.951 40.503 1.00 28.26 85 HIS B N 1
ATOM 2483 C CA . HIS B 1 105 ? 66.615 67.551 40.917 1.00 27.65 85 HIS B CA 1
ATOM 2484 C C . HIS B 1 105 ? 66.688 68.137 42.325 1.00 27.26 85 HIS B C 1
ATOM 2485 O O . HIS B 1 105 ? 66.092 69.184 42.599 1.00 27.05 85 HIS B O 1
ATOM 2492 N N . ASP B 1 106 ? 67.428 67.466 43.207 1.00 26.64 86 ASP B N 1
ATOM 2493 C CA . ASP B 1 106 ? 67.725 67.994 44.536 1.00 26.26 86 ASP B CA 1
ATOM 2494 C C . ASP B 1 106 ? 68.446 69.341 44.433 1.00 25.18 86 ASP B C 1
ATOM 2495 O O . ASP B 1 106 ? 68.106 70.282 45.148 1.00 24.77 86 ASP B O 1
ATOM 2500 N N . ALA B 1 107 ? 69.430 69.416 43.534 1.00 23.90 87 ALA B N 1
ATOM 2501 C CA . ALA B 1 107 ? 70.222 70.634 43.325 1.00 22.76 87 ALA B CA 1
ATOM 2502 C C . ALA B 1 107 ? 69.378 71.780 42.766 1.00 21.73 87 ALA B C 1
ATOM 2503 O O . ALA B 1 107 ? 69.560 72.937 43.153 1.00 21.65 87 ALA B O 1
ATOM 2505 N N . ILE B 1 108 ? 68.445 71.451 41.873 1.00 20.68 88 ILE B N 1
ATOM 2506 C CA . ILE B 1 108 ? 67.533 72.447 41.317 1.00 19.76 88 ILE B CA 1
ATOM 2507 C C . ILE B 1 108 ? 66.644 73.021 42.421 1.00 19.16 88 ILE B C 1
ATOM 2508 O O . ILE B 1 108 ? 66.495 74.242 42.525 1.00 18.41 88 ILE B O 1
ATOM 2513 N N . ALA B 1 109 ? 66.083 72.146 43.256 1.00 18.85 89 ALA B N 1
ATOM 2514 C CA . ALA B 1 109 ? 65.280 72.575 44.405 1.00 18.53 89 ALA B CA 1
ATOM 2515 C C . ALA B 1 109 ? 66.067 73.506 45.332 1.00 18.82 89 ALA B C 1
ATOM 2516 O O . ALA B 1 109 ? 65.544 74.536 45.777 1.00 18.47 89 ALA B O 1
ATOM 2518 N N . GLU B 1 110 ? 67.324 73.149 45.603 1.00 19.12 90 GLU B N 1
ATOM 2519 C CA . GLU B 1 110 ? 68.225 73.965 46.436 1.00 19.81 90 GLU B CA 1
ATOM 2520 C C . GLU B 1 110 ? 68.428 75.372 45.875 1.00 19.17 90 GLU B C 1
ATOM 2521 O O . GLU B 1 110 ? 68.418 76.357 46.625 1.00 19.00 90 GLU B O 1
ATOM 2527 N N . THR B 1 111 ? 68.618 75.449 44.558 1.00 18.36 91 THR B N 1
ATOM 2528 C CA . THR B 1 111 ? 68.744 76.717 43.844 1.00 18.01 91 THR B CA 1
ATOM 2529 C C . THR B 1 111 ? 67.481 77.557 43.976 1.00 17.21 91 THR B C 1
ATOM 2530 O O . THR B 1 111 ? 67.560 78.757 44.254 1.00 16.75 91 THR B O 1
ATOM 2534 N N . TRP B 1 112 ? 66.318 76.934 43.778 1.00 16.52 92 TRP B N 1
ATOM 2535 C CA . TRP B 1 112 ? 65.058 77.662 43.935 1.00 16.26 92 TRP B CA 1
ATOM 2536 C C . TRP B 1 112 ? 64.915 78.172 45.357 1.00 16.26 92 TRP B C 1
ATOM 2537 O O . TRP B 1 112 ? 64.540 79.323 45.569 1.00 16.19 92 TRP B O 1
ATOM 2548 N N . LEU B 1 113 ? 65.228 77.308 46.320 1.00 16.42 93 LEU B N 1
ATOM 2549 C CA . LEU B 1 113 ? 65.087 77.639 47.734 1.00 16.45 93 LEU B CA 1
ATOM 2550 C C . LEU B 1 113 ? 65.978 78.821 48.109 1.00 16.29 93 LEU B C 1
ATOM 2551 O O . LEU B 1 113 ? 65.531 79.756 48.776 1.00 16.85 93 LEU B O 1
ATOM 2556 N N . SER B 1 114 ? 67.225 78.783 47.651 1.00 16.51 94 SER B N 1
ATOM 2557 C CA . SER B 1 114 ? 68.169 79.887 47.876 1.00 16.30 94 SER B CA 1
ATOM 2558 C C . SER B 1 114 ? 67.706 81.205 47.224 1.00 16.35 94 SER B C 1
ATOM 2559 O O . SER B 1 114 ? 67.795 82.269 47.841 1.00 16.26 94 SER B O 1
ATOM 2566 N N . GLU B 1 115 ? 67.180 81.127 45.999 1.00 16.05 95 GLU B N 1
ATOM 2567 C CA . GLU B 1 115 ? 66.689 82.309 45.291 1.00 16.21 95 GLU B CA 1
ATOM 2568 C C . GLU B 1 115 ? 65.484 82.931 45.986 1.00 16.41 95 GLU B C 1
ATOM 2569 O O . GLU B 1 115 ? 65.409 84.156 46.129 1.00 16.71 95 GLU B O 1
ATOM 2575 N N . ILE B 1 116 ? 64.547 82.081 46.406 1.00 16.30 96 ILE B N 1
ATOM 2576 C CA . ILE B 1 116 ? 63.345 82.535 47.104 1.00 16.74 96 ILE B CA 1
ATOM 2577 C C . ILE B 1 116 ? 63.705 83.191 48.433 1.00 17.25 96 ILE B C 1
ATOM 2578 O O . ILE B 1 116 ? 63.190 84.261 48.765 1.00 17.19 96 ILE B O 1
ATOM 2583 N N . THR B 1 117 ? 64.605 82.550 49.172 1.00 17.42 97 THR B N 1
ATOM 2584 C CA . THR B 1 117 ? 65.038 83.037 50.477 1.00 17.95 97 THR B CA 1
ATOM 2585 C C . THR B 1 117 ? 65.799 84.357 50.355 1.00 17.81 97 THR B C 1
ATOM 2586 O O . THR B 1 117 ? 65.633 85.247 51.192 1.00 17.88 97 THR B O 1
ATOM 2590 N N . ALA B 1 118 ? 66.616 84.482 49.311 1.00 18.18 98 ALA B N 1
ATOM 2591 C CA . ALA B 1 118 ? 67.362 85.719 49.051 1.00 18.25 98 ALA B CA 1
ATOM 2592 C C . ALA B 1 118 ? 66.440 86.881 48.694 1.00 18.85 98 ALA B C 1
ATOM 2593 O O . ALA B 1 118 ? 66.635 88.004 49.163 1.00 19.33 98 ALA B O 1
ATOM 2595 N N . HIS B 1 119 ? 65.432 86.606 47.872 1.00 18.89 99 HIS B N 1
ATOM 2596 C CA . HIS B 1 119 ? 64.611 87.665 47.294 1.00 19.18 99 HIS B CA 1
ATOM 2597 C C . HIS B 1 119 ? 63.251 87.874 47.960 1.00 19.41 99 HIS B C 1
ATOM 2598 O O . HIS B 1 119 ? 62.611 88.904 47.748 1.00 20.14 99 HIS B O 1
ATOM 2605 N N . VAL B 1 120 ? 62.819 86.901 48.757 1.00 19.54 100 VAL B N 1
ATOM 2606 C CA . VAL B 1 120 ? 61.654 87.062 49.630 1.00 19.71 100 VAL B CA 1
ATOM 2607 C C . VAL B 1 120 ? 62.065 86.615 51.041 1.00 19.63 100 VAL B C 1
ATOM 2608 O O . VAL B 1 120 ? 61.578 85.601 51.541 1.00 19.88 100 VAL B O 1
ATOM 2612 N N . PRO B 1 121 ? 62.980 87.371 51.688 1.00 19.87 101 PRO B N 1
ATOM 2613 C CA . PRO B 1 121 ? 63.579 86.897 52.941 1.00 20.01 101 PRO B CA 1
ATOM 2614 C C . PRO B 1 121 ? 62.598 86.822 54.103 1.00 19.67 101 PRO B C 1
ATOM 2615 O O . PRO B 1 121 ? 62.832 86.081 55.059 1.00 20.21 101 PRO B O 1
ATOM 2619 N N . GLY B 1 122 ? 61.500 87.572 54.007 1.00 19.41 102 GLY B N 1
ATOM 2620 C CA . GLY B 1 122 ? 60.416 87.481 54.975 1.00 19.07 102 GLY B CA 1
ATOM 2621 C C . GLY B 1 122 ? 59.557 86.249 54.754 1.00 18.72 102 GLY B C 1
ATOM 2622 O O . GLY B 1 122 ? 58.701 85.930 55.581 1.00 18.67 102 GLY B O 1
ATOM 2623 N N . LEU B 1 123 ? 59.780 85.583 53.616 1.00 18.75 103 LEU B N 1
ATOM 2624 C CA . LEU B 1 123 ? 59.130 84.311 53.250 1.00 18.80 103 LEU B CA 1
ATOM 2625 C C . LEU B 1 123 ? 57.607 84.400 53.116 1.00 18.54 103 LEU B C 1
ATOM 2626 O O . LEU B 1 123 ? 56.899 83.398 53.232 1.00 18.73 103 LEU B O 1
ATOM 2631 N N . GLU B 1 124 ? 57.123 85.610 52.857 1.00 17.47 104 GLU B N 1
ATOM 2632 C CA . GLU B 1 124 ? 55.715 85.862 52.578 1.00 17.13 104 GLU B CA 1
ATOM 2633 C C . GLU B 1 124 ? 55.655 86.541 51.218 1.00 16.02 104 GLU B C 1
ATOM 2634 O O . GLU B 1 124 ? 56.093 87.681 51.061 1.00 15.86 104 GLU B O 1
ATOM 2640 N N . GLY B 1 125 ? 55.136 85.830 50.224 1.00 14.94 105 GLY B N 1
ATOM 2641 C CA . GLY B 1 125 ? 55.093 86.396 48.888 1.00 14.32 105 GLY B CA 1
ATOM 2642 C C . GLY B 1 125 ? 54.705 85.402 47.823 1.00 13.73 105 GLY B C 1
ATOM 2643 O O . GLY B 1 125 ? 54.472 84.222 48.101 1.00 13.84 105 GLY B O 1
ATOM 2644 N N . ARG B 1 126 ? 54.651 85.900 46.594 1.00 12.54 106 ARG B N 1
ATOM 2645 C CA . ARG B 1 126 ? 54.252 85.122 45.436 1.00 12.11 106 ARG B CA 1
ATOM 2646 C C . ARG B 1 126 ? 55.426 84.993 44.470 1.00 11.00 106 ARG B C 1
ATOM 2647 O O . ARG B 1 126 ? 56.029 85.986 44.055 1.00 11.14 106 ARG B O 1
ATOM 2655 N N . VAL B 1 127 ? 55.755 83.752 44.137 1.00 10.20 107 VAL B N 1
ATOM 2656 C CA . VAL B 1 127 ? 56.877 83.433 43.259 1.00 10.22 107 VAL B CA 1
ATOM 2657 C C . VAL B 1 127 ? 56.327 82.626 42.089 1.00 10.21 107 VAL B C 1
ATOM 2658 O O . VAL B 1 127 ? 55.432 81.810 42.277 1.00 10.56 107 VAL B O 1
ATOM 2662 N N . ALA B 1 128 ? 56.845 82.872 40.887 1.00 10.01 108 ALA B N 1
ATOM 2663 C CA . ALA B 1 128 ? 56.412 82.147 39.705 1.00 10.11 108 ALA B CA 1
ATOM 2664 C C . ALA B 1 128 ? 57.584 81.534 38.959 1.00 10.14 108 ALA B C 1
ATOM 2665 O O . ALA B 1 128 ? 58.676 82.113 38.901 1.00 10.77 108 ALA B O 1
ATOM 2667 N N . LEU B 1 129 ? 57.336 80.351 38.406 1.00 10.12 109 LEU B N 1
ATOM 2668 C CA . LEU B 1 129 ? 58.226 79.716 37.440 1.00 10.38 109 LEU B CA 1
ATOM 2669 C C . LEU B 1 129 ? 57.434 79.549 36.154 1.00 10.50 109 LEU B C 1
ATOM 2670 O O . LEU B 1 129 ? 56.231 79.280 36.209 1.00 10.53 109 LEU B O 1
ATOM 2675 N N . LEU B 1 130 ? 58.098 79.728 35.011 1.00 10.15 110 LEU B N 1
ATOM 2676 C CA . LEU B 1 130 ? 57.456 79.617 33.695 1.00 10.63 110 LEU B CA 1
ATOM 2677 C C . LEU B 1 130 ? 57.813 78.286 33.052 1.00 10.53 110 LEU B C 1
ATOM 2678 O O . LEU B 1 130 ? 58.978 78.000 32.807 1.00 11.45 110 LEU B O 1
ATOM 2683 N N . VAL B 1 131 ? 56.792 77.471 32.790 1.00 9.99 111 VAL B N 1
ATOM 2684 C CA . VAL B 1 131 ? 56.984 76.086 32.366 1.00 10.06 111 VAL B CA 1
ATOM 2685 C C . VAL B 1 131 ? 56.494 75.908 30.925 1.00 10.15 111 VAL B C 1
ATOM 2686 O O . VAL B 1 131 ? 55.372 76.278 30.614 1.00 10.75 111 VAL B O 1
ATOM 2690 N N . TRP B 1 132 ? 57.338 75.364 30.049 1.00 10.40 112 TRP B N 1
ATOM 2691 C CA . TRP B 1 132 ? 56.911 75.146 28.661 1.00 10.68 112 TRP B CA 1
ATOM 2692 C C . TRP B 1 132 ? 55.723 74.179 28.599 1.00 10.28 112 TRP B C 1
ATOM 2693 O O . TRP B 1 132 ? 55.657 73.202 29.351 1.00 11.12 112 TRP B O 1
ATOM 2704 N N . GLY B 1 133 ? 54.790 74.468 27.696 1.00 9.94 113 GLY B N 1
ATOM 2705 C CA . GLY B 1 133 ? 53.592 73.640 27.551 1.00 9.20 113 GLY B CA 1
ATOM 2706 C C . GLY B 1 133 ? 52.697 73.746 28.766 1.00 8.78 113 GLY B C 1
ATOM 2707 O O . GLY B 1 133 ? 52.335 74.842 29.185 1.00 9.40 113 GLY B O 1
ATOM 2708 N N . ASP B 1 134 ? 52.300 72.591 29.286 1.00 8.73 114 ASP B N 1
ATOM 2709 C CA . ASP B 1 134 ? 51.526 72.507 30.526 1.00 8.46 114 ASP B CA 1
ATOM 2710 C C . ASP B 1 134 ? 52.385 71.833 31.591 1.00 8.58 114 ASP B C 1
ATOM 2711 O O . ASP B 1 134 ? 53.085 70.866 31.287 1.00 8.61 114 ASP B O 1
ATOM 2716 N N . PRO B 1 135 ? 52.341 72.335 32.847 1.00 8.41 115 PRO B N 1
ATOM 2717 C CA . PRO B 1 135 ? 53.188 71.755 33.898 1.00 9.20 115 PRO B CA 1
ATOM 2718 C C . PRO B 1 135 ? 52.893 70.292 34.243 1.00 8.98 115 PRO B C 1
ATOM 2719 O O . PRO B 1 135 ? 53.751 69.625 34.846 1.00 9.96 115 PRO B O 1
ATOM 2723 N N . SER B 1 136 ? 51.717 69.793 33.858 1.00 9.14 116 SER B N 1
ATOM 2724 C CA . SER B 1 136 ? 51.318 68.421 34.198 1.00 8.98 116 SER B CA 1
ATOM 2725 C C . SER B 1 136 ? 51.977 67.364 33.312 1.00 8.97 116 SER B C 1
ATOM 2726 O O . SER B 1 136 ? 51.962 66.180 33.644 1.00 9.11 116 SER B O 1
ATOM 2729 N N . LEU B 1 137 ? 52.514 67.775 32.163 1.00 8.98 117 LEU B N 1
ATOM 2730 C CA . LEU B 1 137 ? 52.832 66.818 31.094 1.00 9.68 117 LEU B CA 1
ATOM 2731 C C . LEU B 1 137 ? 54.336 66.617 30.848 1.00 10.01 117 LEU B C 1
ATOM 2732 O O . LEU B 1 137 ? 55.006 67.495 30.304 1.00 10.20 117 LEU B O 1
ATOM 2737 N N . TYR B 1 138 ? 54.854 65.459 31.255 1.00 10.65 118 TYR B N 1
ATOM 2738 C CA . TYR B 1 138 ? 56.288 65.118 31.111 1.00 11.61 118 TYR B CA 1
ATOM 2739 C C . TYR B 1 138 ? 57.215 66.289 31.434 1.00 12.06 118 TYR B C 1
ATOM 2740 O O . TYR B 1 138 ? 58.080 66.675 30.636 1.00 12.53 118 TYR B O 1
ATOM 2749 N N . ASP B 1 139 ? 57.011 66.863 32.612 1.00 11.77 119 ASP B N 1
ATOM 2750 C CA . ASP B 1 139 ? 57.820 67.978 33.066 1.00 12.54 119 ASP B CA 1
ATOM 2751 C C . ASP B 1 139 ? 58.119 67.801 34.542 1.00 12.62 119 ASP B C 1
ATOM 2752 O O . ASP B 1 139 ? 57.230 67.489 35.339 1.00 12.75 119 ASP B O 1
ATOM 2757 N N . SER B 1 140 ? 59.380 68.019 34.894 1.00 13.15 120 SER B N 1
ATOM 2758 C CA . SER B 1 140 ? 59.869 67.744 36.248 1.00 13.61 120 SER B CA 1
ATOM 2759 C C . SER B 1 140 ? 59.578 68.822 37.291 1.00 13.84 120 SER B C 1
ATOM 2760 O O . SER B 1 140 ? 59.716 68.568 38.485 1.00 14.13 120 SER B O 1
ATOM 2765 N N . THR B 1 141 ? 59.191 70.017 36.852 1.00 14.01 121 THR B N 1
ATOM 2766 C CA . THR B 1 141 ? 59.100 71.176 37.753 1.00 14.56 121 THR B CA 1
ATOM 2767 C C . THR B 1 141 ? 58.217 70.912 38.975 1.00 14.56 121 THR B C 1
ATOM 2768 O O . THR B 1 141 ? 58.591 71.218 40.108 1.00 14.92 121 THR B O 1
ATOM 2772 N N . LEU B 1 142 ? 57.056 70.310 38.749 1.00 14.66 122 LEU B N 1
ATOM 2773 C CA . LEU B 1 142 ? 56.112 70.046 39.820 1.00 14.95 122 LEU B CA 1
ATOM 2774 C C . LEU B 1 142 ? 56.663 69.074 40.863 1.00 15.25 122 LEU B C 1
ATOM 2775 O O . LEU B 1 142 ? 56.479 69.278 42.066 1.00 15.61 122 LEU B O 1
ATOM 2780 N N . ARG B 1 143 ? 57.355 68.031 40.412 1.00 15.98 123 ARG B N 1
ATOM 2781 C CA . ARG B 1 143 ? 57.920 67.060 41.352 1.00 17.37 123 ARG B CA 1
ATOM 2782 C C . ARG B 1 143 ? 59.132 67.614 42.102 1.00 17.92 123 ARG B C 1
ATOM 2783 O O . ARG B 1 143 ? 59.332 67.292 43.277 1.00 18.56 123 ARG B O 1
ATOM 2791 N N . ILE B 1 144 ? 59.911 68.472 41.443 1.00 18.11 124 ILE B N 1
ATOM 2792 C CA . ILE B 1 144 ? 61.013 69.174 42.115 1.00 18.65 124 ILE B CA 1
ATOM 2793 C C . ILE B 1 144 ? 60.455 70.114 43.186 1.00 18.61 124 ILE B C 1
ATOM 2794 O O . ILE B 1 144 ? 60.965 70.165 44.312 1.00 18.77 124 ILE B O 1
ATOM 2799 N N . ALA B 1 145 ? 59.392 70.843 42.846 1.00 18.55 125 ALA B N 1
ATOM 2800 C CA . ALA B 1 145 ? 58.750 71.756 43.782 1.00 18.70 125 ALA B CA 1
ATOM 2801 C C . ALA B 1 145 ? 58.230 71.036 45.026 1.00 19.11 125 ALA B C 1
ATOM 2802 O O . ALA B 1 145 ? 58.186 71.615 46.106 1.00 18.66 125 ALA B O 1
ATOM 2804 N N . GLU B 1 146 ? 57.855 69.766 44.870 1.00 19.53 126 GLU B N 1
ATOM 2805 C CA . GLU B 1 146 ? 57.393 68.950 45.995 1.00 20.60 126 GLU B CA 1
ATOM 2806 C C . GLU B 1 146 ? 58.482 68.807 47.062 1.00 20.62 126 GLU B C 1
ATOM 2807 O O . GLU B 1 146 ? 58.182 68.778 48.256 1.00 20.56 126 GLU B O 1
ATOM 2813 N N . ARG B 1 147 ? 59.740 68.743 46.623 1.00 21.10 127 ARG B N 1
ATOM 2814 C CA . ARG B 1 147 ? 60.889 68.673 47.532 1.00 21.78 127 ARG B CA 1
ATOM 2815 C C . ARG B 1 147 ? 60.941 69.877 48.465 1.00 21.89 127 ARG B C 1
ATOM 2816 O O . ARG B 1 147 ? 61.372 69.765 49.613 1.00 21.98 127 ARG B O 1
ATOM 2824 N N . LEU B 1 148 ? 60.488 71.025 47.976 1.00 21.60 128 LEU B N 1
ATOM 2825 C CA . LEU B 1 148 ? 60.555 72.258 48.754 1.00 21.64 128 LEU B CA 1
ATOM 2826 C C . LEU B 1 148 ? 59.518 72.356 49.869 1.00 21.27 128 LEU B C 1
ATOM 2827 O O . LEU B 1 148 ? 59.680 73.146 50.798 1.00 21.05 128 LEU B O 1
ATOM 2832 N N . LYS B 1 149 ? 58.461 71.554 49.782 1.00 20.63 129 LYS B N 1
ATOM 2833 C CA . LYS B 1 149 ? 57.350 71.640 50.731 1.00 20.91 129 LYS B CA 1
ATOM 2834 C C . LYS B 1 149 ? 57.778 71.452 52.187 1.00 20.74 129 LYS B C 1
ATOM 2835 O O . LYS B 1 149 ? 57.198 72.062 53.084 1.00 21.20 129 LYS B O 1
ATOM 2841 N N . SER B 1 150 ? 58.790 70.619 52.410 1.00 20.31 130 SER B N 1
ATOM 2842 C CA . SER B 1 150 ? 59.258 70.330 53.769 1.00 20.12 130 SER B CA 1
ATOM 2843 C C . SER B 1 150 ? 60.328 71.314 54.261 1.00 20.12 130 SER B C 1
ATOM 2844 O O . SER B 1 150 ? 60.831 71.185 55.381 1.00 19.91 130 SER B O 1
ATOM 2847 N N . ARG B 1 151 ? 60.666 72.302 53.438 1.00 20.00 131 ARG B N 1
ATOM 2848 C CA . ARG B 1 151 ? 61.745 73.232 53.782 1.00 20.08 131 ARG B CA 1
ATOM 2849 C C . ARG B 1 151 ? 61.326 74.700 53.742 1.00 19.97 131 ARG B C 1
ATOM 2850 O O . ARG B 1 151 ? 62.061 75.579 54.205 1.00 18.99 131 ARG B O 1
ATOM 2858 N N . LEU B 1 152 ? 60.135 74.939 53.199 1.00 20.00 132 LEU B N 1
ATOM 2859 C CA . LEU B 1 152 ? 59.530 76.259 53.113 1.00 20.26 132 LEU B CA 1
ATOM 2860 C C . LEU B 1 152 ? 58.076 76.154 53.540 1.00 20.11 132 LEU B C 1
ATOM 2861 O O . LEU B 1 152 ? 57.436 75.126 53.307 1.00 20.27 132 LEU B O 1
ATOM 2866 N N . PRO B 1 153 ? 57.532 77.213 54.152 1.00 20.07 133 PRO B N 1
ATOM 2867 C CA . PRO B 1 153 ? 56.082 77.226 54.260 1.00 19.69 133 PRO B CA 1
ATOM 2868 C C . PRO B 1 153 ? 55.537 77.582 52.874 1.00 19.46 133 PRO B C 1
ATOM 2869 O O . PRO B 1 153 ? 55.695 78.713 52.411 1.00 19.15 133 PRO B O 1
ATOM 2873 N N . LEU B 1 154 ? 54.933 76.596 52.218 1.00 19.01 134 LEU B N 1
ATOM 2874 C CA . LEU B 1 154 ? 54.743 76.642 50.772 1.00 18.76 134 LEU B CA 1
ATOM 2875 C C . LEU B 1 154 ? 53.356 76.172 50.336 1.00 18.37 134 LEU B C 1
ATOM 2876 O O . LEU B 1 154 ? 52.859 75.156 50.821 1.00 18.78 134 LEU B O 1
ATOM 2881 N N . THR B 1 155 ? 52.735 76.932 49.432 1.00 17.43 135 THR B N 1
ATOM 2882 C CA . THR B 1 155 ? 51.558 76.474 48.695 1.00 17.49 135 THR B CA 1
ATOM 2883 C C . THR B 1 155 ? 51.924 76.523 47.220 1.00 16.75 135 THR B C 1
ATOM 2884 O O . THR B 1 155 ? 52.483 77.521 46.744 1.00 16.63 135 THR B O 1
ATOM 2888 N N . THR B 1 156 ? 51.635 75.434 46.512 1.00 16.17 136 THR B N 1
ATOM 2889 C CA . THR B 1 156 ? 51.949 75.326 45.092 1.00 16.55 136 THR B CA 1
ATOM 2890 C C . THR B 1 156 ? 50.670 75.406 44.279 1.00 15.61 136 THR B C 1
ATOM 2891 O O . THR B 1 156 ? 49.679 74.731 44.590 1.00 16.56 136 THR B O 1
ATOM 2895 N N . LYS B 1 157 ? 50.684 76.269 43.265 1.00 14.30 137 LYS B N 1
ATOM 2896 C CA . LYS B 1 157 ? 49.566 76.398 42.331 1.00 13.57 137 LYS B CA 1
ATOM 2897 C C . LYS B 1 157 ? 50.061 76.174 40.918 1.00 12.64 137 LYS B C 1
ATOM 2898 O O . LYS B 1 157 ? 51.222 76.432 40.614 1.00 12.65 137 LYS B O 1
ATOM 2904 N N . VAL B 1 158 ? 49.174 75.670 40.066 1.00 10.91 138 VAL B N 1
ATOM 2905 C CA . VAL B 1 158 ? 49.509 75.385 38.676 1.00 10.28 138 VAL B CA 1
ATOM 2906 C C . VAL B 1 158 ? 48.554 76.124 37.752 1.00 9.94 138 VAL B C 1
ATOM 2907 O O . VAL B 1 158 ? 47.339 76.110 37.966 1.00 9.88 138 VAL B O 1
ATOM 2911 N N . ILE B 1 159 ? 49.118 76.785 36.742 1.00 9.46 139 ILE B N 1
ATOM 2912 C CA . ILE B 1 159 ? 48.337 77.427 35.692 1.00 9.64 139 ILE B CA 1
ATOM 2913 C C . ILE B 1 159 ? 48.538 76.622 34.405 1.00 9.34 139 ILE B C 1
ATOM 2914 O O . ILE B 1 159 ? 49.667 76.485 33.936 1.00 8.94 139 ILE B O 1
ATOM 2919 N N . PRO B 1 160 ? 47.438 76.073 33.838 1.00 9.18 140 PRO B N 1
ATOM 2920 C CA . PRO B 1 160 ? 47.584 75.275 32.613 1.00 9.62 140 PRO B CA 1
ATOM 2921 C C . PRO B 1 160 ? 48.055 76.082 31.403 1.00 9.67 140 PRO B C 1
ATOM 2922 O O . PRO B 1 160 ? 47.869 77.307 31.345 1.00 9.06 140 PRO B O 1
ATOM 2926 N N . GLY B 1 161 ? 48.708 75.392 30.473 1.00 9.91 141 GLY B N 1
ATOM 2927 C CA . GLY B 1 161 ? 49.186 75.990 29.229 1.00 10.03 141 GLY B CA 1
ATOM 2928 C C . GLY B 1 161 ? 48.940 75.027 28.090 1.00 10.36 141 GLY B C 1
ATOM 2929 O O . GLY B 1 161 ? 48.654 73.859 28.324 1.00 10.83 141 GLY B O 1
ATOM 2930 N N . ILE B 1 162 ? 49.073 75.511 26.860 1.00 9.79 142 ILE B N 1
ATOM 2931 C CA . ILE B 1 162 ? 48.873 74.659 25.689 1.00 9.24 142 ILE B CA 1
ATOM 2932 C C . ILE B 1 162 ? 49.971 73.586 25.580 1.00 9.35 142 ILE B C 1
ATOM 2933 O O . ILE B 1 162 ? 51.158 73.910 25.584 1.00 10.10 142 ILE B O 1
ATOM 2938 N N . THR B 1 163 ? 49.563 72.321 25.453 1.00 9.38 143 THR B N 1
ATOM 2939 C CA . THR B 1 163 ? 50.518 71.214 25.346 1.00 9.32 143 THR B CA 1
ATOM 2940 C C . THR B 1 163 ? 50.937 70.971 23.906 1.00 9.29 143 THR B C 1
ATOM 2941 O O . THR B 1 163 ? 50.251 71.385 22.963 1.00 9.01 143 THR B O 1
ATOM 2945 N N . ALA B 1 164 ? 52.041 70.252 23.745 1.00 8.71 144 ALA B N 1
ATOM 2946 C CA . ALA B 1 164 ? 52.518 69.899 22.417 1.00 8.48 144 ALA B CA 1
ATOM 2947 C C . ALA B 1 164 ? 51.538 68.956 21.724 1.00 8.66 144 ALA B C 1
ATOM 2948 O O . ALA B 1 164 ? 51.449 68.958 20.495 1.00 8.85 144 ALA B O 1
ATOM 2950 N N . ILE B 1 165 ? 50.809 68.160 22.507 1.00 8.42 145 ILE B N 1
ATOM 2951 C CA . ILE B 1 165 ? 49.783 67.267 21.961 1.00 8.84 145 ILE B CA 1
ATOM 2952 C C . ILE B 1 165 ? 48.710 68.095 21.258 1.00 8.87 145 ILE B C 1
ATOM 2953 O O . ILE B 1 165 ? 48.367 67.833 20.093 1.00 8.47 145 ILE B O 1
ATOM 2958 N N . GLN B 1 166 ? 48.179 69.097 21.961 1.00 8.40 146 GLN B N 1
ATOM 2959 C CA . GLN B 1 166 ? 47.155 69.947 21.363 1.00 8.77 146 GLN B CA 1
ATOM 2960 C C . GLN B 1 166 ? 47.697 70.769 20.208 1.00 8.44 146 GLN B C 1
ATOM 2961 O O . GLN B 1 166 ? 46.996 70.974 19.219 1.00 8.29 146 GLN B O 1
ATOM 2972 N N . ALA B 1 167 ? 48.929 71.262 20.331 1.00 8.22 147 ALA B N 1
ATOM 2973 C CA . ALA B 1 167 ? 49.536 72.019 19.236 1.00 8.78 147 ALA B CA 1
ATOM 2974 C C . ALA B 1 167 ? 49.659 71.161 17.974 1.00 8.75 147 ALA B C 1
ATOM 2975 O O . ALA B 1 167 ? 49.343 71.617 16.879 1.00 9.66 147 ALA B O 1
ATOM 2977 N N . LEU B 1 168 ? 50.080 69.909 18.134 1.00 8.38 148 LEU B N 1
ATOM 2978 C CA . LEU B 1 168 ? 50.221 68.998 16.994 1.00 8.27 148 LEU B CA 1
ATOM 2979 C C . LEU B 1 168 ? 48.868 68.741 16.340 1.00 8.22 148 LEU B C 1
ATOM 2980 O O . LEU B 1 168 ? 48.734 68.833 15.118 1.00 8.48 148 LEU B O 1
ATOM 2985 N N . CYS B 1 169 ? 47.861 68.418 17.147 1.00 8.11 149 CYS B N 1
ATOM 2986 C CA . CYS B 1 169 ? 46.545 68.105 16.600 1.00 8.13 149 CYS B CA 1
ATOM 2987 C C . CYS B 1 169 ? 45.944 69.313 15.892 1.00 8.24 149 CYS B C 1
ATOM 2988 O O . CYS B 1 169 ? 45.350 69.167 14.827 1.00 8.82 149 CYS B O 1
ATOM 2991 N N . ALA B 1 170 ? 46.139 70.497 16.465 1.00 8.88 150 ALA B N 1
ATOM 2992 C CA . ALA B 1 170 ? 45.645 71.729 15.852 1.00 8.99 150 ALA B CA 1
ATOM 2993 C C . ALA B 1 170 ? 46.354 72.016 14.529 1.00 9.27 150 ALA B C 1
ATOM 2994 O O . ALA B 1 170 ? 45.702 72.385 13.551 1.00 10.20 150 ALA B O 1
ATOM 2996 N N . ALA B 1 171 ? 47.672 71.834 14.496 1.00 9.33 151 ALA B N 1
ATOM 2997 C CA . ALA B 1 171 ? 48.440 72.099 13.279 1.00 9.82 151 ALA B CA 1
ATOM 2998 C C . ALA B 1 171 ? 47.986 71.211 12.122 1.00 10.03 151 ALA B C 1
ATOM 2999 O O . ALA B 1 171 ? 47.884 71.675 10.982 1.00 10.80 151 ALA B O 1
ATOM 3001 N N . HIS B 1 172 ? 47.705 69.944 12.430 1.00 9.89 152 HIS B N 1
ATOM 3002 C CA . HIS B 1 172 ? 47.229 68.972 11.440 1.00 9.59 152 HIS B CA 1
ATOM 3003 C C . HIS B 1 172 ? 45.720 69.015 11.229 1.00 9.97 152 HIS B C 1
ATOM 3004 O O . HIS B 1 172 ? 45.200 68.352 10.315 1.00 10.37 152 HIS B O 1
ATOM 3011 N N . ALA B 1 173 ? 45.029 69.779 12.084 1.00 9.71 153 ALA B N 1
ATOM 3012 C CA . ALA B 1 173 ? 43.564 69.863 12.083 1.00 9.88 153 ALA B CA 1
ATOM 3013 C C . ALA B 1 173 ? 42.919 68.483 12.184 1.00 10.01 153 ALA B C 1
ATOM 3014 O O . ALA B 1 173 ? 42.057 68.109 11.376 1.00 10.89 153 ALA B O 1
ATOM 3016 N N . ILE B 1 174 ? 43.353 67.732 13.195 1.00 9.76 154 I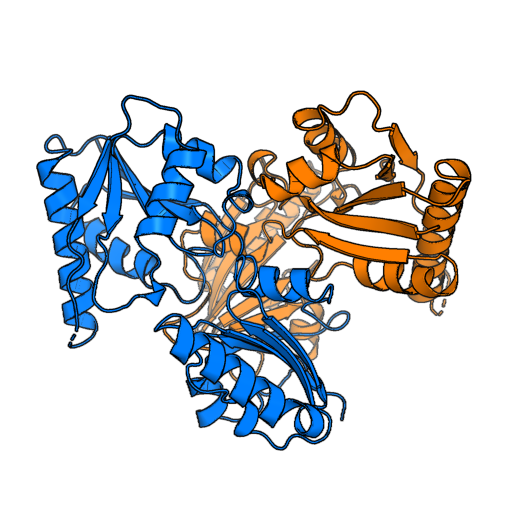LE B N 1
ATOM 3017 C CA . ILE B 1 174 ? 42.866 66.375 13.448 1.00 9.64 154 ILE B CA 1
ATOM 3018 C C . ILE B 1 174 ? 42.343 66.233 14.879 1.00 9.53 154 ILE B C 1
ATOM 3019 O O . ILE B 1 174 ? 42.793 66.949 15.778 1.00 9.88 154 ILE B O 1
ATOM 3024 N N . PRO B 1 175 ? 41.406 65.299 15.094 1.00 9.84 155 PRO B N 1
ATOM 3025 C CA . PRO B 1 175 ? 41.011 64.956 16.455 1.00 9.79 155 PRO B CA 1
ATOM 3026 C C . PRO B 1 175 ? 42.135 64.195 17.136 1.00 9.64 155 PRO B C 1
ATOM 3027 O O . PRO B 1 175 ? 42.926 63.524 16.475 1.00 9.57 155 PRO B O 1
ATOM 3031 N N . LEU B 1 176 ? 42.208 64.288 18.458 1.00 9.19 156 LEU B N 1
ATOM 3032 C CA . LEU B 1 176 ? 43.128 63.445 19.213 1.00 9.71 156 LEU B CA 1
ATOM 3033 C C . LEU B 1 176 ? 42.591 62.018 19.228 1.00 10.34 156 LEU B C 1
ATOM 3034 O O . LEU B 1 176 ? 43.300 61.079 18.877 1.00 10.52 156 LEU B O 1
ATOM 3039 N N . ASN B 1 177 ? 41.340 61.873 19.648 1.00 10.56 157 ASN B N 1
ATOM 3040 C CA . ASN B 1 177 ? 40.715 60.561 19.765 1.00 10.78 157 ASN B CA 1
ATOM 3041 C C . ASN B 1 177 ? 39.927 60.173 18.523 1.00 11.72 157 ASN B C 1
ATOM 3042 O O . ASN B 1 177 ? 39.444 61.034 17.787 1.00 12.31 157 ASN B O 1
ATOM 3047 N N . ASP B 1 178 ? 39.779 58.866 18.324 1.00 12.62 158 ASP B N 1
ATOM 3048 C CA . ASP B 1 178 ? 38.687 58.340 17.507 1.00 14.04 158 ASP B CA 1
ATOM 3049 C C . ASP B 1 178 ? 37.404 58.442 18.326 1.00 14.00 158 ASP B C 1
ATOM 3050 O O . ASP B 1 178 ? 37.444 58.469 19.561 1.00 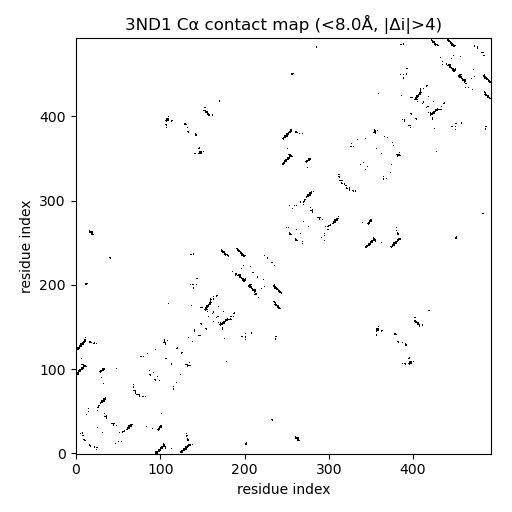13.46 158 ASP B O 1
ATOM 3055 N N . ILE B 1 179 ? 36.265 58.497 17.644 1.00 14.59 159 ILE B N 1
ATOM 3056 C CA . ILE B 1 179 ? 34.973 58.665 18.324 1.00 15.17 159 ILE B CA 1
ATOM 3057 C C . ILE B 1 179 ? 34.807 57.666 19.473 1.00 14.88 159 ILE B C 1
ATOM 3058 O O . ILE B 1 179 ? 34.869 56.446 19.262 1.00 15.17 159 ILE B O 1
ATOM 3063 N N . GLY B 1 180 ? 34.619 58.202 20.679 1.00 14.69 160 GLY B N 1
ATOM 3064 C CA . GLY B 1 180 ? 34.352 57.411 21.880 1.00 14.16 160 GLY B CA 1
ATOM 3065 C C . GLY B 1 180 ? 35.452 56.464 22.321 1.00 13.37 160 GLY B C 1
ATOM 3066 O O . GLY B 1 180 ? 35.217 55.596 23.164 1.00 13.78 160 GLY B O 1
ATOM 3067 N N . ALA B 1 181 ? 36.653 56.640 21.776 1.00 12.35 161 ALA B N 1
ATOM 3068 C CA . ALA B 1 181 ? 37.737 55.666 21.952 1.00 11.77 161 ALA B CA 1
ATOM 3069 C C . ALA B 1 181 ? 38.873 56.139 22.878 1.00 11.48 161 ALA B C 1
ATOM 3070 O O . ALA B 1 181 ? 39.089 57.347 23.037 1.00 11.39 161 ALA B O 1
ATOM 3072 N N . PRO B 1 182 ? 39.602 55.188 23.496 1.00 10.88 162 PRO B N 1
ATOM 3073 C CA . PRO B 1 182 ? 40.742 55.607 24.316 1.00 10.70 162 PRO B CA 1
ATOM 3074 C C . PRO B 1 182 ? 41.929 56.085 23.489 1.00 9.95 162 PRO B C 1
ATOM 3075 O O . PRO B 1 182 ? 42.021 55.822 22.277 1.00 9.92 162 PRO B O 1
ATOM 3079 N N . VAL B 1 183 ? 42.825 56.796 24.163 1.00 9.38 163 VAL B N 1
ATOM 3080 C CA . VAL B 1 183 ? 44.065 57.309 23.592 1.00 9.65 163 VAL B CA 1
ATOM 3081 C C . VAL B 1 183 ? 45.187 57.005 24.562 1.00 9.01 163 VAL B C 1
ATOM 3082 O O . VAL B 1 183 ? 45.030 57.178 25.777 1.00 9.03 163 VAL B O 1
ATOM 3086 N N . VAL B 1 184 ? 46.320 56.531 24.048 1.00 8.62 164 VAL B N 1
ATOM 3087 C CA . VAL B 1 184 ? 47.515 56.384 24.880 1.00 8.67 164 VAL B CA 1
ATOM 3088 C C . VAL B 1 184 ? 48.497 57.517 24.592 1.00 8.23 164 VAL B C 1
ATOM 3089 O O . VAL B 1 184 ? 48.841 57.772 23.432 1.00 8.76 164 VAL B O 1
ATOM 3093 N N . ILE B 1 185 ? 48.932 58.191 25.653 1.00 7.89 165 ILE B N 1
ATOM 3094 C CA . ILE B 1 185 ? 50.054 59.113 25.601 1.00 7.56 165 ILE B CA 1
ATOM 3095 C C . ILE B 1 185 ? 51.245 58.380 26.191 1.00 7.67 165 ILE B C 1
ATOM 3096 O O . ILE B 1 185 ? 51.154 57.823 27.274 0.50 4.00 165 ILE B O 1
ATOM 3105 N N . THR B 1 186 ? 52.358 58.380 25.468 1.00 8.04 166 THR B N 1
ATOM 3106 C CA . THR B 1 186 ? 53.514 57.605 25.918 1.00 9.11 166 THR B CA 1
ATOM 3107 C C . THR B 1 186 ? 54.831 58.234 25.447 1.00 9.38 166 THR B C 1
ATOM 3108 O O . THR B 1 186 ? 54.836 59.347 24.912 1.00 9.56 166 THR B O 1
ATOM 3112 N N . THR B 1 187 ? 55.944 57.537 25.682 1.00 10.25 167 THR B N 1
ATOM 3113 C CA . THR B 1 187 ? 57.263 58.043 25.312 1.00 10.54 167 THR B CA 1
ATOM 3114 C C . THR B 1 187 ? 57.889 57.171 24.221 1.00 10.75 167 THR B C 1
ATOM 3115 O O . THR B 1 187 ? 57.444 56.047 23.989 1.00 10.99 167 THR B O 1
ATOM 3119 N N . GLY B 1 188 ? 58.925 57.703 23.572 1.00 11.39 168 GLY B N 1
ATOM 3120 C CA . GLY B 1 188 ? 59.704 56.945 22.592 1.00 11.93 168 GLY B CA 1
ATOM 3121 C C . GLY B 1 188 ? 60.260 55.668 23.198 1.00 12.26 168 GLY B C 1
ATOM 3122 O O . GLY B 1 188 ? 60.144 54.596 22.606 1.00 12.56 168 GLY B O 1
ATOM 3123 N N . ARG B 1 189 ? 60.852 55.778 24.389 1.00 12.54 169 ARG B N 1
ATOM 3124 C CA . ARG B 1 189 ? 61.414 54.602 25.071 1.00 13.10 169 ARG B CA 1
ATOM 3125 C C . ARG B 1 189 ? 60.363 53.544 25.405 1.00 12.72 169 ARG B C 1
ATOM 3126 O O . ARG B 1 189 ? 60.623 52.347 25.268 1.00 12.79 169 ARG B O 1
ATOM 3134 N N . GLN B 1 190 ? 59.173 53.967 25.835 1.00 12.35 170 GLN B N 1
ATOM 3135 C CA . GLN B 1 190 ? 58.106 53.001 26.092 1.00 12.18 170 GLN B CA 1
ATOM 3136 C C . GLN B 1 190 ? 57.689 52.249 24.825 1.00 12.06 170 GLN B C 1
ATOM 3137 O O . GLN B 1 190 ? 57.413 51.049 24.877 1.00 12.23 170 GLN B O 1
ATOM 3143 N N . LEU B 1 191 ? 57.666 52.938 23.684 1.00 12.40 171 LEU B N 1
ATOM 3144 C CA . LEU B 1 191 ? 57.380 52.278 22.411 1.00 13.01 171 LEU B CA 1
ATOM 3145 C C . LEU B 1 191 ? 58.468 51.278 22.008 1.00 13.25 171 LEU B C 1
ATOM 3146 O O . LEU B 1 191 ? 58.163 50.181 21.541 1.00 13.47 171 LEU B O 1
ATOM 3151 N N . ARG B 1 192 ? 59.728 51.658 22.203 1.00 13.56 172 ARG B N 1
ATOM 3152 C CA . ARG B 1 192 ? 60.850 50.763 21.894 1.00 13.98 172 ARG B CA 1
ATOM 3153 C C . ARG B 1 192 ? 60.934 49.569 22.835 1.00 14.38 172 ARG B C 1
ATOM 3154 O O . ARG B 1 192 ? 61.292 48.465 22.405 1.00 14.83 172 ARG B O 1
ATOM 3162 N N . ASP B 1 193 ? 60.566 49.768 24.099 1.00 14.27 173 ASP B N 1
ATOM 3163 C CA . ASP B 1 193 ? 60.647 48.681 25.078 1.00 14.16 173 ASP B CA 1
ATOM 3164 C C . ASP B 1 193 ? 59.476 47.705 24.973 1.00 14.09 173 ASP B C 1
ATOM 3165 O O . ASP B 1 193 ? 59.644 46.515 25.222 1.00 14.50 173 ASP B O 1
ATOM 3170 N N . HIS B 1 194 ? 58.298 48.198 24.597 1.00 13.80 174 HIS B N 1
ATOM 3171 C CA . HIS B 1 194 ? 57.076 47.394 24.698 1.00 13.87 174 HIS B CA 1
ATOM 3172 C C . HIS B 1 194 ? 56.287 47.232 23.414 1.00 13.68 174 HIS B C 1
ATOM 3173 O O . HIS B 1 194 ? 55.411 46.370 23.339 1.00 14.20 174 HIS B O 1
ATOM 3180 N N . GLY B 1 195 ? 56.582 48.050 22.411 1.00 13.60 175 GLY B N 1
ATOM 3181 C CA . GLY B 1 195 ? 55.840 47.994 21.160 1.00 13.68 175 GLY B CA 1
ATOM 3182 C C . GLY B 1 195 ? 54.509 48.717 21.256 1.00 13.64 175 GLY B C 1
ATOM 3183 O O . GLY B 1 195 ? 54.310 49.539 22.153 1.00 14.08 175 GLY B O 1
ATOM 3184 N N . TRP B 1 196 ? 53.598 48.415 20.337 1.00 13.34 176 TRP B N 1
ATOM 3185 C CA . TRP B 1 196 ? 52.300 49.086 20.299 1.00 13.37 176 TRP B CA 1
ATOM 3186 C C . TRP B 1 196 ? 51.538 48.880 21.613 1.00 13.86 176 TRP B C 1
ATOM 3187 O O . TRP B 1 196 ? 51.362 47.740 22.044 1.00 14.59 176 TRP B O 1
ATOM 3198 N N . PRO B 1 197 ? 51.096 49.981 22.253 1.00 13.97 177 PRO B N 1
ATOM 3199 C CA . PRO B 1 197 ? 50.388 49.864 23.533 1.00 14.26 177 PRO B CA 1
ATOM 3200 C C . PRO B 1 197 ? 49.057 49.131 23.401 1.00 14.28 177 PRO B C 1
ATOM 3201 O O . PRO B 1 197 ? 48.293 49.369 22.463 1.00 14.29 177 PRO B O 1
ATOM 3205 N N . ALA B 1 198 ? 48.786 48.246 24.353 1.00 14.60 178 ALA B N 1
ATOM 3206 C CA . ALA B 1 198 ? 47.524 47.524 24.406 1.00 14.64 178 ALA B CA 1
ATOM 3207 C C . ALA B 1 198 ? 46.343 48.474 24.625 1.00 14.65 178 ALA B C 1
ATOM 3208 O O . ALA B 1 198 ? 46.480 49.519 25.271 1.00 15.08 178 ALA B O 1
ATOM 3210 N N . GLY B 1 199 ? 45.202 48.116 24.044 1.00 14.75 179 GLY B N 1
ATOM 3211 C CA . GLY B 1 199 ? 43.921 48.753 24.360 1.00 14.33 179 GLY B CA 1
ATOM 3212 C C . GLY B 1 199 ? 43.675 50.090 23.692 1.00 13.93 179 GLY B C 1
ATOM 3213 O O . GLY B 1 199 ? 42.857 50.890 24.159 1.00 14.29 179 GLY B O 1
ATOM 3214 N N . THR B 1 200 ? 44.370 50.324 22.584 1.00 13.34 180 THR B N 1
ATOM 3215 C CA . THR B 1 200 ? 44.208 51.571 21.851 1.00 12.50 180 THR B CA 1
ATOM 3216 C C . THR B 1 200 ? 44.488 51.427 20.363 1.00 12.40 180 THR B C 1
ATOM 3217 O O . THR B 1 200 ? 45.282 50.578 19.954 1.00 12.41 180 THR B O 1
ATOM 3221 N N . GLU B 1 201 ? 43.821 52.267 19.574 1.00 11.79 181 GLU B N 1
ATOM 3222 C CA . GLU B 1 201 ? 44.147 52.442 18.156 1.00 12.06 181 GLU B CA 1
ATOM 3223 C C . GLU B 1 201 ? 44.791 53.807 17.874 1.00 11.23 181 GLU B C 1
ATOM 3224 O O . GLU B 1 201 ? 45.071 54.140 16.717 1.00 11.61 181 GLU B O 1
ATOM 3230 N N . THR B 1 202 ? 45.022 54.589 18.927 1.00 10.32 182 THR B N 1
ATOM 3231 C CA . THR B 1 202 ? 45.701 55.890 18.812 1.00 10.18 182 THR B CA 1
ATOM 3232 C C . THR B 1 202 ? 46.773 56.031 19.885 1.00 9.63 182 THR B C 1
ATOM 3233 O O . THR B 1 202 ? 46.513 55.807 21.068 1.00 9.37 182 THR B O 1
ATOM 3237 N N . VAL B 1 203 ? 47.971 56.433 19.459 1.00 9.37 183 VAL B N 1
ATOM 3238 C CA . VAL B 1 203 ? 49.102 56.674 20.352 1.00 9.55 183 VAL B CA 1
ATOM 3239 C C . VAL B 1 203 ? 49.685 58.038 20.019 1.00 9.19 183 VAL B C 1
ATOM 3240 O O . VAL B 1 203 ? 49.861 58.372 18.847 1.00 9.69 183 VAL B O 1
ATOM 3244 N N . VAL B 1 204 ? 50.002 58.821 21.046 1.00 9.17 184 VAL B N 1
ATOM 3245 C CA . VAL B 1 204 ? 50.821 60.013 20.855 1.00 8.47 184 VAL B CA 1
ATOM 3246 C C . VAL B 1 204 ? 52.115 59.797 21.616 1.00 8.88 184 VAL B C 1
ATOM 3247 O O . VAL B 1 204 ? 52.081 59.461 22.798 1.00 8.81 184 VAL B O 1
ATOM 3251 N N . ALA B 1 205 ? 53.245 59.975 20.936 1.00 9.08 185 ALA B N 1
ATOM 3252 C CA . ALA B 1 205 ? 54.547 59.766 21.567 1.00 9.98 185 ALA B CA 1
ATOM 3253 C C . ALA B 1 205 ? 55.311 61.065 21.789 1.00 11.01 185 ALA B C 1
ATOM 3254 O O . ALA B 1 205 ? 55.494 61.866 20.867 1.00 11.25 185 ALA B O 1
ATOM 3256 N N . MET B 1 206 ? 55.768 61.231 23.024 1.00 11.53 186 MET B N 1
ATOM 3257 C CA . MET B 1 206 ? 56.541 62.398 23.441 1.00 12.72 186 MET B CA 1
ATOM 3258 C C . MET B 1 206 ? 57.917 61.958 23.928 1.00 12.94 186 MET B C 1
ATOM 3259 O O . MET B 1 206 ? 58.163 60.766 24.083 1.00 12.87 186 MET B O 1
ATOM 3264 N N . LEU B 1 207 ? 58.812 62.925 24.144 1.00 12.95 187 LEU B N 1
ATOM 3265 C CA . LEU B 1 207 ? 60.163 62.658 24.672 1.00 14.05 187 LEU B CA 1
ATOM 3266 C C . LEU B 1 207 ? 60.941 61.687 23.792 1.00 14.41 187 LEU B C 1
ATOM 3267 O O . LEU B 1 207 ? 61.793 60.939 24.275 1.00 16.25 187 LEU B O 1
ATOM 3272 N N . ASP B 1 208 ? 60.633 61.683 22.505 1.00 14.33 188 ASP B N 1
ATOM 3273 C CA . ASP B 1 208 ? 61.254 60.748 21.594 1.00 14.13 188 ASP B CA 1
ATOM 3274 C C . ASP B 1 208 ? 62.357 61.443 20.815 1.00 14.58 188 ASP B C 1
ATOM 3275 O O . ASP B 1 208 ? 62.097 62.354 20.028 1.00 14.71 188 ASP B O 1
ATOM 3280 N N . GLY B 1 209 ? 63.583 61.004 21.060 1.00 14.84 189 GLY B N 1
ATOM 3281 C CA . GLY B 1 209 ? 64.744 61.537 20.353 1.00 15.14 189 GLY B CA 1
ATOM 3282 C C . GLY B 1 209 ? 65.126 60.737 19.120 1.00 15.54 189 GLY B C 1
ATOM 3283 O O . GLY B 1 209 ? 66.110 61.065 18.453 1.00 16.06 189 GLY B O 1
ATOM 3284 N N . GLU B 1 210 ? 64.363 59.691 18.800 1.00 15.01 190 GLU B N 1
ATOM 3285 C CA . GLU B 1 210 ? 64.802 58.766 17.749 1.00 15.09 190 GLU B CA 1
ATOM 3286 C C . GLU B 1 210 ? 63.714 58.168 16.859 1.00 13.42 190 GLU B C 1
ATOM 3287 O O . GLU B 1 210 ? 63.867 57.047 16.379 1.00 13.34 190 GLU B O 1
ATOM 3293 N N . CYS B 1 211 ? 62.636 58.914 16.608 1.00 12.21 191 CYS B N 1
ATOM 3294 C CA . CYS B 1 211 ? 61.578 58.454 15.690 1.00 11.59 191 CYS B CA 1
ATOM 3295 C C . CYS B 1 211 ? 61.236 56.989 15.940 1.00 11.19 191 CYS B C 1
ATOM 3296 O O . CYS B 1 211 ? 61.310 56.151 15.038 1.00 11.26 191 CYS B O 1
ATOM 3299 N N . SER B 1 212 ? 60.853 56.697 17.179 1.00 10.88 192 SER B N 1
ATOM 3300 C CA . SER B 1 212 ? 60.733 55.320 17.655 1.00 11.10 192 SER B CA 1
ATOM 3301 C C . SER B 1 212 ? 59.627 54.529 16.963 1.00 11.17 192 SER B C 1
ATOM 3302 O O . SER B 1 212 ? 59.602 53.305 17.037 1.00 11.71 192 SER B O 1
ATOM 3305 N N . PHE B 1 213 ? 58.720 55.226 16.280 1.00 11.65 193 PHE B N 1
ATOM 3306 C CA . PHE B 1 213 ? 57.685 54.572 15.473 1.00 11.57 193 PHE B CA 1
ATOM 3307 C C . PHE B 1 213 ? 58.280 53.685 14.375 1.00 12.27 193 PHE B C 1
ATOM 3308 O O . PHE B 1 213 ? 57.617 52.765 13.889 1.00 11.70 193 PHE B O 1
ATOM 3316 N N . GLN B 1 214 ? 59.529 53.968 14.001 1.00 12.79 194 GLN B N 1
ATOM 3317 C CA . GLN B 1 214 ? 60.214 53.214 12.949 1.00 13.37 194 GLN B CA 1
ATOM 3318 C C . GLN B 1 214 ? 60.525 51.786 13.390 1.00 13.83 194 GLN B C 1
ATOM 3319 O O . GLN B 1 214 ? 60.840 50.938 12.549 1.00 14.45 194 GLN B O 1
ATOM 3325 N N . SER B 1 215 ? 60.446 51.523 14.697 1.00 13.58 195 SER B N 1
ATOM 3326 C CA . SER B 1 215 ? 60.699 50.179 15.229 1.00 13.50 195 SER B CA 1
ATOM 3327 C C . SER B 1 215 ? 59.441 49.307 15.299 1.00 13.49 195 SER B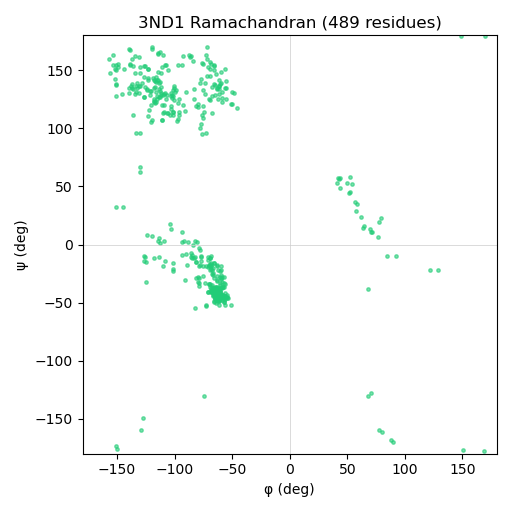 C 1
ATOM 3328 O O . SER B 1 215 ? 59.530 48.111 15.584 1.00 13.48 195 SER B O 1
ATOM 3331 N N . LEU B 1 216 ? 58.282 49.907 15.033 1.00 13.35 196 LEU B N 1
ATOM 3332 C CA . LEU B 1 216 ? 57.004 49.194 15.038 1.00 13.49 196 LEU B CA 1
ATOM 3333 C C . LEU B 1 216 ? 56.727 48.498 13.712 1.00 13.81 196 LEU B C 1
ATOM 3334 O O . LEU B 1 216 ? 57.271 48.889 12.671 1.00 14.03 196 LEU B O 1
ATOM 3339 N N . PRO B 1 217 ? 55.862 47.466 13.731 1.00 14.54 197 PRO B N 1
ATOM 3340 C CA . PRO B 1 217 ? 55.304 47.035 12.453 1.00 14.76 197 PRO B CA 1
ATOM 3341 C C . PRO B 1 217 ? 54.497 48.182 11.844 1.00 15.32 197 PRO B C 1
ATOM 3342 O O . PRO B 1 217 ? 53.613 48.714 12.520 1.00 15.49 197 PRO B O 1
ATOM 3346 N N . PRO B 1 218 ? 54.810 48.590 10.598 1.00 15.47 198 PRO B N 1
ATOM 3347 C CA . PRO B 1 218 ? 54.100 49.746 10.022 1.00 16.16 198 PRO B CA 1
ATOM 3348 C C . PRO B 1 218 ? 52.680 49.444 9.532 1.00 16.60 198 PRO B C 1
ATOM 3349 O O . PRO B 1 218 ? 51.930 50.367 9.198 1.00 16.49 198 PRO B O 1
ATOM 3353 N N . ASP B 1 219 ? 52.331 48.158 9.496 1.00 17.35 199 ASP B N 1
ATOM 3354 C CA . ASP B 1 219 ? 51.044 47.675 9.011 1.00 18.06 199 ASP B CA 1
ATOM 3355 C C . ASP B 1 219 ? 49.864 48.476 9.568 1.00 17.17 199 ASP B C 1
ATOM 3356 O O . ASP B 1 219 ? 49.649 48.511 10.781 1.00 17.83 199 ASP B O 1
ATOM 3361 N N . GLY B 1 220 ? 49.120 49.130 8.679 1.00 16.87 200 GLY B N 1
ATOM 3362 C CA . GLY B 1 220 ? 47.905 49.850 9.056 1.00 16.07 200 GLY B CA 1
ATOM 3363 C C . GLY B 1 220 ? 48.104 51.113 9.882 1.00 15.22 200 GLY B C 1
ATOM 3364 O O . GLY B 1 220 ? 47.144 51.635 10.442 1.00 15.11 200 GLY B O 1
ATOM 3365 N N . LEU B 1 221 ? 49.340 51.602 9.967 1.00 14.43 201 LEU B N 1
ATOM 3366 C CA . LEU B 1 221 ? 49.608 52.820 10.733 1.00 13.57 201 LEU B CA 1
ATOM 3367 C C . LEU B 1 221 ? 49.709 54.056 9.854 1.00 13.12 201 LEU B C 1
ATOM 3368 O O . LEU B 1 221 ? 50.404 54.049 8.830 1.00 13.36 201 LEU B O 1
ATOM 3373 N N . THR B 1 222 ? 49.015 55.113 10.277 1.00 12.05 202 THR B N 1
ATOM 3374 C CA . THR B 1 222 ? 49.163 56.444 9.707 1.00 11.72 202 THR B CA 1
ATOM 3375 C C . THR B 1 222 ? 49.799 57.337 10.768 1.00 10.79 202 THR B C 1
ATOM 3376 O O . THR B 1 222 ? 49.434 57.264 11.941 1.00 10.79 202 THR B O 1
ATOM 3380 N N . ILE B 1 223 ? 50.773 58.140 10.358 1.00 9.94 203 ILE B N 1
ATOM 3381 C CA . ILE B 1 223 ? 51.446 59.058 11.272 1.00 9.64 203 ILE B CA 1
ATOM 3382 C C . ILE B 1 223 ? 51.119 60.501 10.918 1.00 9.82 203 ILE B C 1
ATOM 3383 O O . ILE B 1 223 ? 51.026 60.864 9.740 1.00 9.39 203 ILE B O 1
ATOM 3388 N N . PHE B 1 224 ? 50.911 61.298 11.962 1.00 9.04 204 PHE B N 1
ATOM 3389 C CA . PHE B 1 224 ? 50.836 62.747 11.861 1.00 8.74 204 PHE B CA 1
ATOM 3390 C C . PHE B 1 224 ? 51.962 63.279 12.741 1.00 8.54 204 PHE B C 1
ATOM 3391 O O . PHE B 1 224 ? 51.889 63.225 13.967 1.00 8.97 204 PHE B O 1
ATOM 3399 N N . TRP B 1 225 ? 53.009 63.783 12.097 1.00 8.60 205 TRP B N 1
ATOM 3400 C CA . TRP B 1 225 ? 54.257 64.145 12.757 1.00 8.68 205 TRP B CA 1
ATOM 3401 C C . TRP B 1 225 ? 54.464 65.643 12.676 1.00 8.70 205 TRP B C 1
ATOM 3402 O O . TRP B 1 225 ? 54.016 66.295 11.719 1.00 9.37 205 TRP B O 1
ATOM 3413 N N . GLY B 1 226 ? 55.110 66.187 13.692 1.00 9.09 206 GLY B N 1
ATOM 3414 C CA . GLY B 1 226 ? 55.458 67.598 13.676 1.00 9.95 206 GLY B CA 1
ATOM 3415 C C . GLY B 1 226 ? 56.709 67.875 14.470 1.00 10.46 206 GLY B C 1
ATOM 3416 O O . GLY B 1 226 ? 56.915 67.315 15.550 1.00 10.91 206 GLY B O 1
ATOM 3417 N N . ALA B 1 227 ? 57.566 68.725 13.914 1.00 10.91 207 ALA B N 1
ATOM 3418 C CA . ALA B 1 227 ? 58.751 69.198 14.627 1.00 11.84 207 ALA B CA 1
ATOM 3419 C C . ALA B 1 227 ? 58.642 70.703 14.784 1.00 12.37 207 ALA B C 1
ATOM 3420 O O . ALA B 1 227 ? 58.158 71.384 13.879 1.00 12.62 207 ALA B O 1
ATOM 3422 N N . CYS B 1 228 ? 59.064 71.209 15.944 1.00 12.99 208 CYS B N 1
ATOM 3423 C CA . CYS B 1 228 ? 59.007 72.652 16.233 1.00 13.85 208 CYS B CA 1
ATOM 3424 C C . CYS B 1 228 ? 57.615 73.222 15.966 1.00 13.19 208 CYS B C 1
ATOM 3425 O O . CYS B 1 228 ? 57.444 74.282 15.354 1.00 12.66 208 CYS B O 1
ATOM 3428 N N . VAL B 1 229 ? 56.618 72.476 16.425 1.00 12.68 209 VAL B N 1
ATOM 3429 C CA . VAL B 1 229 ? 55.222 72.819 16.219 1.00 12.84 209 VAL B CA 1
ATOM 3430 C C . VAL B 1 229 ? 54.901 74.171 16.866 1.00 13.04 209 VAL B C 1
ATOM 3431 O O . VAL B 1 229 ? 55.354 74.464 17.988 1.00 12.94 209 VAL B O 1
ATOM 3435 N N . ALA B 1 230 ? 54.146 74.978 16.120 1.00 13.26 210 ALA B N 1
ATOM 3436 C CA . ALA B 1 230 ? 53.684 76.317 16.518 1.00 13.93 210 ALA B CA 1
ATOM 3437 C C . ALA B 1 230 ? 54.807 77.355 16.567 1.00 14.85 210 ALA B C 1
ATOM 3438 O O . ALA B 1 230 ? 54.618 78.475 17.056 1.00 14.88 210 ALA B O 1
ATOM 3440 N N . MET B 1 231 ? 55.969 76.985 16.040 1.00 15.55 211 MET B N 1
ATOM 3441 C CA . MET B 1 231 ? 57.090 77.907 15.929 1.00 17.21 211 MET B CA 1
ATOM 3442 C C . MET B 1 231 ? 57.371 78.195 14.461 1.00 17.45 211 MET B C 1
ATOM 3443 O O . MET B 1 231 ? 56.858 77.492 13.597 1.00 16.92 211 MET B O 1
ATOM 3448 N N . PRO B 1 232 ? 58.169 79.241 14.165 1.00 18.33 212 PRO B N 1
ATOM 3449 C CA . PRO B 1 232 ? 58.394 79.565 12.756 1.00 18.81 212 PRO B CA 1
ATOM 3450 C C . PRO B 1 232 ? 59.020 78.416 11.953 1.00 19.05 212 PRO B C 1
ATOM 3451 O O . PRO B 1 232 ? 58.777 78.313 10.748 1.00 19.64 212 PRO B O 1
ATOM 3455 N N . GLU B 1 233 ? 59.779 77.556 12.631 1.00 18.96 213 GLU B N 1
ATOM 3456 C CA . GLU B 1 233 ? 60.491 76.424 12.015 1.00 18.93 213 GLU B CA 1
ATOM 3457 C C . GLU B 1 233 ? 59.621 75.174 11.787 1.00 17.50 213 GLU B C 1
ATOM 3458 O O . GLU B 1 233 ? 60.128 74.146 11.328 1.00 17.58 213 GLU B O 1
ATOM 3464 N N . GLU B 1 234 ? 58.330 75.270 12.111 1.00 16.21 214 GLU B N 1
ATOM 3465 C CA . GLU B 1 234 ? 57.408 74.115 12.091 1.00 14.43 214 GLU B CA 1
ATOM 3466 C C . GLU B 1 234 ? 57.467 73.317 10.790 1.00 14.26 214 GLU B C 1
ATOM 3467 O O . GLU B 1 234 ? 57.414 73.888 9.700 1.00 14.60 214 GLU B O 1
ATOM 3473 N N . VAL B 1 235 ? 57.589 71.996 10.926 1.00 13.24 215 VAL B N 1
ATOM 3474 C CA . VAL B 1 235 ? 57.485 71.064 9.806 1.00 12.87 215 VAL B CA 1
ATOM 3475 C C . VAL B 1 235 ? 56.432 70.012 10.171 1.00 12.37 215 VAL B C 1
ATOM 3476 O O . VAL B 1 235 ? 56.508 69.391 11.242 1.00 11.98 215 VAL B O 1
ATOM 3480 N N . LEU B 1 236 ? 55.459 69.828 9.282 1.00 11.76 216 LEU B N 1
ATOM 3481 C CA . LEU B 1 236 ? 54.410 68.819 9.445 1.00 11.49 216 LEU B CA 1
ATOM 3482 C C . LEU B 1 236 ? 54.466 67.801 8.317 1.00 11.65 216 LEU B C 1
ATOM 3483 O O . LEU B 1 236 ? 54.607 68.167 7.142 1.00 12.37 216 LEU B O 1
ATOM 3488 N N . ILE B 1 237 ? 54.363 66.521 8.675 1.00 11.27 217 ILE B N 1
ATOM 3489 C CA . ILE B 1 237 ? 54.341 65.431 7.699 1.00 10.98 217 ILE B CA 1
ATOM 3490 C C . ILE B 1 237 ? 53.282 64.427 8.120 1.00 11.15 217 ILE B C 1
ATOM 3491 O O . ILE B 1 237 ? 53.170 64.090 9.303 1.00 10.74 217 ILE B O 1
ATOM 3496 N N . ARG B 1 238 ? 52.503 63.952 7.156 1.00 11.00 218 ARG B N 1
ATOM 3497 C CA . ARG B 1 238 ? 51.501 62.931 7.446 1.00 11.87 218 ARG B CA 1
ATOM 3498 C C . ARG B 1 238 ? 51.512 61.857 6.368 1.00 12.21 218 ARG B C 1
ATOM 3499 O O . ARG B 1 238 ? 51.908 62.115 5.219 1.00 12.88 218 ARG B O 1
ATOM 3507 N N . GLY B 1 239 ? 51.086 60.660 6.741 1.00 11.94 219 GLY B N 1
ATOM 3508 C CA . GLY B 1 239 ? 50.881 59.582 5.779 1.00 12.09 219 GLY B CA 1
ATOM 3509 C C . GLY B 1 239 ? 51.084 58.194 6.348 1.00 12.20 219 GLY B C 1
ATOM 3510 O O . GLY B 1 239 ? 51.353 58.032 7.538 1.00 12.20 219 GLY B O 1
ATOM 3511 N N . PRO B 1 240 ? 50.967 57.167 5.494 1.00 12.13 220 PRO B N 1
ATOM 3512 C CA . PRO B 1 240 ? 51.203 55.798 5.933 1.00 12.16 220 PRO B CA 1
ATOM 3513 C C . PRO B 1 240 ? 52.644 55.659 6.408 1.00 12.11 220 PRO B C 1
ATOM 3514 O O . PRO B 1 240 ? 53.567 56.153 5.748 1.00 12.42 220 PRO B O 1
ATOM 3518 N N . VAL B 1 241 ? 52.840 55.020 7.556 1.00 12.33 221 VAL B N 1
ATOM 3519 C CA . VAL B 1 241 ? 54.165 54.940 8.165 1.00 13.19 221 VAL B CA 1
ATOM 3520 C C . VAL B 1 241 ? 55.207 54.331 7.214 1.00 13.72 221 VAL B C 1
ATOM 3521 O O . VAL B 1 241 ? 56.324 54.842 7.111 1.00 14.24 221 VAL B O 1
ATOM 3525 N N . ALA B 1 242 ? 54.821 53.276 6.494 1.00 14.54 222 ALA B N 1
ATOM 3526 C CA . ALA B 1 242 ? 55.736 52.629 5.548 1.00 15.62 222 ALA B CA 1
ATOM 3527 C C . ALA B 1 242 ? 56.213 53.585 4.456 1.00 15.92 222 ALA B C 1
ATOM 3528 O O . ALA B 1 242 ? 57.324 53.439 3.943 1.00 17.03 222 ALA B O 1
ATOM 3530 N N . GLU B 1 243 ? 55.384 54.568 4.116 1.00 15.57 223 GLU B N 1
ATOM 3531 C CA . GLU B 1 243 ? 55.682 55.481 3.013 1.00 15.72 223 GLU B CA 1
ATOM 3532 C C . GLU B 1 243 ? 56.431 56.745 3.400 1.00 15.36 223 GLU B C 1
ATOM 3533 O O . GLU B 1 243 ? 57.171 57.293 2.586 1.00 16.53 223 GLU B O 1
ATOM 3539 N N . VAL B 1 244 ? 56.218 57.232 4.622 1.00 14.36 224 VAL B N 1
ATOM 3540 C CA . VAL B 1 244 ? 56.751 58.543 5.014 1.00 13.41 224 VAL B CA 1
ATOM 3541 C C . VAL B 1 244 ? 57.807 58.494 6.120 1.00 12.53 224 VAL B C 1
ATOM 3542 O O . VAL B 1 244 ? 58.309 59.537 6.542 1.00 12.13 224 VAL B O 1
ATOM 3546 N N . THR B 1 245 ? 58.174 57.292 6.563 1.00 12.22 225 THR B N 1
ATOM 3547 C CA . THR B 1 245 ? 59.212 57.173 7.592 1.00 12.74 225 THR B CA 1
ATOM 3548 C C . THR B 1 245 ? 60.523 57.837 7.177 1.00 13.02 225 THR B C 1
ATOM 3549 O O . THR B 1 245 ? 61.074 58.638 7.931 1.00 13.07 225 THR B O 1
ATOM 3553 N N . ASP B 1 246 ? 61.016 57.542 5.973 1.00 13.78 226 ASP B N 1
ATOM 3554 C CA . ASP B 1 246 ? 62.274 58.157 5.565 1.00 13.96 226 ASP B CA 1
ATOM 3555 C C . ASP B 1 246 ? 62.165 59.677 5.363 1.00 13.63 226 ASP B C 1
ATOM 3556 O O . ASP B 1 246 ? 63.085 60.409 5.711 1.00 13.88 226 ASP B O 1
ATOM 3565 N N . GLU B 1 247 ? 61.031 60.136 4.838 1.00 13.58 227 GLU B N 1
ATOM 3566 C CA . GLU B 1 247 ? 60.765 61.571 4.735 1.00 13.16 227 GLU B CA 1
ATOM 3567 C C . GLU B 1 247 ? 60.896 62.266 6.101 1.00 12.74 227 GLU B C 1
ATOM 3568 O O . GLU B 1 247 ? 61.523 63.325 6.219 1.00 13.04 227 GLU B O 1
ATOM 3574 N N . ILE B 1 248 ? 60.307 61.653 7.125 1.00 12.11 228 ILE B N 1
ATOM 3575 C CA . ILE B 1 248 ? 60.374 62.194 8.480 1.00 11.73 228 ILE B CA 1
ATOM 3576 C C . ILE B 1 248 ? 61.802 62.159 9.027 1.00 11.89 228 ILE B C 1
ATOM 3577 O O . ILE B 1 248 ? 62.272 63.137 9.607 1.00 12.10 228 ILE B O 1
ATOM 3582 N N . LEU B 1 249 ? 62.500 61.044 8.830 1.00 12.05 229 LEU B N 1
ATOM 3583 C CA . LEU B 1 249 ? 63.875 60.945 9.313 1.00 12.52 229 LEU B CA 1
ATOM 3584 C C . LEU B 1 249 ? 64.728 62.066 8.726 1.00 12.62 229 LEU B C 1
ATOM 3585 O O . LEU B 1 249 ? 65.478 62.728 9.440 1.00 13.28 229 LEU B O 1
ATOM 3590 N N . GLN B 1 250 ? 64.582 62.287 7.423 1.00 13.35 230 GLN B N 1
ATOM 3591 C CA . GLN B 1 250 ? 65.345 63.317 6.733 1.00 14.28 230 GLN B CA 1
ATOM 3592 C C . GLN B 1 250 ? 64.997 64.721 7.204 1.00 14.33 230 GLN B C 1
ATOM 3593 O O . GLN B 1 250 ? 65.889 65.535 7.465 1.00 15.13 230 GLN B O 1
ATOM 3599 N N . ALA B 1 251 ? 63.699 65.004 7.315 1.00 14.50 231 ALA B N 1
ATOM 3600 C CA . ALA B 1 251 ? 63.245 66.329 7.733 1.00 14.76 231 ALA B CA 1
ATOM 3601 C C . ALA B 1 251 ? 63.725 66.650 9.142 1.00 15.11 231 ALA B C 1
ATOM 3602 O O . ALA B 1 251 ? 64.188 67.759 9.422 1.00 15.02 231 ALA B O 1
ATOM 3604 N N . ARG B 1 252 ? 63.633 65.658 10.022 1.00 14.95 232 ARG B N 1
ATOM 3605 C CA . ARG B 1 252 ? 64.091 65.811 11.391 1.00 15.37 232 ARG B CA 1
ATOM 3606 C C . ARG B 1 252 ? 65.592 66.104 11.447 1.00 16.31 232 ARG B C 1
ATOM 3607 O O . ARG B 1 252 ? 66.021 67.039 12.126 1.00 15.79 232 ARG B O 1
ATOM 3615 N N . ALA B 1 253 ? 66.377 65.312 10.716 1.00 17.27 233 ALA B N 1
ATOM 3616 C CA . ALA B 1 253 ? 67.832 65.454 10.706 1.00 18.72 233 ALA B CA 1
ATOM 3617 C C . ALA B 1 253 ? 68.255 66.798 10.125 1.00 19.60 233 ALA B C 1
ATOM 3618 O O . ALA B 1 253 ? 69.193 67.426 10.622 1.00 20.16 233 ALA B O 1
ATOM 3620 N N . ASP B 1 254 ? 67.551 67.239 9.085 1.00 21.09 234 ASP B N 1
ATOM 3621 C CA . ASP B 1 254 ? 67.827 68.533 8.459 1.00 22.56 234 ASP B CA 1
ATOM 3622 C C . ASP B 1 254 ? 67.598 69.678 9.441 1.00 23.10 234 ASP B C 1
ATOM 3623 O O . ASP B 1 254 ? 68.428 70.583 9.568 1.00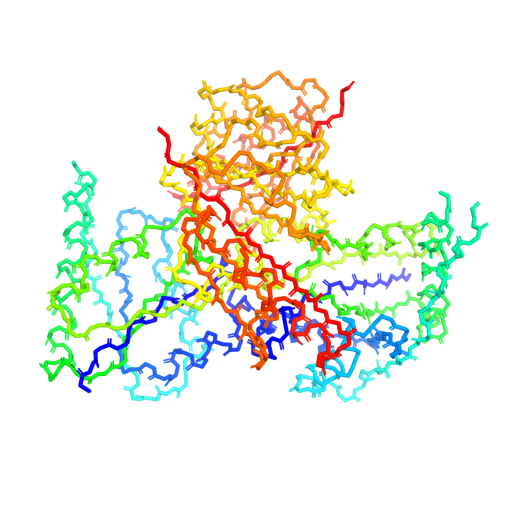 22.99 234 ASP B O 1
ATOM 3628 N N . LEU B 1 255 ? 66.462 69.632 10.128 1.00 23.47 235 LEU B N 1
ATOM 3629 C CA . LEU B 1 255 ? 66.092 70.644 11.101 1.00 24.22 235 LEU B CA 1
ATOM 3630 C C . LEU B 1 255 ? 67.111 70.685 12.236 1.00 24.68 235 LEU B C 1
ATOM 3631 O O . LEU B 1 255 ? 67.518 71.763 12.676 1.00 24.78 235 LEU B O 1
ATOM 3636 N N . ARG B 1 256 ? 67.543 69.506 12.682 1.00 25.18 236 ARG B N 1
ATOM 3637 C CA . ARG B 1 256 ? 68.533 69.386 13.747 1.00 25.92 236 ARG B CA 1
ATOM 3638 C C . ARG B 1 256 ? 69.890 69.953 13.330 1.00 26.15 236 ARG B C 1
ATOM 3639 O O . ARG B 1 256 ? 70.525 70.668 14.104 1.00 26.06 236 ARG B O 1
ATOM 3647 N N . ALA B 1 257 ? 70.322 69.633 12.112 1.00 26.65 237 ALA B N 1
ATOM 3648 C CA . ALA B 1 257 ? 71.609 70.106 11.599 1.00 27.25 237 ALA B CA 1
ATOM 3649 C C . ALA B 1 257 ? 71.657 71.631 11.484 1.00 27.82 237 ALA B C 1
ATOM 3650 O O . ALA B 1 257 ? 72.662 72.251 11.834 1.00 28.02 237 ALA B O 1
ATOM 3652 N N . ARG B 1 258 ? 70.566 72.230 11.017 1.00 28.37 238 ARG B N 1
ATOM 3653 C CA . ARG B 1 258 ? 70.526 73.677 10.782 1.00 29.03 238 ARG B CA 1
ATOM 3654 C C . ARG B 1 258 ? 70.301 74.501 12.051 1.00 29.30 238 ARG B C 1
ATOM 3655 O O . ARG B 1 258 ? 70.748 75.647 12.130 1.00 29.57 238 ARG B O 1
ATOM 3663 N N . HIS B 1 259 ? 69.619 73.923 13.039 1.00 29.46 239 HIS B N 1
ATOM 3664 C CA . HIS B 1 259 ? 69.286 74.652 14.267 1.00 29.52 239 HIS B CA 1
ATOM 3665 C C . HIS B 1 259 ? 70.058 74.216 15.515 1.00 29.18 239 HIS B C 1
ATOM 3666 O O . HIS B 1 259 ? 70.051 74.917 16.533 1.00 29.49 239 HIS B O 1
ATOM 3673 N N . GLY B 1 260 ? 70.723 73.066 15.437 1.00 28.44 240 GLY B N 1
ATOM 3674 C CA . GLY B 1 260 ? 71.479 72.529 16.566 1.00 27.55 240 GLY B CA 1
ATOM 3675 C C . GLY B 1 260 ? 70.642 71.725 17.545 1.00 26.80 240 GLY B C 1
ATOM 3676 O O . GLY B 1 260 ? 71.181 71.076 18.446 1.00 27.38 240 GLY B O 1
ATOM 3677 N N . TRP B 1 261 ? 69.322 71.775 17.370 1.00 25.77 241 TRP B N 1
ATOM 3678 C CA . TRP B 1 261 ? 68.380 71.050 18.222 1.00 24.37 241 TRP B CA 1
ATOM 3679 C C . TRP B 1 261 ? 67.069 70.827 17.472 1.00 22.94 241 TRP B C 1
ATOM 3680 O O . TRP B 1 261 ? 66.763 71.538 16.509 1.00 22.46 241 TRP B O 1
ATOM 3691 N N . VAL B 1 262 ? 66.294 69.847 17.932 1.00 21.53 242 VAL B N 1
ATOM 3692 C CA . VAL B 1 262 ? 64.932 69.638 17.433 1.00 20.07 242 VAL B CA 1
ATOM 3693 C C . VAL B 1 262 ? 64.050 68.984 18.508 1.00 18.78 242 VAL B C 1
ATOM 3694 O O . VAL B 1 262 ? 64.519 68.150 19.286 1.00 18.84 242 VAL B O 1
ATOM 3698 N N . MET B 1 263 ? 62.785 69.397 18.565 1.00 16.93 243 MET B N 1
ATOM 3699 C CA . MET B 1 263 ? 61.779 68.704 19.368 1.00 15.71 243 MET B CA 1
ATOM 3700 C C . MET B 1 263 ? 60.677 68.273 18.424 1.00 14.13 243 MET B C 1
ATOM 3701 O O . MET B 1 263 ? 60.173 69.083 17.643 1.00 13.82 243 MET B O 1
ATOM 3706 N N . ASP B 1 264 ? 60.319 66.997 18.481 1.00 12.82 244 ASP B N 1
ATOM 3707 C CA . ASP B 1 264 ? 59.223 66.500 17.663 1.00 11.84 244 ASP B CA 1
ATOM 3708 C C . ASP B 1 264 ? 58.233 65.685 18.474 1.00 11.26 244 ASP B C 1
ATOM 3709 O O . ASP B 1 264 ? 58.534 65.221 19.583 1.00 11.93 244 ASP B O 1
ATOM 3714 N N . ILE B 1 265 ? 57.048 65.538 17.904 1.00 10.23 245 ILE B N 1
ATOM 3715 C CA . ILE B 1 265 ? 55.953 64.809 18.522 1.00 9.46 245 ILE B CA 1
ATOM 3716 C C . ILE B 1 265 ? 55.135 64.216 17.384 1.00 8.86 245 ILE B C 1
ATOM 3717 O O . ILE B 1 265 ? 55.126 64.754 16.271 1.00 9.04 245 ILE B O 1
ATOM 3722 N N . TYR B 1 266 ? 54.462 63.103 17.636 1.00 8.04 246 TYR B N 1
ATOM 3723 C CA . TYR B 1 266 ? 53.649 62.509 16.586 1.00 8.18 246 TYR B CA 1
ATOM 3724 C C . TYR B 1 266 ? 52.501 61.693 17.133 1.00 7.70 246 TYR B C 1
ATOM 3725 O O . TYR B 1 266 ? 52.559 61.190 18.256 1.00 8.05 246 TYR B O 1
ATOM 3734 N N . LEU B 1 267 ? 51.465 61.580 16.316 1.00 7.47 247 LEU B N 1
ATOM 3735 C CA . LEU B 1 267 ? 50.301 60.776 16.606 1.00 7.51 247 LEU B CA 1
ATOM 3736 C C . LEU B 1 267 ? 50.283 59.620 15.606 1.00 8.25 247 LEU B C 1
ATOM 3737 O O . LEU B 1 267 ? 50.464 59.825 14.393 1.00 8.28 247 LEU B O 1
ATOM 3742 N N . LEU B 1 268 ? 50.076 58.413 16.123 1.00 8.42 248 LEU B N 1
ATOM 3743 C CA . LEU B 1 268 ? 49.922 57.220 15.297 1.00 9.30 248 LEU B CA 1
ATOM 3744 C C . LEU B 1 268 ? 48.475 56.746 15.369 1.00 9.95 248 LEU B C 1
ATOM 3745 O O . LEU B 1 268 ? 47.917 56.588 16.461 1.00 9.70 248 LEU B O 1
ATOM 3750 N N . ARG B 1 269 ? 47.872 56.532 14.202 1.00 11.14 249 ARG B N 1
ATOM 3751 C CA . ARG B 1 269 ? 46.503 56.049 14.104 1.00 12.78 249 ARG B CA 1
ATOM 3752 C C . ARG B 1 269 ? 46.526 54.689 13.426 1.00 13.65 249 ARG B C 1
ATOM 3753 O O . ARG B 1 269 ? 47.033 54.563 12.306 1.00 13.48 249 ARG B O 1
ATOM 3761 N N . ARG B 1 270 ? 46.009 53.676 14.117 1.00 15.26 250 ARG B N 1
ATOM 3762 C CA . ARG B 1 270 ? 45.967 52.327 13.577 1.00 17.65 250 ARG B CA 1
ATOM 3763 C C . ARG B 1 270 ? 44.592 51.996 13.015 1.00 19.18 250 ARG B C 1
ATOM 3764 O O . ARG B 1 270 ? 43.564 52.225 13.662 1.00 19.44 250 ARG B O 1
ATOM 3772 N N . ASN B 1 271 ? 44.593 51.462 11.796 1.00 21.16 251 ASN B N 1
ATOM 3773 C CA . ASN B 1 271 ? 43.387 50.965 11.150 1.00 23.73 251 ASN B CA 1
ATOM 3774 C C . ASN B 1 271 ? 43.643 49.561 10.608 1.00 24.94 251 ASN B C 1
ATOM 3775 O O . ASN B 1 271 ? 44.201 49.394 9.520 1.00 25.44 251 ASN B O 1
ATOM 3780 N N . VAL B 1 272 ? 43.257 48.560 11.397 1.00 26.45 252 VAL B N 1
ATOM 3781 C CA . VAL B 1 272 ? 43.328 47.156 10.984 1.00 27.45 252 VAL B CA 1
ATOM 3782 C C . VAL B 1 272 ? 41.926 46.545 10.942 1.00 27.92 252 VAL B C 1
ATOM 3783 O O . VAL B 1 272 ? 41.152 46.673 11.895 1.00 28.55 252 VAL B O 1
#